Protein AF-A0A8S4NCH0-F1 (afdb_monomer_lite)

Secondary structure (DSSP, 8-state):
--------------------------------------------S-------PPPP----SSSPPEEEEEEEE--SEEEE-SS-EEEEEEEEE--EEE-S-EEEEEEEEEEEE-SEEEESSS-EEEEEEEEEPPEEESS-EEEEEEEEEEEE-SEEEESSS-EEEEEEEEE--EEE-S-EEEEEEEEEEEE-SEEEESS--EEEEEEEEE--EEE-S---EEEEEEEEEE-SEEEESS--EEEEEEEEE--EEE-S---EEEEEEEEEE-SEEEESS-EEEEEEEEEE--EEE-S---EEEEEEEEEE-SEEEESS-EEEEEEEEEEPPEEE-S-EEEEEEEEEEEE-SEEEESS-EEEEEEEEEEPPEEE-S-EEEEEEEEEEEEEEEEEESS--EEEEEEEEEPPEEESS-EEEEEEEEEEEEEEEE--SS--EEEEEEEEEPPPEE-S-EEEEEEEEEEEE--SS----S-S---EE-TTT--EESSHHHHHHHHTTTS--PPSSTT---EE-TTT--EESSHHHHHHHHTTTS----EE-SSSS-EESSHHHHHHHHHHHH----EE-SSSS-EESSHHHHHHHHHHHH---SEE-SSSS-EESSHHHHHHHHHHHH---SEE-SSSS-EESSHHHHHHHHHHHH----EE-SSSS-EESSHHHHHHHHHHHH----EE-SSSS-EESSHHHHHHHIIIIII----EE-TTT--EESSHHHHHHHHHHHHHTT--

InterPro domains:
  IPR013087 Zinc finger C2H2-type [PF00096] (479-501)
  IPR013087 Zinc finger C2H2-type [PF00096] (514-536)
  IPR013087 Zinc finger C2H2-type [PF00096] (542-564)
  IPR013087 Zinc finger C2H2-type [PF00096] (570-592)
  IPR013087 Zinc finger C2H2-type [PF00096] (598-620)
  IPR013087 Zinc finger C2H2-type [PF00096] (626-648)
  IPR013087 Zinc finger C2H2-type [PF00096] (654-676)
  IPR013087 Zinc finger C2H2-type [PF00096] (682-705)
  IPR013087 Zinc finger C2H2-type [PS00028] (481-501)
  IPR013087 Zinc finger C2H2-type [PS00028] (516-536)
  IPR013087 Zinc finger C2H2-type [PS00028] (544-564)
  IPR013087 Zinc finger C2H2-type [PS00028] (572-592)
  IPR013087 Zinc finger C2H2-type [PS00028] (600-620)
  IPR013087 Zinc finger C2H2-type [PS00028] (628-648)
  IPR013087 Zinc finger C2H2-type [PS00028] (656-676)
  IPR013087 Zinc finger C2H2-type [PS00028] (684-705)
  IPR013087 Zinc finger C2H2-type [PS00028] (713-733)
  IPR013087 Zinc finger C2H2-type [PS50157] (479-506)
  IPR013087 Zinc finger C2H2-type [PS50157] (514-541)
  IPR013087 Zinc finger C2H2-type [PS50157] (542-569)

pLDDT: mean 70.09, std 18.9, range [20.25, 91.62]

Sequence (739 aa):
MNFVKQEELHPETENLEEHCGANMSTLDAQMIKQEPVEIEEEKAQGFAYHDIPGYNESIDNINLVSHSNFKKENLSQFDNHFGNSVFAVKTEQSAIQIDNDTKAIHSFIKQEHLEHADNEFGNSVFAVKSEQLPIQTDNDTKAIHSIIKQEHLEHANNEFGNSVFAVKSEQSAIQNGNDTKAIHSRIKQEHLEHANNEFGNSVFAVKSEQSAVQTGNNTKAIHSLIKQEHLEHANNEFGNSVFAVKSEQSAVQTGNNTKAIHSRIKQEHLEHANNEFGNSVFAVKSKQSAVQTGNNTKAIHSLIKQEHLEHANNEFGKSVFAVKSEQSAIKTGNDTKAIHSLIKQEHLEHANNEFGNSVFAVKSEQSAIQIDNDTKAIQSLIKQEYLEHDGSEFGNSVFAVKSEQLPIQTENDTKAIHSLIKQEHLEHANNEFGNSEFAVKSEQSAMQTDKDTESTHSFTNQEHLAQAAQLCVQEAKSFKCEHCEKYFSQFVELKTHMRTHTGEKPLHAGEKPFRCELCGKYFKSFNSLKKHMKIHTGERPFKCEHCEKCFRELGTLKTHMMIHTGEKPFKCKFCDKCFSISGSLKNHMVTHTGEGPFKCDKCEKCFGNLSGLKLHMVIHTGESPFKCEHCKKCFRSRANLKKHTRIHTGERPFKCELCEKCFSQASTLKTHMIIHTGNRPFKCEHCEKRFSTSSSLKQHTRMIHTGETPYKCEKCGKCFAGAGSLKMHMICHLASVAS

Organism: Owenia fusiformis (NCBI:txid6347)

Radius of gyration: 41.43 Å; chains: 1; bounding box: 62×94×130 Å

Foldseek 3Di:
DDDDDDDDDDDDDDDDDDDDDDDDDDPDDDDDPDDDPDDPDDDDPDDDDDDDDEDDDDDDDDDDAADDEDEDDDDAEAAAPEEEEEAEEEAEYDEAEEEDAEAEYAAEYEYADYAYYHHEYEEYEYYYEYEYHEYEYAHHYAEYAHEYAYHDYAEDEAEAYEYEHHYEYYAEEYAEADAYAEYAAEYAYADYAEDHYEAYEYEYHYEYHHYEYEEHEHYAEYHHEYHEADYAEYAYERYEYEYHEEYEHYEYEYEYNYAEYHHEYEEEEYAEYHYENYEYEAHYEYAYEEYEYEENYAEYHAEYAYEDYAEYEYAAYEYEAHEEYHYYEYEYYENYEEYAAEYEAEDYAEYAYANYEYEAAYEYEHYEYEYAYEYAEYAHEYAYEDHDDYNYAAYEYEHAAEYEYYEYEYAYEYAEYHHEYHYHYHDDYPYNHYYYHYHHYYHHDDYHYDDDYNYYHHDYDDDDPDPDDDDDDDDDDFDAAPVPGDTHPDVVVNVVVVCVVVPPDDPDPDAQPDADPVPRDGHVDVVVVVLVVCVVVVDFPAAAPVDRDGHSDPVVNVLVVCVVVVDFPAAAPPDRDGHSDPLVNQQVVCVVPVDEPAAAPVDSGHGPDPLVNVLVCCVVVVDAPAAAPVDSDHDSDVVVNVLVCCVVVVDFPAADPVDRDGHSDPVVSVLVVCVVVVDQPAAAPVDRDGHSDPVVNVLCCCVPPVVDFPAADPVPRDGHSDPVVSVVVVVVVVVVVVD

Structure (mmCIF, N/CA/C/O backbone):
data_AF-A0A8S4NCH0-F1
#
_entry.id   AF-A0A8S4NCH0-F1
#
loop_
_atom_site.group_PDB
_atom_site.id
_atom_site.type_symbol
_atom_site.label_atom_id
_atom_site.label_alt_id
_atom_site.label_comp_id
_atom_site.label_asym_id
_atom_site.label_entity_id
_atom_site.label_seq_id
_atom_site.pdbx_PDB_ins_code
_atom_site.Cartn_x
_atom_site.Cartn_y
_atom_site.Cartn_z
_atom_site.occupancy
_atom_site.B_iso_or_equiv
_atom_site.auth_seq_id
_atom_site.auth_comp_id
_atom_site.auth_asym_id
_atom_site.auth_atom_id
_atom_site.pdbx_PDB_model_num
ATOM 1 N N . MET A 1 1 ? -11.039 57.492 2.021 1.00 27.70 1 MET A N 1
ATOM 2 C CA . MET A 1 1 ? -10.297 58.736 2.314 1.00 27.70 1 MET A CA 1
ATOM 3 C C . MET A 1 1 ? -9.219 58.397 3.329 1.00 27.70 1 MET A C 1
ATOM 5 O O . MET A 1 1 ? -9.548 57.771 4.322 1.00 27.70 1 MET A O 1
ATOM 9 N N . ASN A 1 2 ? -7.987 58.813 3.030 1.00 23.78 2 ASN A N 1
ATOM 10 C CA . ASN A 1 2 ? -6.778 58.836 3.868 1.00 23.78 2 ASN A CA 1
ATOM 11 C C . ASN A 1 2 ? -6.031 57.518 4.153 1.00 23.78 2 ASN A C 1
ATOM 13 O O . ASN A 1 2 ? -6.278 56.813 5.121 1.00 23.78 2 ASN A O 1
ATOM 17 N N . PHE A 1 3 ? -5.065 57.271 3.259 1.00 21.94 3 PHE A N 1
ATOM 18 C CA . PHE A 1 3 ? -3.653 56.960 3.522 1.00 21.94 3 PHE A CA 1
ATOM 19 C C . PHE A 1 3 ? -3.176 56.989 4.985 1.00 21.94 3 PHE A C 1
ATOM 21 O O . PHE A 1 3 ? -3.313 58.021 5.637 1.00 21.94 3 PHE A O 1
ATOM 28 N N . VAL A 1 4 ? -2.395 55.968 5.363 1.00 22.67 4 VAL A N 1
ATOM 29 C CA . VAL A 1 4 ? -1.041 56.145 5.923 1.00 22.67 4 VAL A CA 1
ATOM 30 C C . VAL A 1 4 ? -0.103 55.131 5.252 1.00 22.67 4 VAL A C 1
ATOM 32 O O . VAL A 1 4 ? -0.473 53.986 5.009 1.00 22.67 4 VAL A O 1
ATOM 35 N N . LYS A 1 5 ? 1.071 55.632 4.869 1.00 23.69 5 LYS A N 1
ATOM 36 C CA . LYS A 1 5 ? 2.180 55.012 4.135 1.00 23.69 5 LYS A CA 1
ATOM 37 C C . LYS A 1 5 ? 3.325 54.656 5.102 1.00 23.69 5 LYS A C 1
ATOM 39 O O . LYS A 1 5 ? 3.410 55.281 6.154 1.00 23.69 5 LYS A O 1
ATOM 44 N N . GLN A 1 6 ? 4.245 53.833 4.579 1.00 23.80 6 GLN A N 1
ATOM 45 C CA . GLN A 1 6 ? 5.677 53.659 4.918 1.00 23.80 6 GLN A CA 1
ATOM 46 C C . GLN A 1 6 ? 6.025 52.638 6.023 1.00 23.80 6 GLN A C 1
ATOM 48 O O . GLN A 1 6 ? 5.320 52.546 7.014 1.00 23.80 6 GLN A O 1
ATOM 53 N N . GLU A 1 7 ? 7.073 51.813 5.895 1.00 21.98 7 GLU A N 1
ATOM 54 C CA . GLU A 1 7 ? 8.330 51.995 5.146 1.00 21.98 7 GLU A CA 1
ATOM 55 C C . GLU A 1 7 ? 9.045 50.644 4.897 1.00 21.98 7 GLU A C 1
ATOM 57 O O . GLU A 1 7 ? 8.929 49.723 5.703 1.00 21.98 7 GLU A O 1
ATOM 62 N N . GLU A 1 8 ? 9.768 50.536 3.778 1.00 21.75 8 GLU A N 1
ATOM 63 C CA . GLU A 1 8 ? 10.688 49.435 3.442 1.00 21.75 8 GLU A CA 1
ATOM 64 C C . GLU A 1 8 ? 12.021 49.571 4.198 1.00 21.75 8 GLU A C 1
ATOM 66 O O . GLU A 1 8 ? 12.495 50.687 4.403 1.00 21.75 8 GLU A O 1
ATOM 71 N N . LEU A 1 9 ? 12.674 48.440 4.501 1.00 21.52 9 LEU A N 1
ATOM 72 C CA . LEU A 1 9 ? 14.118 48.351 4.770 1.00 21.52 9 LEU A CA 1
ATOM 73 C C . LEU A 1 9 ? 14.644 46.949 4.381 1.00 21.52 9 LEU A C 1
ATOM 75 O O . LEU A 1 9 ? 14.507 45.982 5.121 1.00 21.52 9 LEU A O 1
ATOM 79 N N . HIS A 1 10 ? 15.246 46.866 3.195 1.00 22.38 10 HIS A N 1
ATOM 80 C CA . HIS A 1 10 ? 16.437 46.050 2.882 1.00 22.38 10 HIS A CA 1
ATOM 81 C C . HIS A 1 10 ? 17.626 47.039 2.807 1.00 22.38 10 HIS A C 1
ATOM 83 O O . HIS A 1 10 ? 17.338 48.227 2.618 1.00 22.38 10 HIS A O 1
ATOM 89 N N . PRO A 1 11 ? 18.926 46.665 2.906 1.00 32.88 11 PRO A N 1
ATOM 90 C CA . PRO A 1 11 ? 19.603 45.461 2.380 1.00 32.88 11 PRO A CA 1
ATOM 91 C C . PRO A 1 11 ? 20.578 44.842 3.436 1.00 32.88 11 PRO A C 1
ATOM 93 O O . PRO A 1 11 ? 20.566 45.269 4.579 1.00 32.88 11 PRO A O 1
ATOM 96 N N . GLU A 1 12 ? 21.326 43.750 3.246 1.00 21.28 12 GLU A N 1
ATOM 97 C CA . GLU A 1 12 ? 22.509 43.588 2.388 1.00 21.28 12 GLU A CA 1
ATOM 98 C C . GLU A 1 12 ? 22.952 42.113 2.304 1.00 21.28 12 GLU A C 1
ATOM 100 O O . GLU A 1 12 ? 22.651 41.269 3.144 1.00 21.28 12 GLU A O 1
ATOM 105 N N . THR A 1 13 ? 23.658 41.861 1.210 1.00 24.48 13 THR A N 1
ATOM 106 C CA . THR A 1 13 ? 24.213 40.634 0.640 1.00 24.48 13 THR A CA 1
ATOM 107 C C . THR A 1 13 ? 25.618 40.302 1.152 1.00 24.48 13 THR A C 1
ATOM 109 O O . THR A 1 13 ? 26.404 41.226 1.292 1.00 24.48 13 THR A O 1
ATOM 112 N N . GLU A 1 14 ? 25.978 39.013 1.235 1.00 22.61 14 GLU A N 1
ATOM 113 C CA . GLU A 1 14 ? 27.318 38.448 0.925 1.00 22.61 14 GLU A CA 1
ATOM 114 C C . GLU A 1 14 ? 27.196 36.896 0.932 1.00 22.61 14 GLU A C 1
ATOM 116 O O . GLU A 1 14 ? 26.841 36.321 1.952 1.00 22.61 14 GLU A O 1
ATOM 121 N N . ASN A 1 15 ? 27.120 36.172 -0.197 1.00 24.06 15 ASN A N 1
ATOM 122 C CA . ASN A 1 15 ? 28.128 35.809 -1.214 1.00 24.06 15 ASN A CA 1
ATOM 123 C C . ASN A 1 15 ? 29.012 34.600 -0.815 1.00 24.06 15 ASN A C 1
ATOM 125 O O . ASN A 1 15 ? 29.887 34.748 0.030 1.00 24.06 15 ASN A O 1
ATOM 129 N N . LEU A 1 16 ? 28.797 33.428 -1.444 1.00 23.91 16 LEU A N 1
ATOM 130 C CA . LEU A 1 16 ? 29.791 32.692 -2.261 1.00 23.91 16 LEU A CA 1
ATOM 131 C C . LEU A 1 16 ? 29.324 31.270 -2.640 1.00 23.91 16 LEU A C 1
ATOM 133 O O . LEU A 1 16 ? 28.920 30.469 -1.799 1.00 23.91 16 LEU A O 1
ATOM 137 N N . GLU A 1 17 ? 29.404 30.992 -3.941 1.00 22.14 17 GLU A N 1
ATOM 138 C CA . GLU A 1 17 ? 29.136 29.722 -4.620 1.00 22.14 17 GLU A CA 1
ATOM 139 C C . GLU A 1 17 ? 30.335 28.742 -4.581 1.00 22.14 17 GLU A C 1
ATOM 141 O O . GLU A 1 17 ? 31.463 29.115 -4.270 1.00 22.14 17 GLU A O 1
ATOM 146 N N . GLU A 1 18 ? 30.049 27.515 -5.044 1.00 23.11 18 GLU A N 1
ATOM 147 C CA . GLU A 1 18 ? 30.940 26.504 -5.645 1.00 23.11 18 GLU A CA 1
ATOM 148 C C . GLU A 1 18 ? 31.780 25.575 -4.742 1.00 23.11 18 GLU A C 1
ATOM 150 O O . GLU A 1 18 ? 32.869 25.910 -4.296 1.00 23.11 18 GLU A O 1
ATOM 155 N N . HIS A 1 19 ? 31.381 24.295 -4.679 1.00 23.88 19 HIS A N 1
ATOM 156 C CA . HIS A 1 19 ? 32.103 23.223 -5.391 1.00 23.88 19 HIS A CA 1
ATOM 157 C C . HIS A 1 19 ? 31.328 21.892 -5.395 1.00 23.88 19 HIS A C 1
ATOM 159 O O . HIS A 1 19 ? 30.879 21.384 -4.371 1.00 23.88 19 HIS A O 1
ATOM 165 N N . CYS A 1 20 ? 31.201 21.318 -6.592 1.00 22.80 20 CYS A N 1
ATOM 166 C CA . CYS A 1 20 ? 30.676 19.985 -6.868 1.00 22.80 20 CYS A CA 1
ATOM 167 C C . CYS A 1 20 ? 31.868 19.024 -7.046 1.00 22.80 20 CYS A C 1
ATOM 169 O O . CYS A 1 20 ? 32.783 19.342 -7.806 1.00 22.80 20 CYS A O 1
ATOM 171 N N . GLY A 1 21 ? 31.874 17.855 -6.391 1.00 21.22 21 GLY A N 1
ATOM 172 C CA . GLY A 1 21 ? 32.946 16.864 -6.567 1.00 21.22 21 GLY A CA 1
ATOM 173 C C . GLY A 1 21 ? 32.827 15.595 -5.712 1.00 21.22 21 GLY A C 1
ATOM 174 O O . GLY A 1 21 ? 33.296 15.568 -4.586 1.00 21.22 21 GLY A O 1
ATOM 175 N N . ALA A 1 22 ? 32.213 14.560 -6.295 1.00 22.25 22 ALA A N 1
ATOM 176 C CA . ALA A 1 22 ? 32.418 13.109 -6.125 1.00 22.25 22 ALA A CA 1
ATOM 177 C C . ALA A 1 22 ? 32.953 12.519 -4.790 1.00 22.25 22 ALA A C 1
ATOM 179 O O . ALA A 1 22 ? 34.129 12.663 -4.473 1.00 22.25 22 ALA A O 1
ATOM 180 N N . ASN A 1 23 ? 32.163 11.644 -4.145 1.00 22.38 23 ASN A N 1
ATOM 181 C CA . ASN A 1 23 ? 32.404 10.183 -4.117 1.00 22.38 23 ASN A CA 1
ATOM 182 C C . ASN A 1 23 ? 31.367 9.424 -3.263 1.00 22.38 23 ASN A C 1
ATOM 184 O O . ASN A 1 23 ? 31.037 9.818 -2.150 1.00 22.38 23 ASN A O 1
ATOM 188 N N . MET A 1 24 ? 30.898 8.293 -3.801 1.00 27.30 24 MET A N 1
ATOM 189 C CA . MET A 1 24 ? 30.221 7.214 -3.076 1.00 27.30 24 MET A CA 1
ATOM 190 C C . MET A 1 24 ? 31.151 6.596 -2.023 1.00 27.30 24 MET A C 1
ATOM 192 O O . MET A 1 24 ? 32.205 6.092 -2.398 1.00 27.30 24 MET A O 1
ATOM 196 N N . SER A 1 25 ? 30.694 6.497 -0.774 1.00 24.27 25 SER A N 1
ATOM 197 C CA . SER A 1 25 ? 30.834 5.310 0.090 1.00 24.27 25 SER A CA 1
ATOM 198 C C . SER A 1 25 ? 30.212 5.595 1.462 1.00 24.27 25 SER A C 1
ATOM 200 O O . SER A 1 25 ? 30.317 6.716 1.939 1.00 24.27 25 SER A O 1
ATOM 202 N N . THR A 1 26 ? 29.606 4.567 2.071 1.00 23.78 26 THR A N 1
ATOM 203 C CA . THR A 1 26 ? 29.123 4.479 3.469 1.00 23.78 26 THR A CA 1
ATOM 204 C C . THR A 1 26 ? 27.908 5.337 3.855 1.00 23.78 26 THR A C 1
ATOM 206 O O . THR A 1 26 ? 28.046 6.431 4.389 1.00 23.78 26 THR A O 1
ATOM 209 N N . LEU A 1 27 ? 26.702 4.786 3.662 1.00 22.36 27 LEU A N 1
ATOM 210 C CA . LEU A 1 27 ? 25.526 5.136 4.469 1.00 22.36 27 LEU A CA 1
ATOM 211 C C . LEU A 1 27 ? 25.511 4.205 5.685 1.00 22.36 27 LEU A C 1
ATOM 213 O O . LEU A 1 27 ? 25.006 3.086 5.619 1.00 22.36 27 LEU A O 1
ATOM 217 N N . ASP A 1 28 ? 26.131 4.666 6.768 1.00 21.55 28 ASP A N 1
ATOM 218 C CA . ASP A 1 28 ? 25.964 4.077 8.091 1.00 21.55 28 ASP A CA 1
ATOM 219 C C . ASP A 1 28 ? 24.537 4.329 8.579 1.00 21.55 28 ASP A C 1
ATOM 221 O O . ASP A 1 28 ? 24.021 5.449 8.567 1.00 21.55 28 ASP A O 1
ATOM 225 N N . ALA A 1 29 ? 23.904 3.251 9.028 1.00 26.34 29 ALA A N 1
ATOM 226 C CA . ALA A 1 29 ? 22.629 3.269 9.709 1.00 26.34 29 ALA A CA 1
ATOM 227 C C . ALA A 1 29 ? 22.783 3.946 11.082 1.00 26.34 29 ALA A C 1
ATOM 229 O O . ALA A 1 29 ? 23.138 3.308 12.071 1.00 26.34 29 ALA A O 1
ATOM 230 N N . GLN A 1 30 ? 22.468 5.239 11.161 1.00 22.64 30 GLN A N 1
ATOM 231 C CA . GLN A 1 30 ? 22.213 5.926 12.425 1.00 22.64 30 GLN A CA 1
ATOM 232 C C . GLN A 1 30 ? 20.756 6.389 12.487 1.00 22.64 30 GLN A C 1
ATOM 234 O O . GLN A 1 30 ? 20.371 7.430 11.974 1.00 22.64 30 GLN A O 1
ATOM 239 N N . MET A 1 31 ? 19.955 5.534 13.121 1.00 22.52 31 MET A N 1
ATOM 240 C CA . MET A 1 31 ? 18.948 5.874 14.128 1.00 22.52 31 MET A CA 1
ATOM 241 C C . MET A 1 31 ? 18.218 7.218 13.952 1.00 22.52 31 MET A C 1
ATOM 243 O O . MET A 1 31 ? 18.657 8.251 14.453 1.00 22.52 31 MET A O 1
ATOM 247 N N . ILE A 1 32 ? 17.005 7.165 13.398 1.00 23.05 32 ILE A N 1
ATOM 248 C CA . ILE A 1 32 ? 15.977 8.173 13.666 1.00 23.05 32 ILE A CA 1
ATOM 249 C C . ILE A 1 32 ? 15.534 7.988 15.128 1.00 23.05 32 ILE A C 1
ATOM 251 O O . ILE A 1 32 ? 14.691 7.149 15.443 1.00 23.05 32 ILE A O 1
ATOM 255 N N . LYS A 1 33 ? 16.141 8.748 16.043 1.00 23.23 33 LYS A N 1
ATOM 256 C CA . LYS A 1 33 ? 15.493 9.120 17.304 1.00 23.23 33 LYS A CA 1
ATOM 257 C C . LYS A 1 33 ? 14.539 10.263 16.965 1.00 23.23 33 LYS A C 1
ATOM 259 O O . LYS A 1 33 ? 14.990 11.381 16.760 1.00 23.23 33 LYS A O 1
ATOM 264 N N . GLN A 1 34 ? 13.246 9.979 16.846 1.00 25.66 34 GLN A N 1
ATOM 265 C CA . GLN A 1 34 ? 12.238 11.037 16.833 1.00 25.66 34 GLN A CA 1
ATOM 266 C C . GLN A 1 34 ? 11.874 11.363 18.281 1.00 25.66 34 GLN A C 1
ATOM 268 O O . GLN A 1 34 ? 11.267 10.554 18.984 1.00 25.66 34 GLN A O 1
ATOM 273 N N . GLU A 1 35 ? 12.321 12.536 18.720 1.00 20.25 35 GLU A N 1
ATOM 274 C CA . GLU A 1 35 ? 11.728 13.277 19.830 1.00 20.25 35 GLU A CA 1
ATOM 275 C C . GLU A 1 35 ? 10.289 13.694 19.460 1.00 20.25 35 GLU A C 1
ATOM 277 O O . GLU A 1 35 ? 9.963 13.780 18.270 1.00 20.25 35 GLU A O 1
ATOM 282 N N . PRO A 1 36 ? 9.395 13.879 20.448 1.00 21.97 36 PRO A N 1
ATOM 283 C CA . PRO A 1 36 ? 8.005 14.239 20.194 1.00 21.97 36 PRO A CA 1
ATOM 284 C C . PRO A 1 36 ? 7.925 15.578 19.454 1.00 21.97 36 PRO A C 1
ATOM 286 O O . PRO A 1 36 ? 8.511 16.567 19.882 1.00 21.97 36 PRO A O 1
ATOM 289 N N . VAL A 1 37 ? 7.177 15.608 18.350 1.00 22.98 37 VAL A N 1
ATOM 290 C CA . VAL A 1 37 ? 6.789 16.857 17.689 1.00 22.98 37 VAL A CA 1
ATOM 291 C C . VAL A 1 37 ? 5.773 17.549 18.596 1.00 22.98 37 VAL A C 1
ATOM 293 O O . VAL A 1 37 ? 4.594 17.193 18.606 1.00 22.98 37 VAL A O 1
ATOM 296 N N . GLU A 1 38 ? 6.242 18.501 19.400 1.00 20.73 38 GLU A N 1
ATOM 297 C CA . GLU A 1 38 ? 5.390 19.530 19.990 1.00 20.73 38 GLU A CA 1
ATOM 298 C C . GLU A 1 38 ? 4.943 20.455 18.852 1.00 20.73 38 GLU A C 1
ATOM 300 O O . GLU A 1 38 ? 5.757 21.105 18.199 1.00 20.73 38 GLU A O 1
ATOM 305 N N . ILE A 1 39 ? 3.645 20.447 18.550 1.00 24.67 39 ILE A N 1
ATOM 306 C CA . ILE A 1 39 ? 3.051 21.381 17.594 1.00 24.67 39 ILE A CA 1
ATOM 307 C C . ILE A 1 39 ? 2.863 22.699 18.350 1.00 24.67 39 ILE A C 1
ATOM 309 O O . ILE A 1 39 ? 1.937 22.819 19.150 1.00 24.67 39 ILE A O 1
ATOM 313 N N . GLU A 1 40 ? 3.760 23.664 18.135 1.00 22.62 40 GLU A N 1
ATOM 314 C CA . GLU A 1 40 ? 3.553 25.041 18.589 1.00 22.62 40 GLU A CA 1
ATOM 315 C C . GLU A 1 40 ? 2.351 25.661 17.856 1.00 22.62 40 GLU A C 1
ATOM 317 O O . GLU A 1 40 ? 2.190 25.538 16.639 1.00 22.62 40 GLU A O 1
ATOM 322 N N . GLU A 1 41 ? 1.482 26.316 18.627 1.00 26.50 41 GLU A N 1
ATOM 323 C CA . GLU A 1 41 ? 0.283 27.008 18.160 1.00 26.50 41 GLU A CA 1
ATOM 324 C C . GLU A 1 41 ? 0.643 28.245 17.317 1.00 26.50 41 GLU A C 1
ATOM 326 O O . GLU A 1 41 ? 0.756 29.358 17.835 1.00 26.50 41 GLU A O 1
ATOM 331 N N . GLU A 1 42 ? 0.758 28.097 15.995 1.00 24.14 42 GLU A N 1
ATOM 332 C CA . GLU A 1 42 ? 0.690 29.247 15.089 1.00 24.14 42 GLU A CA 1
ATOM 333 C C . GLU A 1 42 ? -0.744 29.503 14.607 1.00 24.14 42 GLU A C 1
ATOM 335 O O . GLU A 1 42 ? -1.481 28.622 14.164 1.00 24.14 42 GLU A O 1
ATOM 340 N N . LYS A 1 43 ? -1.148 30.770 14.734 1.00 27.44 43 LYS A N 1
ATOM 341 C CA . LYS A 1 43 ? -2.498 31.297 14.506 1.00 27.44 43 LYS A CA 1
ATOM 342 C C . LYS A 1 43 ? -2.969 31.081 13.060 1.00 27.44 43 LYS A C 1
ATOM 344 O O . LYS A 1 43 ? -2.787 31.955 12.215 1.00 27.44 43 LYS A O 1
ATOM 349 N N . ALA A 1 44 ? -3.659 29.974 12.795 1.00 23.72 44 ALA A N 1
ATOM 350 C CA . ALA A 1 44 ? -4.439 29.781 11.574 1.00 23.72 44 ALA A CA 1
ATOM 351 C C . ALA A 1 44 ? -5.857 30.363 11.739 1.00 23.72 44 ALA A C 1
ATOM 353 O O . ALA A 1 44 ? -6.553 30.109 12.718 1.00 23.72 44 ALA A O 1
ATOM 354 N N . GLN A 1 45 ? -6.295 31.191 10.791 1.00 28.00 45 GLN A N 1
ATOM 355 C CA . GLN A 1 45 ? -7.628 31.797 10.792 1.00 28.00 45 GLN A CA 1
ATOM 356 C C . GLN A 1 45 ? -8.661 30.804 10.241 1.00 28.00 45 GLN A C 1
ATOM 358 O O . GLN A 1 45 ? -8.787 30.662 9.031 1.00 28.00 45 GLN A O 1
ATOM 363 N N . GLY A 1 46 ? -9.409 30.142 11.130 1.00 28.84 46 GLY A N 1
ATOM 364 C CA . GLY A 1 46 ? -10.564 29.310 10.766 1.00 28.84 46 GLY A CA 1
ATOM 365 C C . GLY A 1 46 ? -10.778 28.124 11.706 1.00 28.84 46 GLY A C 1
ATOM 366 O O . GLY A 1 46 ? -10.559 26.989 11.306 1.00 28.84 46 GLY A O 1
ATOM 367 N N . PHE A 1 47 ? -11.184 28.367 12.957 1.00 24.81 47 PHE A N 1
ATOM 368 C CA . PHE A 1 47 ? -11.422 27.302 13.940 1.00 24.81 47 PHE A CA 1
ATOM 369 C C . PHE A 1 47 ? -12.917 27.023 14.133 1.00 24.81 47 PHE A C 1
ATOM 371 O O . PHE A 1 47 ? -13.681 27.931 14.462 1.00 24.81 47 PHE A O 1
ATOM 378 N N . ALA A 1 48 ? -13.310 25.752 14.031 1.00 29.66 48 ALA A N 1
ATOM 379 C CA . ALA A 1 48 ? -14.487 25.210 14.704 1.00 29.66 48 ALA A CA 1
ATOM 380 C C . ALA A 1 48 ? -13.991 24.280 15.823 1.00 29.66 48 ALA A C 1
ATOM 382 O O . ALA A 1 48 ? -13.586 23.150 15.568 1.00 29.66 48 ALA A O 1
ATOM 383 N N . TYR A 1 49 ? -13.959 24.784 17.057 1.00 24.81 49 TYR A N 1
ATOM 384 C CA . TYR A 1 49 ? -13.571 24.026 18.249 1.00 24.81 49 TYR A CA 1
ATOM 385 C C . TYR A 1 49 ? -14.848 23.635 19.005 1.00 24.81 49 TYR A C 1
ATOM 387 O O . TYR A 1 49 ? -15.665 24.502 19.321 1.00 24.81 49 TYR A O 1
ATOM 395 N N . HIS A 1 50 ? -15.049 22.344 19.278 1.00 35.44 50 HIS A N 1
ATOM 396 C CA . HIS A 1 50 ? -16.208 21.846 20.028 1.00 35.44 50 HIS A CA 1
ATOM 397 C C . HIS A 1 50 ? -15.752 21.060 21.264 1.00 35.44 50 HIS A C 1
ATOM 399 O O . HIS A 1 50 ? -15.641 19.834 21.208 1.00 35.44 50 HIS A O 1
ATOM 405 N N . ASP A 1 51 ? -15.535 21.766 22.376 1.00 27.72 51 ASP A N 1
ATOM 406 C CA . ASP A 1 51 ? -15.372 21.179 23.712 1.00 27.72 51 ASP A CA 1
ATOM 407 C C . ASP A 1 51 ? -16.744 20.954 24.371 1.00 27.72 51 ASP A C 1
ATOM 409 O O . ASP A 1 51 ? -17.604 21.838 24.348 1.00 27.72 51 ASP A O 1
ATOM 413 N N . ILE A 1 52 ? -16.958 19.785 24.986 1.00 31.08 52 ILE A N 1
ATOM 414 C CA . ILE A 1 52 ? -18.151 19.487 25.799 1.00 31.08 52 ILE A CA 1
ATOM 415 C C . ILE A 1 52 ? -17.680 18.941 27.159 1.00 31.08 52 ILE A C 1
ATOM 417 O O . ILE A 1 52 ? -17.027 17.899 27.179 1.00 31.08 52 ILE A O 1
ATOM 421 N N . PRO A 1 53 ? -17.987 19.595 28.297 1.00 28.27 53 PRO A N 1
ATOM 422 C CA . PRO A 1 53 ? -17.600 19.102 29.619 1.00 28.27 53 PRO A CA 1
ATOM 423 C C . PRO A 1 53 ? -18.445 17.891 30.062 1.00 28.27 53 PRO A C 1
ATOM 425 O O . PRO A 1 53 ? -19.666 17.881 29.901 1.00 28.27 53 PRO A O 1
ATOM 428 N N . GLY A 1 54 ? -17.790 16.880 30.646 1.00 31.36 54 GLY A N 1
ATOM 429 C CA . GLY A 1 54 ? -18.425 15.685 31.218 1.00 31.36 54 GLY A CA 1
ATOM 430 C C . GLY A 1 54 ? -19.089 15.935 32.581 1.00 31.36 54 GLY A C 1
ATOM 431 O O . GLY A 1 54 ? -18.588 16.705 33.398 1.00 31.36 54 GLY A O 1
ATOM 432 N N . TYR A 1 55 ? -20.223 15.271 32.825 1.00 28.94 55 TYR A N 1
ATOM 433 C CA . TYR A 1 55 ? -20.957 15.272 34.098 1.00 28.94 55 TYR A CA 1
ATOM 434 C C . TYR A 1 55 ? -20.324 14.256 35.078 1.00 28.94 55 TYR A C 1
ATOM 436 O O . TYR A 1 55 ? -19.992 13.138 34.676 1.00 28.94 55 TYR A O 1
ATOM 444 N N . ASN A 1 56 ? -20.169 14.628 36.354 1.00 25.44 56 ASN A N 1
ATOM 445 C CA . ASN A 1 56 ? -19.783 13.716 37.442 1.00 25.44 56 ASN A CA 1
ATOM 446 C C . ASN A 1 56 ? -21.055 13.189 38.124 1.00 25.44 56 ASN A C 1
ATOM 448 O O . ASN A 1 56 ? -21.803 13.985 38.691 1.00 25.44 56 ASN A O 1
ATOM 452 N N . GLU A 1 57 ? -21.287 11.875 38.119 1.00 33.69 57 GLU A N 1
ATOM 453 C CA . GLU A 1 57 ? -22.337 11.245 38.933 1.00 33.69 57 GLU A CA 1
ATOM 454 C C . GLU A 1 57 ? -21.709 10.376 40.029 1.00 33.69 57 GLU A C 1
ATOM 456 O O . GLU A 1 57 ? -21.022 9.397 39.751 1.00 33.69 57 GLU A O 1
ATOM 461 N N . SER A 1 58 ? -21.974 10.739 41.286 1.00 28.97 58 SER A N 1
ATOM 462 C CA . SER A 1 58 ? -21.795 9.876 42.456 1.00 28.97 58 SER A CA 1
ATOM 463 C C . SER A 1 58 ? -23.082 9.070 42.628 1.00 28.97 58 SER A C 1
ATOM 465 O O . SER A 1 58 ? -24.129 9.661 42.896 1.00 28.97 58 SER A O 1
ATOM 467 N N . ILE A 1 59 ? -23.044 7.748 42.433 1.00 33.56 59 ILE A N 1
ATOM 468 C CA . ILE A 1 59 ? -24.239 6.891 42.513 1.00 33.56 59 ILE A CA 1
ATOM 469 C C . ILE A 1 59 ? -24.237 6.118 43.838 1.00 33.56 59 ILE A C 1
ATOM 471 O O . ILE A 1 59 ? -23.565 5.097 43.978 1.00 33.56 59 ILE A O 1
ATOM 475 N N . ASP A 1 60 ? -25.047 6.580 44.793 1.00 27.00 60 ASP A N 1
ATOM 476 C CA . ASP A 1 60 ? -25.299 5.881 46.054 1.00 27.00 60 ASP A CA 1
ATOM 477 C C . ASP A 1 60 ? -26.455 4.868 45.927 1.00 27.00 60 ASP A C 1
ATOM 479 O O . ASP A 1 60 ? -27.612 5.225 45.715 1.00 27.00 60 ASP A O 1
ATOM 483 N N . ASN A 1 61 ? -26.117 3.599 46.177 1.00 26.02 61 ASN A N 1
ATOM 484 C CA . ASN A 1 61 ? -26.959 2.474 46.605 1.00 26.02 61 ASN A CA 1
ATOM 485 C C . ASN A 1 61 ? -27.934 1.740 45.641 1.00 26.02 61 ASN A C 1
ATOM 487 O O . ASN A 1 61 ? -28.979 2.224 45.223 1.00 26.02 61 ASN A O 1
ATOM 491 N N . ILE A 1 62 ? -27.617 0.437 45.521 1.00 32.88 62 ILE A N 1
ATOM 492 C CA . ILE A 1 62 ? -28.441 -0.773 45.314 1.00 32.88 62 ILE A CA 1
ATOM 493 C C . ILE A 1 62 ? -29.140 -0.943 43.943 1.00 32.88 62 ILE A C 1
ATOM 495 O O . ILE A 1 62 ? -30.176 -0.358 43.648 1.00 32.88 62 ILE A O 1
ATOM 499 N N . ASN A 1 63 ? -28.642 -1.936 43.182 1.00 30.33 63 ASN A N 1
ATOM 500 C CA . ASN A 1 63 ? -29.217 -2.559 41.968 1.00 30.33 63 ASN A CA 1
ATOM 501 C C . ASN A 1 63 ? -29.142 -1.795 40.627 1.00 30.33 63 ASN A C 1
ATOM 503 O O . ASN A 1 63 ? -29.904 -2.116 39.713 1.00 30.33 63 ASN A O 1
ATOM 507 N N . LEU A 1 64 ? -28.190 -0.883 40.440 1.00 37.69 64 LEU A N 1
ATOM 508 C CA . LEU A 1 64 ? -28.047 -0.132 39.186 1.00 37.69 64 LEU A CA 1
ATOM 509 C C . LEU A 1 64 ? -26.995 -0.756 38.250 1.00 37.69 64 LEU A C 1
ATOM 511 O O . LEU A 1 64 ? -25.901 -1.126 38.667 1.00 37.69 64 LEU A O 1
ATOM 515 N N . VAL A 1 65 ? -27.349 -0.913 36.972 1.00 37.81 65 VAL A N 1
ATOM 516 C CA . VAL A 1 65 ? -26.372 -1.013 35.878 1.00 37.81 65 VAL A CA 1
ATOM 517 C C . VAL A 1 65 ? -25.940 0.422 35.596 1.00 37.81 65 VAL A C 1
ATOM 519 O O . VAL A 1 65 ? -26.794 1.236 35.247 1.00 37.81 65 VAL A O 1
ATOM 522 N N . SER A 1 66 ? -24.663 0.754 35.786 1.00 37.56 66 SER A N 1
ATOM 523 C CA . SER A 1 66 ? -24.153 2.080 35.430 1.00 37.56 66 SER A CA 1
ATOM 524 C C . SER A 1 66 ? -23.882 2.128 33.924 1.00 37.56 66 SER A C 1
ATOM 526 O O . SER A 1 66 ? -23.176 1.276 33.376 1.00 37.56 66 SER A O 1
ATOM 528 N N . HIS A 1 67 ? -24.497 3.098 33.245 1.00 43.31 67 HIS A N 1
ATOM 529 C CA . HIS A 1 67 ? -24.347 3.329 31.811 1.00 43.31 67 HIS A CA 1
ATOM 530 C C . HIS A 1 67 ? -23.746 4.714 31.576 1.00 43.31 67 HIS A C 1
ATOM 532 O O . HIS A 1 67 ? -24.417 5.718 31.793 1.00 43.31 67 HIS A O 1
ATOM 538 N N . SER A 1 68 ? -22.520 4.766 31.062 1.00 45.34 68 SER A N 1
ATOM 539 C CA . SER A 1 68 ? -21.930 5.967 30.469 1.00 45.34 68 SER A CA 1
ATOM 540 C C . SER A 1 68 ? -21.749 5.722 28.970 1.00 45.34 68 SER A C 1
ATOM 542 O O . SER A 1 68 ? -20.740 5.184 28.515 1.00 45.34 68 SER A O 1
ATOM 544 N N . ASN A 1 69 ? -22.780 6.062 28.194 1.00 42.50 69 ASN A N 1
ATOM 545 C CA . ASN A 1 69 ? -22.785 5.904 26.740 1.00 42.50 69 ASN A CA 1
ATOM 546 C C . ASN A 1 69 ? -22.663 7.280 26.075 1.00 42.50 69 ASN A C 1
ATOM 548 O O . ASN A 1 69 ? -23.585 8.088 26.174 1.00 42.50 69 ASN A O 1
ATOM 552 N N . PHE A 1 70 ? -21.571 7.518 25.351 1.00 44.97 70 PHE A N 1
ATOM 553 C CA . PHE A 1 70 ? -21.407 8.698 24.499 1.00 44.97 70 PHE A CA 1
ATOM 554 C C . PHE A 1 70 ? -21.452 8.281 23.025 1.00 44.97 70 PHE A C 1
ATOM 556 O O . PHE A 1 70 ? -20.646 7.456 22.594 1.00 44.97 70 PHE A O 1
ATOM 563 N N . LYS A 1 71 ? -22.396 8.846 22.258 1.00 43.47 71 LYS A N 1
ATOM 564 C CA . LYS A 1 71 ? -22.475 8.724 20.793 1.00 43.47 71 LYS A CA 1
ATOM 565 C C . LYS A 1 71 ? -22.369 10.122 20.176 1.00 43.47 71 LYS A C 1
ATOM 567 O O . LYS A 1 71 ? -23.152 10.994 20.548 1.00 43.47 71 LYS A O 1
ATOM 572 N N . LYS A 1 72 ? -21.423 10.334 19.255 1.00 49.94 72 LYS A N 1
ATOM 573 C CA . LYS A 1 72 ? -21.263 11.593 18.502 1.00 49.94 72 LYS A CA 1
ATOM 574 C C . LYS A 1 72 ? -21.218 11.304 17.000 1.00 49.94 72 LYS A C 1
ATOM 576 O O . LYS A 1 72 ? -20.324 10.590 16.554 1.00 49.94 72 LYS A O 1
ATOM 581 N N . GLU A 1 73 ? -22.174 11.868 16.267 1.00 46.91 73 GLU A N 1
ATOM 582 C CA . GLU A 1 73 ? -22.260 11.868 14.799 1.00 46.91 73 GLU A CA 1
ATOM 583 C C . GLU A 1 73 ? -21.761 13.240 14.301 1.00 46.91 73 GLU A C 1
ATOM 585 O O . GLU A 1 73 ? -22.215 14.269 14.807 1.00 46.91 73 GLU A O 1
ATOM 590 N N . ASN A 1 74 ? -20.798 13.272 13.373 1.00 54.16 74 ASN A N 1
ATOM 591 C CA . ASN A 1 74 ? -20.225 14.510 12.808 1.00 54.16 74 ASN A CA 1
ATOM 592 C C . ASN A 1 74 ? -20.492 14.622 11.289 1.00 54.16 74 ASN A C 1
ATOM 594 O O . ASN A 1 74 ? -21.083 13.715 10.716 1.00 54.16 74 ASN A O 1
ATOM 598 N N . LEU A 1 75 ? -20.071 15.740 10.660 1.00 53.91 75 LEU A N 1
ATOM 599 C CA . LEU A 1 75 ? -20.213 16.029 9.216 1.00 53.91 75 LEU A CA 1
ATOM 600 C C . LEU A 1 75 ? -19.965 14.795 8.334 1.00 53.91 75 LEU A C 1
ATOM 602 O O . LEU A 1 75 ? -18.998 14.080 8.569 1.00 53.91 75 LEU A O 1
ATOM 606 N N . SER A 1 76 ? -20.785 14.619 7.293 1.00 59.09 76 SER A N 1
ATOM 607 C CA . SER A 1 76 ? -20.648 13.547 6.298 1.00 59.09 76 SER A CA 1
ATOM 608 C C . SER A 1 76 ? -19.622 13.864 5.202 1.00 59.09 76 SER A C 1
ATOM 610 O O . SER A 1 76 ? -18.973 12.954 4.706 1.00 59.09 76 SER A O 1
ATOM 612 N N . GLN A 1 77 ? -19.417 15.137 4.851 1.00 63.44 77 GLN A N 1
ATOM 613 C CA . GLN A 1 77 ? -18.531 15.546 3.754 1.00 63.44 77 GLN A CA 1
ATOM 614 C C . GLN A 1 77 ? -17.732 16.807 4.106 1.00 63.44 77 GLN A C 1
ATOM 616 O O . GLN A 1 77 ? -18.266 17.726 4.733 1.00 63.44 77 GLN A O 1
ATOM 621 N N . PHE A 1 78 ? -16.464 16.854 3.695 1.00 65.44 78 PHE A N 1
ATOM 622 C CA . PHE A 1 78 ? -15.577 18.004 3.839 1.00 65.44 78 PHE A CA 1
ATOM 623 C C . PHE A 1 78 ? -14.822 18.258 2.531 1.00 65.44 78 PHE A C 1
ATOM 625 O O . PHE A 1 78 ? -13.989 17.445 2.138 1.00 65.44 78 PHE A O 1
ATOM 632 N N . ASP A 1 79 ? -15.069 19.421 1.925 1.00 68.19 79 ASP A N 1
ATOM 633 C CA . ASP A 1 79 ? -14.429 19.836 0.675 1.00 68.19 79 ASP A CA 1
ATOM 634 C C . ASP A 1 79 ? -13.545 21.068 0.932 1.00 68.19 79 ASP A C 1
ATOM 636 O O . ASP A 1 79 ? -14.034 22.140 1.315 1.00 68.19 79 ASP A O 1
ATOM 640 N N . ASN A 1 80 ? -12.232 20.938 0.725 1.00 65.81 80 ASN A N 1
ATOM 641 C CA . ASN A 1 80 ? -11.279 22.043 0.813 1.00 65.81 80 ASN A CA 1
ATOM 642 C C . ASN A 1 80 ? -10.817 22.483 -0.579 1.00 65.81 80 ASN A C 1
ATOM 644 O O . ASN A 1 80 ? -9.846 21.968 -1.136 1.00 65.81 80 ASN A O 1
ATOM 648 N N . HIS A 1 81 ? -11.506 23.483 -1.126 1.00 63.78 81 HIS A N 1
ATOM 649 C CA . HIS A 1 81 ? -11.174 24.035 -2.438 1.00 63.78 81 HIS A CA 1
ATOM 650 C C . HIS A 1 81 ? -10.006 25.030 -2.408 1.00 63.78 81 HIS A C 1
ATOM 652 O O . HIS A 1 81 ? -9.321 25.146 -3.413 1.00 63.78 81 HIS A O 1
ATOM 658 N N . PHE A 1 82 ? -9.783 25.778 -1.313 1.00 52.97 82 PHE A N 1
ATOM 659 C CA . PHE A 1 82 ? -8.688 26.758 -1.202 1.00 52.97 82 PHE A CA 1
ATOM 660 C C . PHE A 1 82 ? -8.304 27.054 0.262 1.00 52.97 82 PHE A C 1
ATOM 662 O O . PHE A 1 82 ? -9.122 27.567 1.025 1.00 52.97 82 PHE A O 1
ATOM 669 N N . GLY A 1 83 ? -7.022 26.883 0.609 1.00 57.62 83 GLY A N 1
ATOM 670 C CA . GLY A 1 83 ? -6.430 27.334 1.881 1.00 57.62 83 GLY A CA 1
ATOM 671 C C . GLY A 1 83 ? -6.086 26.201 2.856 1.00 57.62 83 GLY A C 1
ATOM 672 O O . GLY A 1 83 ? -6.325 25.030 2.577 1.00 57.62 83 GLY A O 1
ATOM 673 N N . ASN A 1 84 ? -5.475 26.540 3.997 1.00 71.38 84 ASN A N 1
ATOM 674 C CA . ASN A 1 84 ? -5.140 25.549 5.026 1.00 71.38 84 ASN A CA 1
ATOM 675 C C . ASN A 1 84 ? -6.312 25.360 5.994 1.00 71.38 84 ASN A C 1
ATOM 677 O O . ASN A 1 84 ? -6.882 26.347 6.461 1.00 71.38 84 ASN A O 1
ATOM 681 N N . SER A 1 85 ? -6.632 24.114 6.334 1.00 66.31 85 SER A N 1
ATOM 682 C CA . SER A 1 85 ? -7.768 23.758 7.183 1.00 66.31 85 SER A CA 1
ATOM 683 C C . SER A 1 85 ? -7.369 22.793 8.302 1.00 66.31 85 SER A C 1
ATOM 685 O O . SER A 1 85 ? -6.528 21.914 8.124 1.00 66.31 85 SER A O 1
ATOM 687 N N . VAL A 1 86 ? -7.964 22.970 9.485 1.00 70.56 86 VAL A N 1
ATOM 688 C CA . VAL A 1 86 ? -7.755 22.088 10.641 1.00 70.56 86 VAL A CA 1
ATOM 689 C C . VAL A 1 86 ? -9.108 21.706 11.226 1.00 70.56 86 VAL A C 1
ATOM 691 O O . VAL A 1 86 ? -9.890 22.567 11.628 1.00 70.56 86 VAL A O 1
ATOM 694 N N . PHE A 1 87 ? -9.363 20.407 11.302 1.00 70.75 87 PHE A N 1
ATOM 695 C CA . PHE A 1 87 ? -10.533 19.810 11.919 1.00 70.75 87 PHE A CA 1
ATOM 696 C C . PHE A 1 87 ? -10.090 18.947 13.100 1.00 70.75 87 PHE A C 1
ATOM 698 O O . PHE A 1 87 ? -9.357 17.976 12.925 1.00 70.75 87 PHE A O 1
ATOM 705 N N . ALA A 1 88 ? -10.529 19.290 14.311 1.00 70.62 88 ALA A N 1
ATOM 706 C CA . ALA A 1 88 ? -10.160 18.567 15.521 1.00 70.62 88 ALA A CA 1
ATOM 707 C C . ALA A 1 88 ? -11.395 18.180 16.340 1.00 70.62 88 ALA A C 1
ATOM 709 O O . ALA A 1 88 ? -12.264 19.011 16.607 1.00 70.62 88 ALA A O 1
ATOM 710 N N . VAL A 1 89 ? -11.466 16.919 16.772 1.00 71.50 89 VAL A N 1
ATOM 711 C CA . VAL A 1 89 ? -12.561 16.403 17.600 1.00 71.50 89 VAL A CA 1
ATOM 712 C C . VAL A 1 89 ? -12.005 15.662 18.801 1.00 71.50 89 VAL A C 1
ATOM 714 O O . VAL A 1 89 ? -11.292 14.671 18.661 1.00 71.50 89 VAL A O 1
ATOM 717 N N . LYS A 1 90 ? -12.410 16.099 19.990 1.00 76.31 90 LYS A N 1
ATOM 718 C CA . LYS A 1 90 ? -12.107 15.439 21.257 1.00 76.31 90 LYS A CA 1
ATOM 719 C C . LYS A 1 90 ? -13.392 14.872 21.862 1.00 76.31 90 LYS A C 1
ATOM 721 O O . LYS A 1 90 ? -14.405 15.568 21.924 1.00 76.31 90 LYS A O 1
ATOM 726 N N . THR A 1 91 ? -13.350 13.615 22.289 1.00 74.50 91 THR A N 1
ATOM 727 C CA . THR A 1 91 ? -14.417 12.957 23.050 1.00 74.50 91 THR A CA 1
ATOM 728 C C . THR A 1 91 ? -13.805 12.387 24.318 1.00 74.50 91 THR A C 1
ATOM 730 O O . THR A 1 91 ? -12.913 11.546 24.244 1.00 74.50 91 THR A O 1
ATOM 733 N N . GLU A 1 92 ? -14.273 12.845 25.474 1.00 75.94 92 GLU A N 1
ATOM 734 C CA . GLU A 1 92 ? -13.767 12.411 26.776 1.00 75.94 92 GLU A CA 1
ATOM 735 C C . GLU A 1 92 ? -14.914 11.917 27.648 1.00 75.94 92 GLU A C 1
ATOM 737 O O . GLU A 1 92 ? -15.974 12.542 27.713 1.00 75.94 92 GLU A O 1
ATOM 742 N N . GLN A 1 93 ? -14.694 10.800 28.334 1.00 76.44 93 GLN A N 1
ATOM 743 C CA . GLN A 1 93 ? -15.606 10.281 29.345 1.00 76.44 93 GLN A CA 1
ATOM 744 C C . GLN A 1 93 ? -15.020 10.507 30.741 1.00 76.44 93 GLN A C 1
ATOM 746 O O . GLN A 1 93 ? -13.830 10.276 30.945 1.00 76.44 93 GLN A O 1
ATOM 751 N N . SER A 1 94 ? -15.857 10.912 31.702 1.00 73.12 94 SER A N 1
ATOM 752 C CA . SER A 1 94 ? -15.483 11.080 33.112 1.00 73.12 94 SER A CA 1
ATOM 753 C C . SER A 1 94 ? -15.008 9.773 33.762 1.00 73.12 94 SER A C 1
ATOM 755 O O . SER A 1 94 ? -15.373 8.672 33.337 1.00 73.12 94 SER A O 1
ATOM 757 N N . ALA A 1 95 ? -14.170 9.909 34.796 1.00 75.62 95 ALA A N 1
ATOM 758 C CA . ALA A 1 95 ? -13.720 8.780 35.604 1.00 75.62 95 ALA A CA 1
ATOM 759 C C . ALA A 1 95 ? -14.913 8.137 36.325 1.00 75.62 95 ALA A C 1
ATOM 761 O O . ALA A 1 95 ? -15.831 8.834 36.760 1.00 75.62 95 ALA A O 1
ATOM 762 N N . ILE A 1 96 ? -14.889 6.813 36.461 1.00 77.25 96 ILE A N 1
ATOM 763 C CA . ILE A 1 96 ? -15.933 6.052 37.150 1.00 77.25 96 ILE A CA 1
ATOM 764 C C . ILE A 1 96 ? -15.344 5.514 38.448 1.00 77.25 96 ILE A C 1
ATOM 766 O O . ILE A 1 96 ? -14.446 4.674 38.415 1.00 77.25 96 ILE A O 1
ATOM 770 N N . GLN A 1 97 ? -15.892 5.956 39.576 1.00 77.38 97 GLN A N 1
ATOM 771 C CA . GLN A 1 97 ? -15.602 5.406 40.895 1.00 77.38 97 GLN A CA 1
ATOM 772 C C . GLN A 1 97 ? -16.884 4.805 41.471 1.00 77.38 97 GLN A C 1
ATOM 774 O O . GLN A 1 97 ? -17.928 5.460 41.478 1.00 77.38 97 GLN A O 1
ATOM 779 N N . ILE A 1 98 ? -16.828 3.538 41.886 1.00 73.19 98 ILE A N 1
ATOM 780 C CA . ILE A 1 98 ? -17.982 2.821 42.432 1.00 73.19 98 ILE A CA 1
ATOM 781 C C . ILE A 1 98 ? -17.606 2.150 43.748 1.00 73.19 98 ILE A C 1
ATOM 783 O O . ILE A 1 98 ? -16.822 1.199 43.787 1.00 73.19 98 ILE A O 1
ATOM 787 N N . ASP A 1 99 ? -18.283 2.597 44.801 1.00 68.44 99 ASP A N 1
ATOM 788 C CA . ASP A 1 99 ? -18.010 2.193 46.179 1.00 68.44 99 ASP A CA 1
ATOM 789 C C . ASP A 1 99 ? -19.004 1.127 46.687 1.00 68.44 99 ASP A C 1
ATOM 791 O O . ASP A 1 99 ? -19.031 0.826 47.872 1.00 68.44 99 ASP A O 1
ATOM 795 N N . ASN A 1 100 ? -19.841 0.531 45.823 1.00 66.19 100 ASN A N 1
ATOM 796 C CA . ASN A 1 100 ? -20.893 -0.439 46.182 1.00 66.19 100 ASN A CA 1
ATOM 797 C C . ASN A 1 100 ? -20.903 -1.676 45.262 1.00 66.19 100 ASN A C 1
ATOM 799 O O . ASN A 1 100 ? -20.510 -1.600 44.096 1.00 66.19 100 ASN A O 1
ATOM 803 N N . ASP A 1 101 ? -21.432 -2.803 45.757 1.00 69.62 101 ASP A N 1
ATOM 804 C CA . ASP A 1 101 ? -21.609 -4.032 44.966 1.00 69.62 101 ASP A CA 1
ATOM 805 C C . ASP A 1 101 ? -22.422 -3.769 43.691 1.00 69.62 101 ASP A C 1
ATOM 807 O O . ASP A 1 101 ? -23.580 -3.333 43.735 1.00 69.62 101 ASP A O 1
ATOM 811 N N . THR A 1 102 ? -21.840 -4.094 42.536 1.00 68.06 102 THR A N 1
ATOM 812 C CA . THR A 1 102 ? -22.390 -3.704 41.234 1.00 68.06 102 THR A CA 1
ATOM 813 C C . THR A 1 102 ? -22.537 -4.896 40.294 1.00 68.06 102 THR A C 1
ATOM 815 O O . THR A 1 102 ? -21.669 -5.756 40.136 1.00 68.06 102 THR A O 1
ATOM 818 N N . LYS A 1 103 ? -23.693 -4.997 39.625 1.00 76.50 103 LYS A N 1
ATOM 819 C CA . LYS A 1 103 ? -23.940 -6.103 38.685 1.00 76.50 103 LYS A CA 1
ATOM 820 C C . LYS A 1 103 ? -23.118 -5.955 37.410 1.00 76.50 103 LYS A C 1
ATOM 822 O O . LYS A 1 103 ? -22.577 -6.948 36.940 1.00 76.50 103 LYS A O 1
ATOM 827 N N . ALA A 1 104 ? -23.071 -4.765 36.829 1.00 77.56 104 ALA A N 1
ATOM 828 C CA . ALA A 1 104 ? -22.300 -4.514 35.625 1.00 77.56 104 ALA A CA 1
ATOM 829 C C . ALA A 1 104 ? -21.986 -3.024 35.484 1.00 77.56 104 ALA A C 1
ATOM 831 O O . ALA A 1 104 ? -22.842 -2.195 35.789 1.00 77.56 104 ALA A O 1
ATOM 832 N N . ILE A 1 105 ? -20.798 -2.724 34.967 1.00 78.44 105 ILE A N 1
ATOM 833 C CA . ILE A 1 105 ? -20.366 -1.383 34.567 1.00 78.44 105 ILE A CA 1
ATOM 834 C C . ILE A 1 105 ? -20.268 -1.369 33.046 1.00 78.44 105 ILE A C 1
ATOM 836 O O . ILE A 1 105 ? -19.574 -2.212 32.477 1.00 78.44 105 ILE A O 1
ATOM 840 N N . HIS A 1 106 ? -20.954 -0.437 32.390 1.00 79.12 106 HIS A N 1
ATOM 841 C CA . HIS A 1 106 ? -20.873 -0.233 30.946 1.00 79.12 106 HIS A CA 1
ATOM 842 C C . HIS A 1 106 ? -20.355 1.176 30.640 1.00 79.12 106 HIS A C 1
ATOM 844 O O . HIS A 1 106 ? -21.090 2.153 30.756 1.00 79.12 106 HIS A O 1
ATOM 850 N N . SER A 1 107 ? -19.099 1.235 30.207 1.00 81.19 107 SER A N 1
ATOM 851 C CA . SER A 1 107 ? -18.380 2.424 29.756 1.00 81.19 107 SER A CA 1
ATOM 852 C C . SER A 1 107 ? -18.165 2.328 28.251 1.00 81.19 107 SER A C 1
ATOM 854 O O . SER A 1 107 ? -17.371 1.505 27.790 1.00 81.19 107 SER A O 1
ATOM 856 N N . PHE A 1 108 ? -18.897 3.125 27.474 1.00 80.44 108 PHE A N 1
ATOM 857 C CA . PHE A 1 108 ? -18.928 3.009 26.018 1.00 80.44 108 PHE A CA 1
ATOM 858 C C . PHE A 1 108 ? -18.762 4.372 25.343 1.00 80.44 108 PHE A C 1
ATOM 860 O O . PHE A 1 108 ? -19.624 5.245 25.457 1.00 80.44 108 PHE A O 1
ATOM 867 N N . ILE A 1 109 ? -17.680 4.526 24.578 1.00 77.69 109 ILE A N 1
ATOM 868 C CA . ILE A 1 109 ? -17.511 5.637 23.636 1.00 77.69 109 ILE A CA 1
ATOM 869 C C . ILE A 1 109 ? -17.718 5.088 22.228 1.00 77.69 109 ILE A C 1
ATOM 871 O O . ILE A 1 109 ? -16.977 4.197 21.810 1.00 77.69 109 ILE A O 1
ATOM 875 N N . LYS A 1 110 ? -18.699 5.628 21.495 1.00 78.50 110 LYS A N 1
ATOM 876 C CA . LYS A 1 110 ? -18.828 5.442 20.046 1.00 78.50 110 LYS A CA 1
ATOM 877 C C . LYS A 1 110 ? -18.677 6.770 19.321 1.00 78.50 110 LYS A C 1
ATOM 879 O O . LYS A 1 110 ? -19.396 7.727 19.607 1.00 78.50 110 LYS A O 1
ATOM 884 N N . GLN A 1 111 ? -17.769 6.796 18.357 1.00 70.44 111 GLN A N 1
ATOM 885 C CA . GLN A 1 111 ? -17.463 7.975 17.563 1.00 70.44 111 GLN A CA 1
ATOM 886 C C . GLN A 1 111 ? -17.474 7.594 16.073 1.00 70.44 111 GLN A C 1
ATOM 888 O O . GLN A 1 111 ? -16.723 6.704 15.681 1.00 70.44 111 GLN A O 1
ATOM 893 N N . GLU A 1 112 ? -18.360 8.230 15.297 1.00 67.38 112 GLU A N 1
ATOM 894 C CA . GLU A 1 112 ? -18.584 8.009 13.853 1.00 67.38 112 GLU A CA 1
ATOM 895 C C . GLU A 1 112 ? -18.344 9.332 13.113 1.00 67.38 112 GLU A C 1
ATOM 897 O O . GLU A 1 112 ? -19.030 10.321 13.411 1.00 67.38 112 GLU A O 1
ATOM 902 N N . HIS A 1 113 ? -17.359 9.403 12.211 1.00 65.88 113 HIS A N 1
ATOM 903 C CA . HIS A 1 113 ? -16.940 10.664 11.578 1.00 65.88 113 HIS A CA 1
ATOM 904 C C . HIS A 1 113 ? -16.648 10.551 10.077 1.00 65.88 113 HIS A C 1
ATOM 906 O O . HIS A 1 113 ? -16.001 9.591 9.678 1.00 65.88 113 HIS A O 1
ATOM 912 N N . LEU A 1 114 ? -17.031 11.616 9.345 1.00 61.28 114 LEU A N 1
ATOM 913 C CA . LEU A 1 114 ? -16.648 12.031 7.985 1.00 61.28 114 LEU A CA 1
ATOM 914 C C . LEU A 1 114 ? -16.602 10.905 6.957 1.00 61.28 114 LEU A C 1
ATOM 916 O O . LEU A 1 114 ? -15.668 10.135 6.975 1.00 61.28 114 LEU A O 1
ATOM 920 N N . GLU A 1 115 ? -17.555 10.839 6.032 1.00 63.88 115 GLU A N 1
ATOM 921 C CA . GLU A 1 115 ? -17.569 9.820 4.971 1.00 63.88 115 GLU A CA 1
ATOM 922 C C . GLU A 1 115 ? -16.576 10.201 3.857 1.00 63.88 115 GLU A C 1
ATOM 924 O O . GLU A 1 115 ? -15.814 9.360 3.388 1.00 63.88 115 GLU A O 1
ATOM 929 N N . HIS A 1 116 ? -16.519 11.488 3.491 1.00 68.31 116 HIS A N 1
ATOM 930 C CA . HIS A 1 116 ? -15.709 11.987 2.373 1.00 68.31 116 HIS A CA 1
ATOM 931 C C . HIS A 1 116 ? -14.861 13.206 2.762 1.00 68.31 116 HIS A C 1
ATOM 933 O O . HIS A 1 116 ? -15.374 14.172 3.338 1.00 68.31 116 HIS A O 1
ATOM 939 N N . ALA A 1 117 ? -13.572 13.173 2.415 1.00 70.94 117 ALA A N 1
ATOM 940 C CA . ALA A 1 117 ? -12.646 14.296 2.533 1.00 70.94 117 ALA A CA 1
ATOM 941 C C . ALA A 1 117 ? -11.943 14.555 1.193 1.00 70.94 117 ALA A C 1
ATOM 943 O O . ALA A 1 117 ? -11.023 13.820 0.825 1.00 70.94 117 ALA A O 1
ATOM 944 N N . ASP A 1 118 ? -12.338 15.628 0.510 1.00 74.25 118 ASP A N 1
ATOM 945 C CA . ASP A 1 118 ? -11.755 16.042 -0.766 1.00 74.25 118 ASP A CA 1
ATOM 946 C C . ASP A 1 118 ? -10.917 17.315 -0.573 1.00 74.25 118 ASP A C 1
ATOM 948 O O . ASP A 1 118 ? -11.397 18.348 -0.098 1.00 74.25 118 ASP A O 1
ATOM 952 N N . ASN A 1 119 ? -9.631 17.248 -0.920 1.00 71.81 119 ASN A N 1
ATOM 953 C CA . ASN A 1 119 ? -8.692 18.361 -0.796 1.00 71.81 119 ASN A CA 1
ATOM 954 C C . ASN A 1 119 ? -8.086 18.698 -2.163 1.00 71.81 119 ASN A C 1
ATOM 956 O O . ASN A 1 119 ? -7.107 18.088 -2.609 1.00 71.81 119 ASN A O 1
ATOM 960 N N . GLU A 1 120 ? -8.664 19.702 -2.819 1.00 74.25 120 GLU A N 1
ATOM 961 C CA . GLU A 1 120 ? -8.225 20.147 -4.142 1.00 74.25 120 GLU A CA 1
ATOM 962 C C . GLU A 1 120 ? -7.000 21.068 -4.029 1.00 74.25 120 GLU A C 1
ATOM 964 O O . GLU A 1 120 ? -5.970 20.798 -4.647 1.00 74.25 120 GLU A O 1
ATOM 969 N N . PHE A 1 121 ? -7.057 22.121 -3.192 1.00 64.12 121 PHE A N 1
ATOM 970 C CA . PHE A 1 121 ? -5.956 23.086 -3.036 1.00 64.12 121 PHE A CA 1
ATOM 971 C C . PHE A 1 121 ? -5.740 23.548 -1.578 1.00 64.12 121 PHE A C 1
ATOM 973 O O . PHE A 1 121 ? -6.464 24.398 -1.057 1.00 64.12 121 PHE A O 1
ATOM 980 N N . GLY A 1 122 ? -4.651 23.086 -0.944 1.00 64.62 122 GLY A N 1
ATOM 981 C CA . GLY A 1 122 ? -4.194 23.545 0.381 1.00 64.62 122 GLY A CA 1
ATOM 982 C C . GLY A 1 122 ? -3.843 22.410 1.350 1.00 64.62 122 GLY A C 1
ATOM 983 O O . GLY A 1 122 ? -3.951 21.241 1.001 1.00 64.62 122 GLY A O 1
ATOM 984 N N . ASN A 1 123 ? -3.372 22.721 2.563 1.00 75.88 123 ASN A N 1
ATOM 985 C CA . ASN A 1 123 ? -3.040 21.682 3.549 1.00 75.88 123 ASN A CA 1
ATOM 986 C C . ASN A 1 123 ? -4.206 21.436 4.513 1.00 75.88 123 ASN A C 1
ATOM 988 O O . ASN A 1 123 ? -4.736 22.392 5.075 1.00 75.88 123 ASN A O 1
ATOM 992 N N . SER A 1 124 ? -4.561 20.177 4.760 1.00 74.56 124 SER A N 1
ATOM 993 C CA . SER A 1 124 ? -5.624 19.806 5.697 1.00 74.56 124 SER A CA 1
ATOM 994 C C . SER A 1 124 ? -5.095 18.940 6.845 1.00 74.56 124 SER A C 1
ATOM 996 O O . SER A 1 124 ? -4.209 18.101 6.668 1.00 74.56 124 SER A O 1
ATOM 998 N N . VAL A 1 125 ? -5.610 19.163 8.054 1.00 75.06 125 VAL A N 1
ATOM 999 C CA . VAL A 1 125 ? -5.296 18.345 9.232 1.00 75.06 125 VAL A CA 1
ATOM 1000 C C . VAL A 1 125 ? -6.590 17.899 9.890 1.00 75.06 125 VAL A C 1
ATOM 1002 O O . VAL A 1 125 ? -7.377 18.729 10.334 1.00 75.06 125 VAL A O 1
ATOM 1005 N N . PHE A 1 126 ? -6.775 16.591 10.014 1.00 75.75 126 PHE A N 1
ATOM 1006 C CA . PHE A 1 126 ? -7.886 15.958 10.708 1.00 75.75 126 PHE A CA 1
ATOM 1007 C C . PHE A 1 126 ? -7.354 15.233 11.939 1.00 75.75 126 PHE A C 1
ATOM 1009 O O . PHE A 1 126 ? -6.584 14.282 11.826 1.00 75.75 126 PHE A O 1
ATOM 1016 N N . ALA A 1 127 ? -7.756 15.676 13.125 1.00 77.75 127 ALA A N 1
ATOM 1017 C CA . ALA A 1 127 ? -7.321 15.107 14.392 1.00 77.75 127 ALA A CA 1
ATOM 1018 C C . ALA A 1 127 ? -8.520 14.622 15.209 1.00 77.75 127 ALA A C 1
ATOM 1020 O O . ALA A 1 127 ? -9.410 15.399 15.550 1.00 77.75 127 ALA A O 1
ATOM 1021 N N . VAL A 1 128 ? -8.538 13.344 15.578 1.00 78.06 128 VAL A N 1
ATOM 1022 C CA . VAL A 1 128 ? -9.605 12.767 16.400 1.00 78.06 128 VAL A CA 1
ATOM 1023 C C . VAL A 1 128 ? -9.024 12.099 17.636 1.00 78.06 128 VAL A C 1
ATOM 1025 O O . VAL A 1 128 ? -8.190 11.200 17.542 1.00 78.06 128 VAL A O 1
ATOM 1028 N N . LYS A 1 129 ? -9.503 12.505 18.811 1.00 81.44 129 LYS A N 1
ATOM 1029 C CA . LYS A 1 129 ? -9.121 11.940 20.105 1.00 81.44 129 LYS A CA 1
ATOM 1030 C C . LYS A 1 129 ? -10.347 11.389 20.835 1.00 81.44 129 LYS A C 1
ATOM 1032 O O . LYS A 1 129 ? -11.317 12.114 21.041 1.00 81.44 129 LYS A O 1
ATOM 1037 N N . SER A 1 130 ? -10.278 10.128 21.254 1.00 82.75 130 SER A N 1
ATOM 1038 C CA . SER A 1 130 ? -11.203 9.510 22.213 1.00 82.75 130 SER A CA 1
ATOM 1039 C C . SER A 1 130 ? -10.450 9.109 23.473 1.00 82.75 130 SER A C 1
ATOM 1041 O O . SER A 1 130 ? -9.444 8.407 23.381 1.00 82.75 130 SER A O 1
ATOM 1043 N N . GLU A 1 131 ? -10.948 9.516 24.636 1.00 82.94 131 GLU A N 1
ATOM 1044 C CA . GLU A 1 131 ? -10.328 9.234 25.930 1.00 82.94 131 GLU A CA 1
ATOM 1045 C C . GLU A 1 131 ? -11.365 8.716 26.938 1.00 82.94 131 GLU A C 1
ATOM 1047 O O . GLU A 1 131 ? -12.352 9.386 27.245 1.00 82.94 131 GLU A O 1
ATOM 1052 N N . GLN A 1 132 ? -11.145 7.506 27.456 1.00 82.00 132 GLN A N 1
ATOM 1053 C CA . GLN A 1 132 ? -11.888 6.960 28.595 1.00 82.00 132 GLN A CA 1
ATOM 1054 C C . GLN A 1 132 ? -11.044 7.093 29.853 1.00 82.00 132 GLN A C 1
ATOM 1056 O O . GLN A 1 132 ? -9.991 6.459 29.932 1.00 82.00 132 GLN A O 1
ATOM 1061 N N . LEU A 1 133 ? -11.512 7.870 30.834 1.00 82.31 133 LEU A N 1
ATOM 1062 C CA . LEU A 1 133 ? -10.875 8.016 32.148 1.00 82.31 133 LEU A CA 1
ATOM 1063 C C . LEU A 1 133 ? -11.080 6.780 33.060 1.00 82.31 133 LEU A C 1
ATOM 1065 O O . LEU A 1 133 ? -11.872 5.898 32.712 1.00 82.31 133 LEU A O 1
ATOM 1069 N N . PRO A 1 134 ? -10.306 6.655 34.166 1.00 83.12 134 PRO A N 1
ATOM 1070 C CA . PRO A 1 134 ? -10.141 5.376 34.860 1.00 83.12 134 PRO A CA 1
ATOM 1071 C C . PRO A 1 134 ? -11.432 4.824 35.454 1.00 83.12 134 PRO A C 1
ATOM 1073 O O . PRO A 1 134 ? -12.319 5.581 35.850 1.00 83.12 134 PRO A O 1
ATOM 1076 N N . ILE A 1 135 ? -11.498 3.495 35.559 1.00 81.50 135 ILE A N 1
ATOM 1077 C CA . ILE A 1 135 ? -12.569 2.784 36.264 1.00 81.50 135 ILE A CA 1
ATOM 1078 C C . ILE A 1 135 ? -11.980 2.182 37.539 1.00 81.50 135 ILE A C 1
ATOM 1080 O O . ILE A 1 135 ? -11.104 1.318 37.459 1.00 81.50 135 ILE A O 1
ATOM 1084 N N . GLN A 1 136 ? -12.473 2.620 38.695 1.00 82.06 136 GLN A N 1
ATOM 1085 C CA . GLN A 1 136 ? -12.094 2.115 40.015 1.00 82.06 136 GLN A CA 1
ATOM 1086 C C . GLN A 1 136 ? -13.315 1.536 40.735 1.00 82.06 136 GLN A C 1
ATOM 1088 O O . GLN A 1 136 ? -14.371 2.171 40.796 1.00 82.06 136 GLN A O 1
ATOM 1093 N N . THR A 1 137 ? -13.179 0.318 41.263 1.00 77.44 137 THR A N 1
ATOM 1094 C CA . THR A 1 137 ? -14.235 -0.348 42.036 1.00 77.44 137 THR A CA 1
ATOM 1095 C C . THR A 1 137 ? -13.678 -0.976 43.307 1.00 77.44 137 THR A C 1
ATOM 1097 O O . THR A 1 137 ? -12.796 -1.841 43.237 1.00 77.44 137 THR A O 1
ATOM 1100 N N . ASP A 1 138 ? -14.270 -0.619 44.443 1.00 70.75 138 ASP A N 1
ATOM 1101 C CA . ASP A 1 138 ? -13.850 -1.109 45.762 1.00 70.75 138 ASP A CA 1
ATOM 1102 C C . ASP A 1 138 ? -14.677 -2.312 46.256 1.00 70.75 138 ASP A C 1
ATOM 1104 O O . ASP A 1 138 ? -14.359 -2.893 47.290 1.00 70.75 138 ASP A O 1
ATOM 1108 N N . ASN A 1 139 ? -15.715 -2.720 45.509 1.00 69.25 139 ASN A N 1
ATOM 1109 C CA . ASN A 1 139 ? -16.688 -3.756 45.885 1.00 69.25 139 ASN A CA 1
ATOM 1110 C C . ASN A 1 139 ? -16.974 -4.777 44.762 1.00 69.25 139 ASN A C 1
ATOM 1112 O O . ASN A 1 139 ? -16.553 -4.595 43.614 1.00 69.25 139 ASN A O 1
ATOM 1116 N N . ASP A 1 140 ? -17.674 -5.874 45.091 1.00 71.44 140 ASP A N 1
ATOM 1117 C CA . ASP A 1 140 ? -17.882 -7.007 44.178 1.00 71.44 140 ASP A CA 1
ATOM 1118 C C . ASP A 1 140 ? -18.592 -6.553 42.899 1.00 71.44 140 ASP A C 1
ATOM 1120 O O . ASP A 1 140 ? -19.752 -6.124 42.903 1.00 71.44 140 ASP A O 1
ATOM 1124 N N . THR A 1 141 ? -17.910 -6.702 41.764 1.00 75.88 141 THR A N 1
ATOM 1125 C CA . THR A 1 141 ? -18.432 -6.273 40.466 1.00 75.88 141 THR A CA 1
ATOM 1126 C C . THR A 1 141 ? -18.533 -7.461 39.530 1.00 75.88 141 THR A C 1
ATOM 1128 O O . THR A 1 141 ? -17.531 -8.035 39.115 1.00 75.88 141 THR A O 1
ATOM 1131 N N . LYS A 1 142 ? -19.748 -7.873 39.134 1.00 80.12 142 LYS A N 1
ATOM 1132 C CA . LYS A 1 142 ? -19.854 -9.092 38.304 1.00 80.12 142 LYS A CA 1
ATOM 1133 C C . LYS A 1 142 ? -19.249 -8.890 36.915 1.00 80.12 142 LYS A C 1
ATOM 1135 O O . LYS A 1 142 ? -18.625 -9.829 36.425 1.00 80.12 142 LYS A O 1
ATOM 1140 N N . ALA A 1 143 ? -19.436 -7.737 36.276 1.00 83.06 143 ALA A N 1
ATOM 1141 C CA . ALA A 1 143 ? -18.896 -7.482 34.943 1.00 83.06 143 ALA A CA 1
ATOM 1142 C C . ALA A 1 143 ? -18.464 -6.024 34.740 1.00 83.06 143 ALA A C 1
ATOM 1144 O O . ALA A 1 143 ? -19.168 -5.110 35.158 1.00 83.06 143 ALA A O 1
ATOM 1145 N N . ILE A 1 144 ? -17.352 -5.810 34.040 1.00 84.12 144 ILE A N 1
ATOM 1146 C CA . ILE A 1 144 ? -16.905 -4.486 33.593 1.00 84.12 144 ILE A CA 1
ATOM 1147 C C . ILE A 1 144 ? -16.757 -4.528 32.078 1.00 84.12 144 ILE A C 1
ATOM 1149 O O . ILE A 1 144 ? -15.981 -5.322 31.555 1.00 84.12 144 ILE A O 1
ATOM 1153 N N . HIS A 1 145 ? -17.500 -3.690 31.368 1.00 84.12 145 HIS A N 1
ATOM 1154 C CA . HIS A 1 145 ? -17.382 -3.482 29.933 1.00 84.12 145 HIS A CA 1
ATOM 1155 C C . HIS A 1 145 ? -16.880 -2.064 29.693 1.00 84.12 145 HIS A C 1
ATOM 1157 O O . HIS A 1 145 ? -17.631 -1.108 29.849 1.00 84.12 145 HIS A O 1
ATOM 1163 N N . SER A 1 146 ? -15.615 -1.939 29.313 1.00 86.56 146 SER A N 1
ATOM 1164 C CA . SER A 1 146 ? -14.994 -0.685 28.910 1.00 86.56 146 SER A CA 1
ATOM 1165 C C . SER A 1 146 ? -14.653 -0.795 27.432 1.00 86.56 146 SER A C 1
ATOM 1167 O O . SER A 1 146 ? -13.843 -1.638 27.038 1.00 86.56 146 SER A O 1
ATOM 1169 N N . ILE A 1 147 ? -15.339 -0.034 26.586 1.00 85.44 147 ILE A N 1
ATOM 1170 C CA . ILE A 1 147 ? -15.248 -0.172 25.134 1.00 85.44 147 ILE A CA 1
ATOM 1171 C C . ILE A 1 147 ? -15.135 1.205 24.480 1.00 85.44 147 ILE A C 1
ATOM 1173 O O . ILE A 1 147 ? -16.003 2.055 24.670 1.00 85.44 147 ILE A O 1
ATOM 1177 N N . ILE A 1 148 ? -14.109 1.385 23.652 1.00 84.19 148 ILE A N 1
ATOM 1178 C CA . ILE A 1 148 ? -14.010 2.477 22.680 1.00 84.19 148 ILE A CA 1
ATOM 1179 C C . ILE A 1 148 ? -14.258 1.872 21.301 1.00 84.19 148 ILE A C 1
ATOM 1181 O O . ILE A 1 148 ? -13.555 0.940 20.904 1.00 84.19 148 ILE A O 1
ATOM 1185 N N . LYS A 1 149 ? -15.264 2.372 20.582 1.00 84.00 149 LYS A N 1
ATOM 1186 C CA . LYS A 1 149 ? -15.500 2.068 19.170 1.00 84.00 149 LYS A CA 1
ATOM 1187 C C . LYS A 1 149 ? -15.358 3.346 18.348 1.00 84.00 149 LYS A C 1
ATOM 1189 O O . LYS A 1 149 ? -16.059 4.325 18.590 1.00 84.00 149 LYS A O 1
ATOM 1194 N N . GLN A 1 150 ? -14.463 3.309 17.377 1.00 78.56 150 GLN A N 1
ATOM 1195 C CA . GLN A 1 150 ? -14.156 4.417 16.488 1.00 78.56 150 GLN A CA 1
ATOM 1196 C C . GLN A 1 150 ? -14.288 3.944 15.035 1.00 78.56 150 GLN A C 1
ATOM 1198 O O . GLN A 1 150 ? -13.636 2.968 14.667 1.00 78.56 150 GLN A O 1
ATOM 1203 N N . GLU A 1 151 ? -15.151 4.610 14.269 1.00 72.38 151 GLU A N 1
ATOM 1204 C CA . GLU A 1 151 ? -15.439 4.378 12.843 1.00 72.38 151 GLU A CA 1
ATOM 1205 C C . GLU A 1 151 ? -15.143 5.694 12.095 1.00 72.38 151 GLU A C 1
ATOM 1207 O O . GLU A 1 151 ? -15.691 6.735 12.475 1.00 72.38 151 GLU A O 1
ATOM 1212 N N . HIS A 1 152 ? -14.253 5.678 11.096 1.00 69.94 152 HIS A N 1
ATOM 1213 C CA . HIS A 1 152 ? -13.787 6.897 10.409 1.00 69.94 152 HIS A CA 1
ATOM 1214 C C . HIS A 1 152 ? -13.594 6.703 8.903 1.00 69.94 152 HIS A C 1
ATOM 1216 O O . HIS A 1 152 ? -13.130 5.635 8.521 1.00 69.94 152 HIS A O 1
ATOM 1222 N N . LEU A 1 153 ? -13.815 7.787 8.138 1.00 65.06 153 LEU A N 1
ATOM 1223 C CA . LEU A 1 153 ? -13.408 8.076 6.747 1.00 65.06 153 LEU A CA 1
ATOM 1224 C C . LEU A 1 153 ? -13.580 6.942 5.745 1.00 65.06 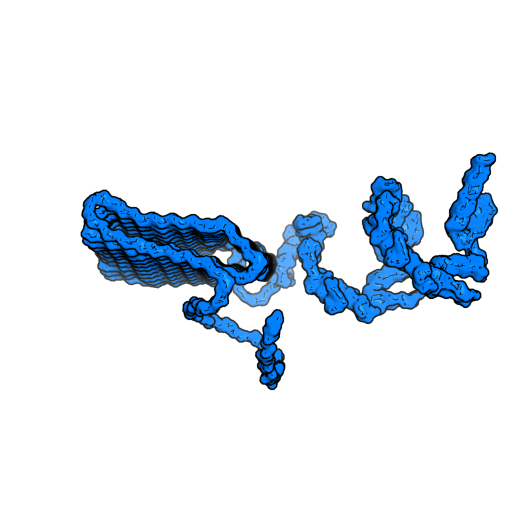153 LEU A C 1
ATOM 1226 O O . LEU A 1 153 ? -12.879 5.958 5.821 1.00 65.06 153 LEU A O 1
ATOM 1230 N N . GLU A 1 154 ? -14.450 7.094 4.756 1.00 65.44 154 GLU A N 1
ATOM 1231 C CA . GLU A 1 154 ? -14.578 6.107 3.674 1.00 65.44 154 GLU A CA 1
ATOM 1232 C C . GLU A 1 154 ? -13.628 6.490 2.529 1.00 65.44 154 GLU A C 1
ATOM 1234 O O . GLU A 1 154 ? -12.835 5.671 2.060 1.00 65.44 154 GLU A O 1
ATOM 1239 N N . HIS A 1 155 ? -13.589 7.778 2.170 1.00 72.25 155 HIS A N 1
ATOM 1240 C CA . HIS A 1 155 ? -12.792 8.281 1.051 1.00 72.25 155 HIS A CA 1
ATOM 1241 C C . HIS A 1 155 ? -11.968 9.528 1.399 1.00 72.25 155 HIS A C 1
ATOM 1243 O O . HIS A 1 155 ? -12.495 10.524 1.899 1.00 72.25 155 HIS A O 1
ATOM 1249 N N . ALA A 1 156 ? -10.674 9.493 1.067 1.00 75.69 156 ALA A N 1
ATOM 1250 C CA . ALA A 1 156 ? -9.768 10.637 1.120 1.00 75.69 156 ALA A CA 1
ATOM 1251 C C . ALA A 1 156 ? -9.133 10.881 -0.257 1.00 75.69 156 ALA A C 1
ATOM 1253 O O . ALA A 1 156 ? -8.320 10.067 -0.706 1.00 75.69 156 ALA A O 1
ATOM 1254 N N . ASN A 1 157 ? -9.455 12.003 -0.904 1.00 78.62 157 ASN A N 1
ATOM 1255 C CA . ASN A 1 157 ? -8.862 12.385 -2.187 1.00 78.62 157 ASN A CA 1
ATOM 1256 C C . ASN A 1 157 ? -8.021 13.657 -2.040 1.00 78.62 157 ASN A C 1
ATOM 1258 O O . ASN A 1 157 ? -8.499 14.683 -1.556 1.00 78.62 157 ASN A O 1
ATOM 1262 N N . ASN A 1 158 ? -6.766 13.602 -2.488 1.00 78.56 158 ASN A N 1
ATOM 1263 C CA . ASN A 1 158 ? -5.858 14.746 -2.501 1.00 78.56 158 ASN A CA 1
ATOM 1264 C C . ASN A 1 158 ? -5.322 14.988 -3.906 1.00 78.56 158 ASN A C 1
ATOM 1266 O O . ASN A 1 158 ? -4.464 14.245 -4.395 1.00 78.56 158 ASN A O 1
ATOM 1270 N N . GLU A 1 159 ? -5.778 16.072 -4.526 1.00 79.50 159 GLU A N 1
ATOM 1271 C CA . GLU A 1 159 ? -5.310 16.446 -5.857 1.00 79.50 159 GLU A CA 1
ATOM 1272 C C . GLU A 1 159 ? -3.974 17.193 -5.760 1.00 79.50 159 GLU A C 1
ATOM 1274 O O . GLU A 1 159 ? -2.959 16.672 -6.214 1.00 79.50 159 GLU A O 1
ATOM 1279 N N . PHE A 1 160 ? -3.920 18.359 -5.098 1.00 75.12 160 PHE A N 1
ATOM 1280 C CA . PHE A 1 160 ? -2.700 19.190 -5.027 1.00 75.12 160 PHE A CA 1
ATOM 1281 C C . PHE A 1 160 ? -2.242 19.561 -3.601 1.00 75.12 160 PHE A C 1
ATOM 1283 O O . PHE A 1 160 ? -1.210 20.217 -3.435 1.00 75.12 160 PHE A O 1
ATOM 1290 N N . GLY A 1 161 ? -2.995 19.174 -2.570 1.00 71.69 161 GLY A N 1
ATOM 1291 C CA . GLY A 1 161 ? -2.764 19.526 -1.163 1.00 71.69 161 GLY A CA 1
ATOM 1292 C C . GLY A 1 161 ? -2.113 18.428 -0.313 1.00 71.69 161 GLY A C 1
ATOM 1293 O O . GLY A 1 161 ? -2.162 17.261 -0.681 1.00 71.69 161 GLY A O 1
ATOM 1294 N N . ASN A 1 162 ? -1.523 18.766 0.843 1.00 82.19 162 ASN A N 1
ATOM 1295 C CA . ASN A 1 162 ? -1.093 17.744 1.814 1.00 82.19 162 ASN A CA 1
ATOM 1296 C C . ASN A 1 162 ? -2.163 17.516 2.879 1.00 82.19 162 ASN A C 1
ATOM 1298 O O . ASN A 1 162 ? -2.752 18.480 3.368 1.00 82.19 162 ASN A O 1
ATOM 1302 N N . SER A 1 163 ? -2.345 16.270 3.303 1.00 81.31 163 SER A N 1
ATOM 1303 C CA . SER A 1 163 ? -3.367 15.913 4.284 1.00 81.31 163 SER A CA 1
ATOM 1304 C C . SER A 1 163 ? -2.792 15.052 5.400 1.00 81.31 163 SER A C 1
ATOM 1306 O O . SER A 1 163 ? -2.046 14.101 5.165 1.00 81.31 163 SER A O 1
ATOM 1308 N N . VAL A 1 164 ? -3.121 15.403 6.642 1.00 82.69 164 VAL A N 1
ATOM 1309 C CA . VAL A 1 164 ? -2.710 14.655 7.833 1.00 82.69 164 VAL A CA 1
ATOM 1310 C C . VAL A 1 164 ? -3.948 14.174 8.567 1.00 82.69 164 VAL A C 1
ATOM 1312 O O . VAL A 1 164 ? -4.758 14.980 9.008 1.00 82.69 164 VAL A O 1
ATOM 1315 N N . PHE A 1 165 ? -4.058 12.866 8.754 1.00 81.38 165 PHE A N 1
ATOM 1316 C CA . PHE A 1 165 ? -5.124 12.216 9.500 1.00 81.38 165 PHE A CA 1
ATOM 1317 C C . PHE A 1 165 ? -4.524 11.566 10.743 1.00 81.38 165 PHE A C 1
ATOM 1319 O O . PHE A 1 165 ? -3.757 10.608 10.654 1.00 81.38 165 PHE A O 1
ATOM 1326 N N . ALA A 1 166 ? -4.846 12.100 11.916 1.00 83.06 166 ALA A N 1
ATOM 1327 C CA . ALA A 1 166 ? -4.336 11.640 13.197 1.00 83.06 166 ALA A CA 1
ATOM 1328 C C . ALA A 1 166 ? -5.485 11.146 14.077 1.00 83.06 166 ALA A C 1
ATOM 1330 O O . ALA A 1 166 ? -6.344 11.926 14.486 1.00 83.06 166 ALA A O 1
ATOM 1331 N N . VAL A 1 167 ? -5.481 9.858 14.425 1.00 83.19 167 VAL A N 1
ATOM 1332 C CA . VAL A 1 167 ? -6.493 9.273 15.309 1.00 83.19 167 VAL A CA 1
ATOM 1333 C C . VAL A 1 167 ? -5.857 8.659 16.546 1.00 83.19 167 VAL A C 1
ATOM 1335 O O . VAL A 1 167 ? -4.974 7.805 16.465 1.00 83.19 167 VAL A O 1
ATOM 1338 N N . LYS A 1 168 ? -6.349 9.066 17.716 1.00 85.94 168 LYS A N 1
ATOM 1339 C CA . LYS A 1 168 ? -5.900 8.581 19.019 1.00 85.94 168 LYS A CA 1
ATOM 1340 C C . LYS A 1 168 ? -7.074 8.028 19.825 1.00 85.94 168 LYS A C 1
ATOM 1342 O O . LYS A 1 168 ? -8.080 8.708 20.019 1.00 85.94 168 LYS A O 1
ATOM 1347 N N . SER A 1 169 ? -6.926 6.803 20.319 1.00 87.94 169 SER A N 1
ATOM 1348 C CA . SER A 1 169 ? -7.809 6.205 21.325 1.00 87.94 169 SER A CA 1
ATOM 1349 C C . SER A 1 169 ? -7.011 5.862 22.572 1.00 87.94 169 SER A C 1
ATOM 1351 O O . SER A 1 169 ? -6.072 5.070 22.506 1.00 87.94 169 SER A O 1
ATOM 1353 N N . GLU A 1 170 ? -7.402 6.447 23.697 1.00 86.75 170 GLU A N 1
ATOM 1354 C CA . GLU A 1 170 ? -6.806 6.214 25.008 1.00 86.75 170 GLU A CA 1
ATOM 1355 C C . GLU A 1 170 ? -7.856 5.608 25.933 1.00 86.75 170 GLU A C 1
ATOM 1357 O O . GLU A 1 170 ? -8.848 6.241 26.290 1.00 86.75 170 GLU A O 1
ATOM 1362 N N . GLN A 1 171 ? -7.633 4.360 26.324 1.00 86.88 171 GLN A N 1
ATOM 1363 C CA . GLN A 1 171 ? -8.428 3.688 27.334 1.00 86.88 171 GLN A CA 1
ATOM 1364 C C . GLN A 1 171 ? -7.592 3.592 28.602 1.00 86.88 171 GLN A C 1
ATOM 1366 O O . GLN A 1 171 ? -6.572 2.903 28.631 1.00 86.88 171 GLN A O 1
ATOM 1371 N N . SER A 1 172 ? -7.981 4.325 29.638 1.00 85.25 172 SER A N 1
ATOM 1372 C CA . SER A 1 172 ? -7.232 4.366 30.893 1.00 85.25 172 SER A CA 1
ATOM 1373 C C . SER A 1 172 ? -7.488 3.136 31.781 1.00 85.25 172 SER A C 1
ATOM 1375 O O . SER A 1 172 ? -8.162 2.179 31.390 1.00 85.25 172 SER A O 1
ATOM 1377 N N . ALA A 1 173 ? -6.820 3.104 32.936 1.00 84.88 173 ALA A N 1
ATOM 1378 C CA . ALA A 1 173 ? -6.678 1.900 33.739 1.00 84.88 173 ALA A CA 1
ATOM 1379 C C . ALA A 1 173 ? -8.005 1.424 34.348 1.00 84.88 173 ALA A C 1
ATOM 1381 O O . ALA A 1 173 ? -8.861 2.221 34.737 1.00 84.88 173 ALA A O 1
ATOM 1382 N N . ILE A 1 174 ? -8.132 0.103 34.479 1.00 82.69 174 ILE A N 1
ATOM 1383 C CA . ILE A 1 174 ? -9.207 -0.542 35.237 1.00 82.69 174 ILE A CA 1
ATOM 1384 C C . ILE A 1 174 ? -8.581 -1.115 36.504 1.00 82.69 174 ILE A C 1
ATOM 1386 O O . ILE A 1 174 ? -7.711 -1.982 36.411 1.00 82.69 174 ILE A O 1
ATOM 1390 N N . GLN A 1 175 ? -9.024 -0.652 37.669 1.00 83.75 175 GLN A N 1
ATOM 1391 C CA . GLN A 1 175 ? -8.613 -1.176 38.970 1.00 83.75 175 GLN A CA 1
ATOM 1392 C C . GLN A 1 175 ? -9.835 -1.718 39.702 1.00 83.75 175 GLN A C 1
ATOM 1394 O O . GLN A 1 175 ? -10.789 -0.993 39.967 1.00 83.75 175 GLN A O 1
ATOM 1399 N N . ASN A 1 176 ? -9.804 -3.006 40.023 1.00 79.69 176 ASN A N 1
ATOM 1400 C CA . ASN A 1 176 ? -10.872 -3.660 40.760 1.00 79.69 176 ASN A CA 1
ATOM 1401 C C . ASN A 1 176 ? -10.285 -4.470 41.914 1.00 79.69 176 ASN A C 1
ATOM 1403 O O . ASN A 1 176 ? -9.491 -5.380 41.681 1.00 79.69 176 ASN A O 1
ATOM 1407 N N . GLY A 1 177 ? -10.663 -4.139 43.148 1.00 67.88 177 GLY A N 1
ATOM 1408 C CA . GLY A 1 177 ? -10.120 -4.771 44.350 1.00 67.88 177 GLY A CA 1
ATOM 1409 C C . GLY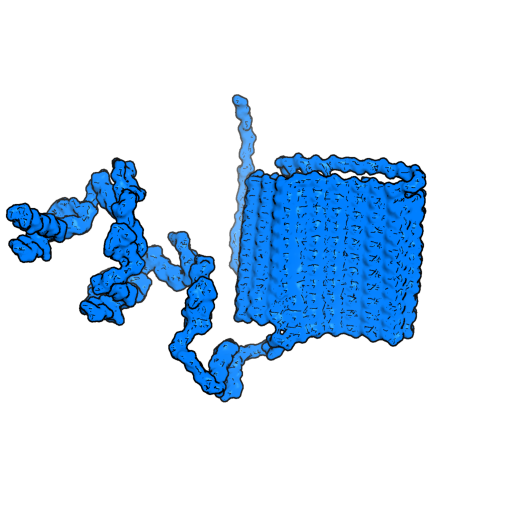 A 1 177 ? -10.629 -6.189 44.643 1.00 67.88 177 GLY A C 1
ATOM 1410 O O . GLY A 1 177 ? -9.942 -6.919 45.356 1.00 67.88 177 GLY A O 1
ATOM 1411 N N . ASN A 1 178 ? -11.775 -6.609 44.085 1.00 71.25 178 ASN A N 1
ATOM 1412 C CA . ASN A 1 178 ? -12.557 -7.753 44.590 1.00 71.25 178 ASN A CA 1
ATOM 1413 C C . ASN A 1 178 ? -13.052 -8.727 43.489 1.00 71.25 178 ASN A C 1
ATOM 1415 O O . ASN A 1 178 ? -12.608 -8.693 42.334 1.00 71.25 178 ASN A O 1
ATOM 1419 N N . ASP A 1 179 ? -13.951 -9.650 43.859 1.00 77.19 179 ASP A N 1
ATOM 1420 C CA . ASP A 1 179 ? -14.389 -10.771 43.028 1.00 77.19 179 ASP A CA 1
ATOM 1421 C C . ASP A 1 179 ? -15.094 -10.293 41.751 1.00 77.19 179 ASP A C 1
ATOM 1423 O O . ASP A 1 179 ? -16.098 -9.575 41.777 1.00 77.19 179 ASP A O 1
ATOM 1427 N N . THR A 1 180 ? -14.608 -10.762 40.598 1.00 80.62 180 THR A N 1
ATOM 1428 C CA . THR A 1 180 ? -15.096 -10.298 39.291 1.00 80.62 180 THR A CA 1
ATOM 1429 C C . THR A 1 180 ? -15.374 -11.447 38.340 1.00 80.62 180 THR A C 1
ATOM 1431 O O . THR A 1 180 ? -14.531 -12.309 38.098 1.00 80.62 180 THR A O 1
ATOM 1434 N N . LYS A 1 181 ? -16.563 -11.498 37.720 1.00 82.56 181 LYS A N 1
ATOM 1435 C CA . LYS A 1 181 ? -16.807 -12.559 36.724 1.00 82.56 181 LYS A CA 1
ATOM 1436 C C . LYS A 1 181 ? -16.107 -12.246 35.411 1.00 82.56 181 LYS A C 1
ATOM 1438 O O . LYS A 1 181 ? -15.462 -13.140 34.878 1.00 82.56 181 LYS A O 1
ATOM 1443 N N . ALA A 1 182 ? -16.245 -11.042 34.872 1.00 85.69 182 ALA A N 1
ATOM 1444 C CA . ALA A 1 182 ? -15.661 -10.722 33.575 1.00 85.69 182 ALA A CA 1
ATOM 1445 C C . ALA A 1 182 ? -15.239 -9.258 33.462 1.00 85.69 182 ALA A C 1
ATOM 1447 O O . ALA A 1 182 ? -15.991 -8.366 33.842 1.00 85.69 182 ALA A O 1
ATOM 1448 N N . ILE A 1 183 ? -14.077 -9.014 32.867 1.00 86.56 183 ILE A N 1
ATOM 1449 C CA . ILE A 1 183 ? -13.666 -7.684 32.412 1.00 86.56 183 ILE A CA 1
ATOM 1450 C C . ILE A 1 183 ? -13.491 -7.753 30.903 1.00 86.56 183 ILE A C 1
ATOM 1452 O O . ILE A 1 183 ? -12.692 -8.547 30.419 1.00 86.56 183 ILE A O 1
ATOM 1456 N N . HIS A 1 184 ? -14.226 -6.933 30.163 1.00 88.06 184 HIS A N 1
ATOM 1457 C CA . HIS A 1 184 ? -14.016 -6.696 28.742 1.00 88.06 184 HIS A CA 1
ATOM 1458 C C . HIS A 1 184 ? -13.503 -5.272 28.574 1.00 88.06 184 HIS A C 1
ATOM 1460 O O . HIS A 1 184 ? -14.275 -4.322 28.657 1.00 88.06 184 HIS A O 1
ATOM 1466 N N . SER A 1 185 ? -12.204 -5.143 28.339 1.00 89.00 185 SER A N 1
ATOM 1467 C CA . SER A 1 185 ? -11.552 -3.897 27.961 1.00 89.00 185 SER A CA 1
ATOM 1468 C C . SER A 1 185 ? -11.257 -3.975 26.468 1.00 89.00 185 SER A C 1
ATOM 1470 O O . SER A 1 185 ? -10.493 -4.841 26.031 1.00 89.00 185 SER A O 1
ATOM 1472 N N . ARG A 1 186 ? -11.910 -3.145 25.652 1.00 89.25 186 ARG A N 1
ATOM 1473 C CA . ARG A 1 186 ? -11.805 -3.221 24.194 1.00 89.25 186 ARG A CA 1
ATOM 1474 C C . ARG A 1 186 ? -11.630 -1.853 23.546 1.00 89.25 186 ARG A C 1
ATOM 1476 O O . ARG A 1 186 ? -12.511 -1.012 23.655 1.00 89.25 186 ARG A O 1
ATOM 1483 N N . ILE A 1 187 ? -10.591 -1.705 22.735 1.00 88.06 187 ILE A N 1
ATOM 1484 C CA . ILE A 1 187 ? -10.510 -0.650 21.720 1.00 88.06 187 ILE A CA 1
ATOM 1485 C C . ILE A 1 187 ? -10.787 -1.307 20.369 1.00 88.06 187 ILE A C 1
ATOM 1487 O O . ILE A 1 187 ? -10.130 -2.285 20.008 1.00 88.06 187 ILE A O 1
ATOM 1491 N N . LYS A 1 188 ? -11.794 -0.821 19.644 1.00 87.31 188 LYS A N 1
ATOM 1492 C CA . LYS A 1 188 ? -12.052 -1.191 18.252 1.00 87.31 188 LYS A CA 1
ATOM 1493 C C . LYS A 1 188 ? -11.954 0.058 17.385 1.00 87.31 188 LYS A C 1
ATOM 1495 O O . LYS A 1 188 ? -12.677 1.023 17.619 1.00 87.31 188 LYS A O 1
ATOM 1500 N N . GLN A 1 189 ? -11.083 -0.004 16.395 1.00 83.12 189 GLN A N 1
ATOM 1501 C CA . GLN A 1 189 ? -10.842 1.050 15.426 1.00 83.12 189 GLN A CA 1
ATOM 1502 C C . GLN A 1 189 ? -11.013 0.481 14.016 1.00 83.12 189 GLN A C 1
ATOM 1504 O O . GLN A 1 189 ? -10.355 -0.506 13.690 1.00 83.12 189 GLN A O 1
ATOM 1509 N N . GLU A 1 190 ? -11.909 1.087 13.242 1.00 76.81 190 GLU A N 1
ATOM 1510 C CA . GLU A 1 190 ? -12.178 0.819 11.823 1.00 76.81 190 GLU A CA 1
ATOM 1511 C C . GLU A 1 190 ? -11.891 2.125 11.062 1.00 76.81 190 GLU A C 1
ATOM 1513 O O . GLU A 1 190 ? -12.406 3.174 11.463 1.00 76.81 190 GLU A O 1
ATOM 1518 N N . HIS A 1 191 ? -11.027 2.085 10.043 1.00 71.44 191 HIS A N 1
ATOM 1519 C CA . HIS A 1 191 ? -10.526 3.282 9.349 1.00 71.44 191 HIS A CA 1
ATOM 1520 C C . HIS A 1 191 ? -10.393 3.093 7.840 1.00 71.44 191 HIS A C 1
ATOM 1522 O O . HIS A 1 191 ? -9.901 2.042 7.435 1.00 71.44 191 HIS A O 1
ATOM 1528 N N . LEU A 1 192 ? -10.661 4.179 7.097 1.00 67.00 192 LEU A N 1
ATOM 1529 C CA . LEU A 1 192 ? -10.272 4.494 5.711 1.00 67.00 192 LEU A CA 1
ATOM 1530 C C . LEU A 1 192 ? -10.435 3.370 4.707 1.00 67.00 192 LEU A C 1
ATOM 1532 O O . LEU A 1 192 ? -9.634 2.462 4.710 1.00 67.00 192 LEU A O 1
ATOM 1536 N N . GLU A 1 193 ? -11.374 3.460 3.776 1.00 68.06 193 GLU A N 1
ATOM 1537 C CA . GLU A 1 193 ? -11.481 2.455 2.708 1.00 68.06 193 GLU A CA 1
ATOM 1538 C C . GLU A 1 193 ? -10.546 2.821 1.543 1.00 68.06 193 GLU A C 1
ATOM 1540 O O . GLU A 1 193 ? -9.752 1.995 1.085 1.00 68.06 193 GLU A O 1
ATOM 1545 N N . HIS A 1 194 ? -10.518 4.098 1.139 1.00 74.88 194 HIS A N 1
ATOM 1546 C CA . HIS A 1 194 ? -9.739 4.555 -0.014 1.00 74.88 194 HIS A CA 1
ATOM 1547 C C . HIS A 1 194 ? -8.955 5.851 0.229 1.00 74.88 194 HIS A C 1
ATOM 1549 O O . HIS A 1 194 ? -9.524 6.885 0.582 1.00 74.88 194 HIS A O 1
ATOM 1555 N N . ALA A 1 195 ? -7.654 5.824 -0.075 1.00 78.38 195 ALA A N 1
ATOM 1556 C CA . ALA A 1 195 ? -6.788 6.999 -0.139 1.00 78.38 195 ALA A CA 1
ATOM 1557 C C . ALA A 1 195 ? -6.250 7.196 -1.565 1.00 78.38 195 ALA A C 1
ATOM 1559 O O . ALA A 1 195 ? -5.463 6.376 -2.040 1.00 78.38 195 ALA A O 1
ATOM 1560 N N . ASN A 1 196 ? -6.623 8.292 -2.226 1.00 81.44 196 ASN A N 1
ATOM 1561 C CA . ASN A 1 196 ? -6.125 8.644 -3.558 1.00 81.44 196 ASN A CA 1
ATOM 1562 C C . ASN A 1 196 ? -5.293 9.929 -3.495 1.00 81.44 196 ASN A C 1
ATOM 1564 O O . ASN A 1 196 ? -5.780 10.973 -3.061 1.00 81.44 196 ASN A O 1
ATOM 1568 N N . ASN A 1 197 ? -4.043 9.861 -3.952 1.00 81.12 197 ASN A N 1
ATOM 1569 C CA . ASN A 1 197 ? -3.150 11.012 -4.043 1.00 81.12 197 ASN A CA 1
ATOM 1570 C C . ASN A 1 197 ? -2.660 11.188 -5.479 1.00 81.12 197 ASN A C 1
ATOM 1572 O O . ASN A 1 197 ? -1.830 10.409 -5.959 1.00 81.12 197 ASN A O 1
ATOM 1576 N N . GLU A 1 198 ? -3.122 12.247 -6.140 1.00 81.31 198 GLU A N 1
ATOM 1577 C CA . GLU A 1 198 ? -2.631 12.594 -7.473 1.00 81.31 198 GLU A CA 1
ATOM 1578 C C . GLU A 1 198 ? -1.272 13.294 -7.360 1.00 81.31 198 GLU A C 1
ATOM 1580 O O . GLU A 1 198 ? -0.262 12.731 -7.772 1.00 81.31 198 GLU A O 1
ATOM 1585 N N . PHE A 1 199 ? -1.197 14.465 -6.713 1.00 78.06 199 PHE A N 1
ATOM 1586 C CA . PHE A 1 199 ? 0.055 15.224 -6.524 1.00 78.06 199 PHE A CA 1
ATOM 1587 C C . PHE A 1 199 ? 0.378 15.564 -5.057 1.00 78.06 199 PHE A C 1
ATOM 1589 O O . PHE A 1 199 ? 1.500 15.980 -4.757 1.00 78.06 199 PHE A O 1
ATOM 1596 N N . GLY A 1 200 ? -0.585 15.404 -4.147 1.00 77.31 200 GLY A N 1
ATOM 1597 C CA . GLY A 1 200 ? -0.461 15.699 -2.716 1.00 77.31 200 GLY A CA 1
ATOM 1598 C C . GLY A 1 200 ? 0.234 14.612 -1.887 1.00 77.31 200 GLY A C 1
ATOM 1599 O O . GLY A 1 200 ? 0.362 13.478 -2.333 1.00 77.31 200 GLY A O 1
ATOM 1600 N N . ASN A 1 201 ? 0.671 14.920 -0.658 1.00 83.88 201 ASN A N 1
ATOM 1601 C CA . ASN A 1 201 ? 1.135 13.890 0.286 1.00 83.88 201 ASN A CA 1
ATOM 1602 C C . ASN A 1 201 ? 0.105 13.627 1.383 1.00 83.88 201 ASN A C 1
ATOM 1604 O O . ASN A 1 201 ? -0.485 14.564 1.921 1.00 83.88 201 ASN A O 1
ATOM 1608 N N . SER A 1 202 ? -0.014 12.365 1.787 1.00 85.06 202 SER A N 1
ATOM 1609 C CA . SER A 1 202 ? -0.880 11.948 2.885 1.00 85.06 202 SER A CA 1
ATOM 1610 C C . SER A 1 202 ? -0.110 11.304 4.025 1.00 85.06 202 SER A C 1
ATOM 1612 O O . SER A 1 202 ? 0.754 10.451 3.815 1.00 85.06 202 SER A O 1
ATOM 1614 N N . VAL A 1 203 ? -0.463 11.673 5.253 1.00 85.88 203 VAL A N 1
ATOM 1615 C CA . VAL A 1 203 ? 0.028 11.017 6.467 1.00 85.88 203 VAL A CA 1
ATOM 1616 C C . VAL A 1 203 ? -1.154 10.523 7.283 1.00 85.88 203 VAL A C 1
ATOM 1618 O O . VAL A 1 203 ? -1.985 11.314 7.716 1.00 85.88 203 VAL A O 1
ATOM 1621 N N . PHE A 1 204 ? -1.184 9.224 7.549 1.00 84.31 204 PHE A N 1
ATOM 1622 C CA . PHE A 1 204 ? -2.174 8.568 8.390 1.00 84.31 204 PHE A CA 1
ATOM 1623 C C . PHE A 1 204 ? -1.480 8.031 9.637 1.00 84.31 204 PHE A C 1
ATOM 1625 O O . PHE A 1 204 ? -0.651 7.124 9.565 1.00 84.31 204 PHE A O 1
ATOM 1632 N N . ALA A 1 205 ? -1.798 8.607 10.790 1.00 86.06 205 ALA A N 1
ATOM 1633 C CA . ALA A 1 205 ? -1.221 8.246 12.074 1.00 86.06 205 ALA A CA 1
ATOM 1634 C C . ALA A 1 205 ? -2.317 7.745 13.013 1.00 86.06 205 ALA A C 1
ATOM 1636 O O . ALA A 1 205 ? -3.166 8.516 13.460 1.00 86.06 205 ALA A O 1
ATOM 1637 N N . VAL A 1 206 ? -2.278 6.459 13.358 1.00 85.88 206 VAL A N 1
ATOM 1638 C CA . VAL A 1 206 ? -3.247 5.857 14.274 1.00 85.88 206 VAL A CA 1
ATOM 1639 C C . VAL A 1 206 ? -2.558 5.305 15.509 1.00 85.88 206 VAL A C 1
ATOM 1641 O O . VAL A 1 206 ? -1.645 4.481 15.431 1.00 85.88 206 VAL A O 1
ATOM 1644 N N . LYS A 1 207 ? -3.043 5.724 16.677 1.00 88.62 207 LYS A N 1
ATOM 1645 C CA . LYS A 1 207 ? -2.540 5.294 17.977 1.00 88.62 207 LYS A CA 1
ATOM 1646 C C . LYS A 1 207 ? -3.672 4.749 18.843 1.00 88.62 207 LYS A C 1
ATOM 1648 O O . LYS A 1 207 ? -4.668 5.430 19.083 1.00 88.62 207 LYS A O 1
ATOM 1653 N N . SER A 1 208 ? -3.498 3.527 19.333 1.00 90.19 208 SER A N 1
ATOM 1654 C CA . SER A 1 208 ? -4.353 2.909 20.348 1.00 90.19 208 SER A CA 1
ATOM 1655 C C . SER A 1 208 ? -3.531 2.593 21.587 1.00 90.19 208 SER A C 1
ATOM 1657 O O . SER A 1 208 ? -2.576 1.820 21.519 1.00 90.19 208 SER A O 1
ATOM 1659 N N . GLU A 1 209 ? -3.913 3.183 22.714 1.00 89.38 209 GLU A N 1
ATOM 1660 C CA . GLU A 1 209 ? -3.280 2.970 24.012 1.00 89.38 209 GLU A CA 1
ATOM 1661 C C . GLU A 1 209 ? -4.312 2.415 24.985 1.00 89.38 209 GLU A C 1
ATOM 1663 O O . GLU A 1 209 ? -5.268 3.091 25.362 1.00 89.38 209 GLU A O 1
ATOM 1668 N N . GLN A 1 210 ? -4.110 1.166 25.390 1.00 89.75 210 GLN A N 1
ATOM 1669 C CA . GLN A 1 210 ? -4.919 0.512 26.405 1.00 89.75 210 GLN A CA 1
ATOM 1670 C C . GLN A 1 210 ? -4.088 0.379 27.678 1.00 89.75 210 GLN A C 1
ATOM 1672 O O . GLN A 1 210 ? -3.047 -0.281 27.698 1.00 89.75 210 GLN A O 1
ATOM 1677 N N . SER A 1 211 ? -4.523 1.048 28.737 1.00 86.81 211 SER A N 1
ATOM 1678 C CA . SER A 1 211 ? -3.828 1.118 30.020 1.00 86.81 211 SER A CA 1
ATOM 1679 C C . SER A 1 211 ? -4.042 -0.142 30.859 1.00 86.81 211 SER A C 1
ATOM 1681 O O . SER A 1 211 ? -4.756 -1.068 30.469 1.00 86.81 211 SER A O 1
ATOM 1683 N N . ALA A 1 212 ? -3.346 -0.208 31.994 1.00 86.00 212 ALA A N 1
ATOM 1684 C CA . ALA A 1 212 ? -3.239 -1.423 32.787 1.00 86.00 212 ALA A CA 1
ATOM 1685 C C . ALA A 1 212 ? -4.592 -1.902 33.337 1.00 86.00 212 ALA A C 1
ATOM 1687 O O . ALA A 1 212 ? -5.457 -1.105 33.705 1.00 86.00 212 ALA A O 1
ATOM 1688 N N . VAL A 1 213 ? -4.740 -3.223 33.436 1.00 85.44 213 VAL A N 1
ATOM 1689 C CA . VAL A 1 213 ? -5.876 -3.865 34.109 1.00 85.44 213 VAL A CA 1
ATOM 1690 C C . VAL A 1 213 ? -5.354 -4.529 35.375 1.00 85.44 213 VAL A C 1
ATOM 1692 O O . VAL A 1 213 ? -4.529 -5.437 35.293 1.00 85.44 213 VAL A O 1
ATOM 1695 N N . GLN A 1 214 ? -5.834 -4.079 36.531 1.00 87.25 214 GLN A N 1
ATOM 1696 C CA . GLN A 1 214 ? -5.508 -4.623 37.846 1.00 87.25 214 GLN A CA 1
ATOM 1697 C C . GLN A 1 214 ? -6.770 -5.203 38.482 1.00 87.25 214 GLN A C 1
ATOM 1699 O O . GLN A 1 214 ? -7.803 -4.538 38.550 1.00 87.25 214 GLN A O 1
ATOM 1704 N N . THR A 1 215 ? -6.691 -6.452 38.935 1.00 85.44 215 THR A N 1
ATOM 1705 C CA . THR A 1 215 ? -7.828 -7.159 39.542 1.00 85.44 215 THR A CA 1
ATOM 1706 C C . THR A 1 215 ? -7.448 -7.840 40.845 1.00 85.44 215 THR A C 1
ATOM 1708 O O . THR A 1 215 ? -6.318 -8.310 40.997 1.00 85.44 215 THR A O 1
ATOM 1711 N N . GLY A 1 216 ? -8.417 -7.933 41.751 1.00 81.75 216 GLY A N 1
ATOM 1712 C CA . GLY A 1 216 ? -8.346 -8.702 42.982 1.00 81.75 216 GLY A CA 1
ATOM 1713 C C . GLY A 1 216 ? -8.397 -10.211 42.755 1.00 81.75 216 GLY A C 1
ATOM 1714 O O . GLY A 1 216 ? -8.051 -10.740 41.693 1.00 81.75 216 GLY A O 1
ATOM 1715 N N . ASN A 1 217 ? -8.823 -10.929 43.791 1.00 82.56 217 ASN A N 1
ATOM 1716 C CA . ASN A 1 217 ? -8.936 -12.382 43.747 1.00 82.56 217 ASN A CA 1
ATOM 1717 C C . ASN A 1 217 ? -10.200 -12.836 42.987 1.00 82.56 217 ASN A C 1
ATOM 1719 O O . ASN A 1 217 ? -11.134 -12.076 42.766 1.00 82.56 217 ASN A O 1
ATOM 1723 N N . ASN A 1 218 ? -10.229 -14.109 42.589 1.00 84.75 218 ASN A N 1
ATOM 1724 C CA . ASN A 1 218 ? -11.390 -14.800 42.015 1.00 84.75 218 ASN A CA 1
ATOM 1725 C C . ASN A 1 218 ? -11.948 -14.185 40.719 1.00 84.75 218 ASN A C 1
ATOM 1727 O O . ASN A 1 218 ? -13.165 -14.130 40.506 1.00 84.75 218 ASN A O 1
ATOM 1731 N N . THR A 1 219 ? -11.069 -13.808 39.791 1.00 86.00 219 THR A N 1
ATOM 1732 C CA . THR A 1 219 ? -11.491 -13.301 38.480 1.00 86.00 219 THR A CA 1
ATOM 1733 C C . THR A 1 219 ? -11.784 -14.439 37.493 1.00 86.00 219 THR A C 1
ATOM 1735 O O . THR A 1 219 ? -10.914 -15.259 37.199 1.00 86.00 219 THR A O 1
ATOM 1738 N N . LYS A 1 220 ? -12.992 -14.549 36.910 1.00 86.94 220 LYS A N 1
ATOM 1739 C CA . LYS A 1 220 ? -13.215 -15.637 35.922 1.00 86.94 220 LYS A CA 1
ATOM 1740 C C . LYS A 1 220 ? -12.552 -15.345 34.579 1.00 86.94 220 LYS A C 1
ATOM 1742 O O . LYS A 1 220 ? -11.896 -16.239 34.057 1.00 86.94 220 LYS A O 1
ATOM 1747 N N . ALA A 1 221 ? -12.739 -14.166 33.999 1.00 88.75 221 ALA A N 1
ATOM 1748 C CA . ALA A 1 221 ? -12.187 -13.861 32.683 1.00 88.75 221 ALA A CA 1
ATOM 1749 C C . ALA A 1 221 ? -11.776 -12.394 32.547 1.00 88.75 221 ALA A C 1
ATOM 1751 O O . ALA A 1 221 ? -12.531 -11.500 32.921 1.00 88.75 221 ALA A O 1
ATOM 1752 N N . ILE A 1 222 ? -10.616 -12.157 31.943 1.00 89.12 222 ILE A N 1
ATOM 1753 C CA . ILE A 1 222 ? -10.192 -10.834 31.479 1.00 89.12 222 ILE A CA 1
ATOM 1754 C C . ILE A 1 222 ? -10.027 -10.914 29.966 1.00 89.12 222 ILE A C 1
ATOM 1756 O O . ILE A 1 222 ? -9.229 -11.703 29.474 1.00 89.12 222 ILE A O 1
ATOM 1760 N N . HIS A 1 223 ? -10.781 -10.109 29.232 1.00 89.81 223 HIS A N 1
ATOM 1761 C CA . HIS A 1 223 ? -10.663 -9.905 27.797 1.00 89.81 223 HIS A CA 1
ATOM 1762 C C . HIS A 1 223 ? -10.146 -8.490 27.562 1.00 89.81 223 HIS A C 1
ATOM 1764 O O . HIS A 1 223 ? -10.916 -7.535 27.607 1.00 89.81 223 HIS A O 1
ATOM 1770 N N . SER A 1 224 ? -8.847 -8.370 27.318 1.00 90.12 224 SER A N 1
ATOM 1771 C CA . SER A 1 224 ? -8.196 -7.123 26.931 1.00 90.12 224 SER A CA 1
ATOM 1772 C C . SER A 1 224 ? -7.888 -7.198 25.439 1.00 90.12 224 SER A C 1
ATOM 1774 O O . SER A 1 224 ? -7.078 -8.025 25.017 1.00 90.12 224 SER A O 1
ATOM 1776 N N . LEU A 1 225 ? -8.580 -6.407 24.621 1.00 89.94 225 LEU A N 1
ATOM 1777 C CA . LEU A 1 225 ? -8.492 -6.470 23.164 1.00 89.94 225 LEU A CA 1
ATOM 1778 C C . LEU A 1 225 ? -8.269 -5.087 22.551 1.00 89.94 225 LEU A C 1
ATOM 1780 O O . LEU A 1 225 ? -9.137 -4.226 22.651 1.00 89.94 225 LEU A O 1
ATOM 1784 N N . ILE A 1 226 ? -7.188 -4.936 21.794 1.00 89.44 226 ILE A N 1
ATOM 1785 C CA . ILE A 1 226 ? -7.077 -3.886 20.777 1.00 89.44 226 ILE A CA 1
ATOM 1786 C C . ILE A 1 226 ? -7.348 -4.546 19.427 1.00 89.44 226 ILE A C 1
ATOM 1788 O O . ILE A 1 226 ? -6.642 -5.479 19.046 1.00 89.44 226 ILE A O 1
ATOM 1792 N N . LYS A 1 227 ? -8.400 -4.109 18.731 1.00 88.12 227 LYS A N 1
ATOM 1793 C CA . LYS A 1 227 ? -8.688 -4.506 17.350 1.00 88.12 227 LYS A CA 1
ATOM 1794 C C . LYS A 1 227 ? -8.598 -3.282 16.450 1.00 88.12 227 LYS A C 1
ATOM 1796 O O . LYS A 1 227 ? -9.276 -2.287 16.699 1.00 88.12 227 LYS A O 1
ATOM 1801 N N . GLN A 1 228 ? -7.785 -3.400 15.417 1.00 84.69 228 GLN A N 1
ATOM 1802 C CA . GLN A 1 228 ? -7.495 -2.357 14.454 1.00 84.69 228 GLN A CA 1
ATOM 1803 C C . GLN A 1 228 ? -7.672 -2.926 13.046 1.00 84.69 228 GLN A C 1
ATOM 1805 O O . GLN A 1 228 ? -6.946 -3.843 12.677 1.00 84.69 228 GLN A O 1
ATOM 1810 N N . GLU A 1 229 ? -8.636 -2.388 12.306 1.00 78.25 229 GLU A N 1
ATOM 1811 C CA . GLU A 1 229 ? -8.929 -2.687 10.898 1.00 78.25 229 GLU A CA 1
ATOM 1812 C C . GLU A 1 229 ? -8.667 -1.402 10.104 1.00 78.25 229 GLU A C 1
ATOM 1814 O O . GLU A 1 229 ? -9.173 -0.343 10.486 1.00 78.25 229 GLU A O 1
ATOM 1819 N N . HIS A 1 230 ? -7.805 -1.462 9.088 1.00 72.12 230 HIS A N 1
ATOM 1820 C CA . HIS A 1 230 ? -7.351 -0.275 8.358 1.00 72.12 230 HIS A CA 1
ATOM 1821 C C . HIS A 1 230 ? -7.177 -0.542 6.872 1.00 72.12 230 HIS A C 1
ATOM 1823 O O . HIS A 1 230 ? -6.549 -1.544 6.534 1.00 72.12 230 HIS A O 1
ATOM 1829 N N . LEU A 1 231 ? -7.551 0.463 6.074 1.00 66.88 231 LEU A N 1
ATOM 1830 C CA . LEU A 1 231 ? -7.167 0.716 4.684 1.00 66.88 231 LEU A CA 1
ATOM 1831 C C . LEU A 1 231 ? -7.386 -0.430 3.717 1.00 66.88 231 LEU A C 1
ATOM 1833 O O . LEU A 1 231 ? -6.686 -1.419 3.782 1.00 66.88 231 LEU A O 1
ATOM 1837 N N . GLU A 1 232 ? -8.269 -0.265 2.744 1.00 68.19 232 GLU A N 1
ATOM 1838 C CA . GLU A 1 232 ? -8.427 -1.261 1.680 1.00 68.19 232 GLU A CA 1
ATOM 1839 C C . GLU A 1 232 ? -7.533 -0.888 0.486 1.00 68.19 232 GLU A C 1
ATOM 1841 O O . GLU A 1 232 ? -6.780 -1.723 -0.022 1.00 68.19 232 GLU A O 1
ATOM 1846 N N . HIS A 1 233 ? -7.483 0.398 0.110 1.00 76.81 233 HIS A N 1
ATOM 1847 C CA . HIS A 1 233 ? -6.746 0.852 -1.072 1.00 76.81 233 HIS A CA 1
ATOM 1848 C C . HIS A 1 233 ? -5.971 2.165 -0.877 1.00 76.81 233 HIS A C 1
ATOM 1850 O O . HIS A 1 233 ? -6.536 3.195 -0.507 1.00 76.81 233 HIS A O 1
ATOM 1856 N N . ALA A 1 234 ? -4.685 2.158 -1.240 1.00 79.38 234 ALA A N 1
ATOM 1857 C CA . ALA A 1 234 ? -3.855 3.355 -1.382 1.00 79.38 234 ALA A CA 1
ATOM 1858 C C . ALA A 1 234 ? -3.375 3.511 -2.832 1.00 79.38 234 ALA A C 1
ATOM 1860 O O . ALA A 1 234 ? -2.587 2.693 -3.309 1.00 79.38 234 ALA A O 1
ATOM 1861 N N . ASN A 1 235 ? -3.802 4.574 -3.514 1.00 82.69 235 ASN A N 1
ATOM 1862 C CA . ASN A 1 235 ? -3.376 4.894 -4.876 1.00 82.69 235 ASN A CA 1
ATOM 1863 C C . ASN A 1 235 ? -2.558 6.188 -4.882 1.00 82.69 235 ASN A C 1
ATOM 1865 O O . ASN A 1 235 ? -3.051 7.244 -4.483 1.00 82.69 235 ASN A O 1
ATOM 1869 N N . ASN A 1 236 ? -1.312 6.112 -5.345 1.00 82.06 236 ASN A N 1
ATOM 1870 C CA . ASN A 1 236 ? -0.412 7.255 -5.456 1.00 82.06 236 ASN A CA 1
ATOM 1871 C C . ASN A 1 236 ? 0.089 7.397 -6.895 1.00 82.06 236 ASN A C 1
ATOM 1873 O O . ASN A 1 236 ? 0.931 6.611 -7.344 1.00 82.06 236 ASN A O 1
ATOM 1877 N N . GLU A 1 237 ? -0.374 8.429 -7.597 1.00 81.75 237 GLU A N 1
ATOM 1878 C CA . GLU A 1 237 ? 0.141 8.750 -8.930 1.00 81.75 237 GLU A CA 1
ATOM 1879 C C . GLU A 1 237 ? 1.505 9.442 -8.806 1.00 81.75 237 GLU A C 1
ATOM 1881 O O . GLU A 1 237 ? 2.524 8.859 -9.169 1.00 81.75 237 GLU A O 1
ATOM 1886 N N . PHE A 1 238 ? 1.567 10.633 -8.200 1.00 78.12 238 PHE A N 1
ATOM 1887 C CA . PHE A 1 238 ? 2.810 11.388 -7.956 1.00 78.12 238 PHE A CA 1
ATOM 1888 C C . PHE A 1 238 ? 3.063 11.715 -6.475 1.00 78.12 238 PHE A C 1
ATOM 1890 O O . PHE A 1 238 ? 4.185 12.076 -6.109 1.00 78.12 238 PHE A O 1
ATOM 1897 N N . GLY A 1 239 ? 2.037 11.603 -5.631 1.00 78.44 239 GLY A N 1
ATOM 1898 C CA . GLY A 1 239 ? 2.084 11.874 -4.194 1.00 78.44 239 GLY A CA 1
ATOM 1899 C C . GLY A 1 239 ? 2.811 10.818 -3.356 1.00 78.44 239 GLY A C 1
ATOM 1900 O O . GLY A 1 239 ? 3.077 9.717 -3.825 1.00 78.44 239 GLY A O 1
ATOM 1901 N N . ASN A 1 240 ? 3.121 11.114 -2.089 1.00 84.12 240 ASN A N 1
ATOM 1902 C CA . ASN A 1 240 ? 3.606 10.101 -1.140 1.00 84.12 240 ASN A CA 1
ATOM 1903 C C . ASN A 1 240 ? 2.583 9.827 -0.040 1.00 84.12 240 ASN A C 1
ATOM 1905 O O . ASN A 1 240 ? 1.939 10.750 0.458 1.00 84.12 240 ASN A O 1
ATOM 1909 N N . SER A 1 241 ? 2.523 8.575 0.405 1.00 86.19 241 SER A N 1
ATOM 1910 C CA . SER A 1 241 ? 1.694 8.160 1.531 1.00 86.19 241 SER A CA 1
ATOM 1911 C C . SER A 1 241 ? 2.524 7.562 2.660 1.00 86.19 241 SER A C 1
ATOM 1913 O O . SER A 1 241 ? 3.382 6.705 2.443 1.00 86.19 241 SER A O 1
ATOM 1915 N N . VAL A 1 242 ? 2.247 7.990 3.890 1.00 86.50 242 VAL A N 1
ATOM 1916 C CA . VAL A 1 242 ? 2.836 7.417 5.105 1.00 86.50 242 VAL A CA 1
ATOM 1917 C C . VAL A 1 242 ? 1.726 6.919 6.014 1.00 86.50 242 VAL A C 1
ATOM 1919 O O . VAL A 1 242 ? 0.864 7.688 6.425 1.00 86.50 242 VAL A O 1
ATOM 1922 N N . PHE A 1 243 ? 1.798 5.648 6.386 1.00 84.75 243 PHE A N 1
ATOM 1923 C CA . PHE A 1 243 ? 0.874 4.990 7.297 1.00 84.75 243 PHE A CA 1
ATOM 1924 C C . PHE A 1 243 ? 1.638 4.537 8.534 1.00 84.75 243 PHE A C 1
ATOM 1926 O O . PHE A 1 243 ? 2.513 3.675 8.463 1.00 84.75 243 PHE A O 1
ATOM 1933 N N . ALA A 1 244 ? 1.321 5.133 9.677 1.00 86.75 244 ALA A N 1
ATOM 1934 C CA . ALA A 1 244 ? 1.941 4.840 10.956 1.00 86.75 244 ALA A CA 1
ATOM 1935 C C . ALA A 1 244 ? 0.881 4.340 11.937 1.00 86.75 244 ALA A C 1
ATOM 1937 O O . ALA A 1 244 ? 0.034 5.104 12.400 1.00 86.75 244 ALA A O 1
ATOM 1938 N N . VAL A 1 245 ? 0.950 3.058 12.291 1.00 86.50 245 VAL A N 1
ATOM 1939 C CA . VAL A 1 245 ? 0.018 2.438 13.232 1.00 86.50 245 VAL A CA 1
ATOM 1940 C C . VAL A 1 245 ? 0.759 1.960 14.470 1.00 86.50 245 VAL A C 1
ATOM 1942 O O . VAL A 1 245 ? 1.693 1.160 14.400 1.00 86.50 245 VAL A O 1
ATOM 1945 N N . LYS A 1 246 ? 0.303 2.416 15.636 1.00 89.19 246 LYS A N 1
ATOM 1946 C CA . LYS A 1 246 ? 0.845 2.029 16.936 1.00 89.19 246 LYS A CA 1
ATOM 1947 C C . LYS A 1 246 ? -0.258 1.482 17.837 1.00 89.19 246 LYS A C 1
ATOM 1949 O O . LYS A 1 246 ? -1.223 2.182 18.139 1.00 89.19 246 LYS A O 1
ATOM 1954 N N . SER A 1 247 ? -0.077 0.253 18.304 1.00 90.56 247 SER A N 1
ATOM 1955 C CA . SER A 1 247 ? -0.915 -0.376 19.326 1.00 90.56 247 SER A CA 1
ATOM 1956 C C . SER A 1 247 ? -0.081 -0.691 20.557 1.00 90.56 247 SER A C 1
ATOM 1958 O O . SER A 1 247 ? 0.877 -1.462 20.483 1.00 90.56 247 SER A O 1
ATOM 1960 N N . GLU A 1 248 ? -0.447 -0.103 21.693 1.00 90.06 248 GLU A N 1
ATOM 1961 C CA . GLU A 1 248 ? 0.199 -0.352 22.978 1.00 90.06 248 GLU A CA 1
ATOM 1962 C C . GLU A 1 248 ? -0.824 -0.854 23.987 1.00 90.06 248 GLU A C 1
ATOM 1964 O O . GLU A 1 248 ? -1.749 -0.145 24.381 1.00 90.06 248 GLU A O 1
ATOM 1969 N N . GLN A 1 249 ? -0.636 -2.098 24.412 1.00 90.69 249 GLN A N 1
ATOM 1970 C CA . GLN A 1 249 ? -1.427 -2.721 25.457 1.00 90.69 249 GLN A CA 1
ATOM 1971 C C . GLN A 1 249 ? -0.564 -2.826 26.715 1.00 90.69 249 GLN A C 1
ATOM 1973 O O . GLN A 1 249 ? 0.497 -3.456 26.715 1.00 90.69 249 GLN A O 1
ATOM 1978 N N . SER A 1 250 ? -0.988 -2.152 27.776 1.00 87.25 250 SER A N 1
ATOM 1979 C CA . SER A 1 250 ? -0.288 -2.083 29.059 1.00 87.25 250 SER A CA 1
ATOM 1980 C C . SER A 1 250 ? -0.491 -3.354 29.888 1.00 87.25 250 SER A C 1
ATOM 1982 O O . SER A 1 250 ? -1.201 -4.276 29.488 1.00 87.25 250 SER A O 1
ATOM 1984 N N . ALA A 1 251 ? 0.195 -3.427 31.029 1.00 86.00 251 ALA A N 1
ATOM 1985 C CA . ALA A 1 251 ? 0.292 -4.649 31.814 1.00 86.00 251 ALA A CA 1
ATOM 1986 C C . ALA A 1 251 ? -1.062 -5.129 32.364 1.00 86.00 251 ALA A C 1
ATOM 1988 O O . ALA A 1 251 ? -1.915 -4.329 32.754 1.00 86.00 251 ALA A O 1
ATOM 1989 N N . VAL A 1 252 ? -1.227 -6.448 32.447 1.00 86.12 252 VAL A N 1
ATOM 1990 C CA . VAL A 1 252 ? -2.356 -7.080 33.144 1.00 86.12 252 VAL A CA 1
ATOM 1991 C C . VAL A 1 252 ? -1.830 -7.677 34.439 1.00 86.12 252 VAL A C 1
ATOM 1993 O O . VAL A 1 252 ? -0.922 -8.504 34.400 1.00 86.12 252 VAL A O 1
ATOM 1996 N N . GLN A 1 253 ? -2.395 -7.267 35.573 1.00 88.25 253 GLN A N 1
ATOM 1997 C CA . GLN A 1 253 ? -2.052 -7.780 36.895 1.00 88.25 253 GLN A CA 1
ATOM 1998 C C . GLN A 1 253 ? -3.294 -8.369 37.566 1.00 88.25 253 GLN A C 1
ATOM 2000 O O . GLN A 1 253 ? -4.339 -7.719 37.649 1.00 88.25 253 GLN A O 1
ATOM 2005 N N . THR A 1 254 ? -3.204 -9.605 38.050 1.00 87.25 254 THR A N 1
ATOM 2006 C CA . THR A 1 254 ? -4.328 -10.261 38.737 1.00 87.25 254 THR A CA 1
ATOM 2007 C C . THR A 1 254 ? -3.926 -10.805 40.093 1.00 87.25 254 THR A C 1
ATOM 2009 O O . THR A 1 254 ? -2.807 -11.290 40.257 1.00 87.25 254 THR A O 1
ATOM 2012 N N . GLY A 1 255 ? -4.875 -10.822 41.028 1.00 84.69 255 GLY A N 1
ATOM 2013 C CA . GLY A 1 255 ? -4.788 -11.614 42.248 1.00 84.69 255 GLY A CA 1
ATOM 2014 C C . GLY A 1 255 ? -4.866 -13.122 41.984 1.00 84.69 255 GLY A C 1
ATOM 2015 O O . GLY A 1 255 ? -4.643 -13.609 40.869 1.00 84.69 255 GLY A O 1
ATOM 2016 N N . ASN A 1 256 ? -5.182 -13.871 43.036 1.00 86.69 256 ASN A N 1
ATOM 2017 C CA . ASN A 1 256 ? -5.301 -15.326 43.009 1.00 86.69 256 ASN A CA 1
ATOM 2018 C C . ASN A 1 256 ? -6.615 -15.783 42.354 1.00 86.69 256 ASN A C 1
ATOM 2020 O O . ASN A 1 256 ? -7.619 -15.075 42.369 1.00 86.69 256 ASN A O 1
ATOM 2024 N N . ASN A 1 257 ? -6.649 -17.032 41.891 1.00 86.81 257 ASN A N 1
ATOM 2025 C CA . ASN A 1 257 ? -7.828 -17.731 41.370 1.00 86.81 257 ASN A CA 1
ATOM 2026 C C . ASN A 1 257 ? -8.404 -17.135 40.072 1.00 86.81 257 ASN A C 1
ATOM 2028 O O . ASN A 1 257 ? -9.626 -17.029 39.916 1.00 86.81 257 ASN A O 1
ATOM 2032 N N . THR A 1 258 ? -7.542 -16.805 39.110 1.00 87.75 258 THR A N 1
ATOM 2033 C CA . THR A 1 258 ? -7.974 -16.326 37.791 1.00 87.75 258 THR A CA 1
ATOM 2034 C C . THR A 1 258 ? -8.262 -17.491 36.836 1.00 87.75 258 THR A C 1
ATOM 2036 O O . THR A 1 258 ? -7.410 -18.346 36.613 1.00 87.75 258 THR A O 1
ATOM 2039 N N . LYS A 1 259 ? -9.447 -17.590 36.209 1.00 88.56 259 LYS A N 1
ATOM 2040 C CA . LYS A 1 259 ? -9.662 -18.707 35.254 1.00 88.56 259 LYS A CA 1
ATOM 2041 C C . LYS A 1 259 ? -9.001 -18.455 33.903 1.00 88.56 259 LYS A C 1
ATOM 2043 O O . LYS A 1 259 ? -8.328 -19.355 33.417 1.00 88.56 259 LYS A O 1
ATOM 2048 N N . ALA A 1 260 ? -9.212 -17.302 33.282 1.00 90.25 260 ALA A N 1
ATOM 2049 C CA . ALA A 1 260 ? -8.678 -17.036 31.950 1.00 90.25 260 ALA A CA 1
ATOM 2050 C C . ALA A 1 260 ? -8.276 -15.573 31.766 1.00 90.25 260 ALA A C 1
ATOM 2052 O O . ALA A 1 260 ? -9.022 -14.665 32.133 1.00 90.25 260 ALA A O 1
ATOM 2053 N N . ILE A 1 261 ? -7.129 -15.357 31.131 1.00 89.75 261 ILE A N 1
ATOM 2054 C CA . ILE A 1 261 ? -6.691 -14.047 30.650 1.00 89.75 261 ILE A CA 1
ATOM 2055 C C . ILE A 1 261 ? -6.551 -14.142 29.136 1.00 89.75 261 ILE A C 1
ATOM 2057 O O . ILE A 1 261 ? -5.795 -14.965 28.636 1.00 89.75 261 ILE A O 1
ATOM 2061 N N . HIS A 1 262 ? -7.279 -13.305 28.410 1.00 90.50 262 HIS A N 1
ATOM 2062 C CA . HIS A 1 262 ? -7.179 -13.117 26.972 1.00 90.50 262 HIS A CA 1
ATOM 2063 C C . HIS A 1 262 ? -6.681 -11.699 26.716 1.00 90.50 262 HIS A C 1
ATOM 2065 O O . HIS A 1 262 ? -7.470 -10.757 26.682 1.00 90.50 262 HIS A O 1
ATOM 2071 N N . SER A 1 263 ? -5.370 -11.560 26.552 1.00 90.12 263 SER A N 1
ATOM 2072 C CA . SER A 1 263 ? -4.724 -10.314 26.155 1.00 90.12 263 SER A CA 1
ATOM 2073 C C . SER A 1 263 ? -4.404 -10.410 24.669 1.00 90.12 263 SER A C 1
ATOM 2075 O O . SER A 1 263 ? -3.608 -11.258 24.260 1.00 90.12 263 SER A O 1
ATOM 2077 N N . ARG A 1 264 ? -5.071 -9.610 23.837 1.00 90.75 264 ARG A N 1
ATOM 2078 C CA . ARG A 1 264 ? -4.961 -9.705 22.382 1.00 90.75 264 ARG A CA 1
ATOM 2079 C C . ARG A 1 264 ? -4.785 -8.341 21.723 1.00 90.75 264 ARG A C 1
ATOM 2081 O O . ARG A 1 264 ? -5.590 -7.442 21.939 1.00 90.75 264 ARG A O 1
ATOM 2088 N N . ILE A 1 265 ? -3.815 -8.251 20.823 1.00 89.94 265 ILE A N 1
ATOM 2089 C CA . ILE A 1 265 ? -3.744 -7.211 19.795 1.00 89.94 265 ILE A CA 1
ATOM 2090 C C . ILE A 1 265 ? -4.047 -7.895 18.460 1.00 89.94 265 ILE A C 1
ATOM 2092 O O . ILE A 1 265 ? -3.396 -8.882 18.113 1.00 89.94 265 ILE A O 1
ATOM 2096 N N . LYS A 1 266 ? -5.081 -7.436 17.749 1.00 88.88 266 LYS A N 1
ATOM 2097 C CA . LYS A 1 266 ? -5.390 -7.859 16.378 1.00 88.88 266 LYS A CA 1
ATOM 2098 C C . LYS A 1 266 ? -5.293 -6.646 15.459 1.00 88.88 266 LYS A C 1
ATOM 2100 O O . LYS A 1 266 ? -5.964 -5.645 15.704 1.00 88.88 266 LYS A O 1
ATOM 2105 N N . GLN A 1 267 ? -4.469 -6.772 14.433 1.00 85.12 267 GLN A N 1
ATOM 2106 C CA . GLN A 1 267 ? -4.182 -5.742 13.450 1.00 85.12 267 GLN A CA 1
ATOM 2107 C C . GLN A 1 267 ? -4.379 -6.314 12.045 1.00 85.12 267 GLN A C 1
ATOM 2109 O O . GLN A 1 267 ? -3.783 -7.338 11.724 1.00 85.12 267 GLN A O 1
ATOM 2114 N N . GLU A 1 268 ? -5.234 -5.670 11.262 1.00 79.44 268 GLU A N 1
ATOM 2115 C CA . GLU A 1 268 ? -5.563 -5.987 9.870 1.00 79.44 268 GLU A CA 1
ATOM 2116 C C . GLU A 1 268 ? -5.280 -4.716 9.062 1.00 79.44 268 GLU A C 1
ATOM 2118 O O . GLU A 1 268 ? -5.885 -3.674 9.334 1.00 79.44 268 GLU A O 1
ATOM 2123 N N . HIS A 1 269 ? -4.280 -4.769 8.180 1.00 71.62 269 HIS A N 1
ATOM 2124 C CA . HIS A 1 269 ? -3.736 -3.585 7.520 1.00 71.62 269 HIS A CA 1
ATOM 2125 C C . HIS A 1 269 ? -3.485 -3.834 6.030 1.00 71.62 269 HIS A C 1
ATOM 2127 O O . HIS A 1 269 ? -2.535 -4.535 5.677 1.00 71.62 269 HIS A O 1
ATOM 2133 N N . LEU A 1 270 ? -4.263 -3.153 5.189 1.00 65.81 270 LEU A N 1
ATOM 2134 C CA . LEU A 1 270 ? -4.051 -2.992 3.752 1.00 65.81 270 LEU A CA 1
ATOM 2135 C C . LEU A 1 270 ? -4.317 -4.196 2.854 1.00 65.81 270 LEU A C 1
ATOM 2137 O O . LEU A 1 270 ? -3.678 -5.227 3.000 1.00 65.81 270 LEU A O 1
ATOM 2141 N N . GLU A 1 271 ? -5.170 -4.012 1.846 1.00 66.00 271 GLU A N 1
ATOM 2142 C CA . GLU A 1 271 ? -5.361 -4.981 0.760 1.00 66.00 271 GLU A CA 1
ATOM 2143 C C . GLU A 1 271 ? -4.500 -4.596 -0.462 1.00 66.00 271 GLU A C 1
ATOM 2145 O O . GLU A 1 271 ? -3.749 -5.428 -0.975 1.00 66.00 271 GLU A O 1
ATOM 2150 N N . HIS A 1 272 ? -4.476 -3.313 -0.865 1.00 75.12 272 HIS A N 1
ATOM 2151 C CA . HIS A 1 272 ? -3.772 -2.866 -2.079 1.00 75.12 272 HIS A CA 1
ATOM 2152 C C . HIS A 1 272 ? -3.004 -1.535 -1.948 1.00 75.12 272 HIS A C 1
ATOM 2154 O O . HIS A 1 272 ? -3.573 -0.499 -1.604 1.00 75.12 272 HIS A O 1
ATOM 2160 N N . ALA A 1 273 ? -1.728 -1.529 -2.354 1.00 78.56 273 ALA A N 1
ATOM 2161 C CA . ALA A 1 273 ? -0.928 -0.317 -2.569 1.00 78.56 273 ALA A CA 1
ATOM 2162 C C . ALA A 1 273 ? -0.502 -0.191 -4.040 1.00 78.56 273 ALA A C 1
ATOM 2164 O O . ALA A 1 273 ? 0.280 -1.009 -4.526 1.00 78.56 273 ALA A O 1
ATOM 2165 N N . ASN A 1 274 ? -0.964 0.850 -4.732 1.00 82.44 274 ASN A N 1
ATOM 2166 C CA . ASN A 1 274 ? -0.601 1.141 -6.119 1.00 82.44 274 ASN A CA 1
ATOM 2167 C C . ASN A 1 274 ? 0.206 2.440 -6.188 1.00 82.44 274 ASN A C 1
ATOM 2169 O O . ASN A 1 274 ? -0.299 3.509 -5.851 1.00 82.44 274 ASN A O 1
ATOM 2173 N N . ASN A 1 275 ? 1.459 2.350 -6.634 1.00 81.19 275 ASN A N 1
ATOM 2174 C CA . ASN A 1 275 ? 2.353 3.494 -6.783 1.00 81.19 275 ASN A CA 1
ATOM 2175 C C . ASN A 1 275 ? 2.849 3.598 -8.229 1.00 81.19 275 ASN A C 1
ATOM 2177 O O . ASN A 1 275 ? 3.682 2.793 -8.661 1.00 81.19 275 ASN A O 1
ATOM 2181 N N . GLU A 1 276 ? 2.402 4.622 -8.955 1.00 79.50 276 GLU A N 1
ATOM 2182 C CA . GLU A 1 276 ? 2.932 4.914 -10.290 1.00 79.50 276 GLU A CA 1
ATOM 2183 C C . GLU A 1 276 ? 4.306 5.592 -10.167 1.00 79.50 276 GLU A C 1
ATOM 2185 O O . GLU A 1 276 ? 5.329 4.991 -10.491 1.00 79.50 276 GLU A O 1
ATOM 2190 N N . PHE A 1 277 ? 4.366 6.802 -9.599 1.00 75.69 277 PHE A N 1
ATOM 2191 C CA . PHE A 1 277 ? 5.605 7.555 -9.328 1.00 75.69 277 PHE A CA 1
ATOM 2192 C C . PHE A 1 277 ? 5.819 7.883 -7.843 1.00 75.69 277 PHE A C 1
ATOM 2194 O O . PHE A 1 277 ? 6.938 8.223 -7.446 1.00 75.69 277 PHE A O 1
ATOM 2201 N N . GLY A 1 278 ? 4.764 7.792 -7.034 1.00 77.75 278 GLY A N 1
ATOM 2202 C CA . GLY A 1 278 ? 4.766 8.062 -5.598 1.00 77.75 278 GLY A CA 1
ATOM 2203 C C . GLY A 1 278 ? 5.510 7.037 -4.738 1.00 77.75 278 GLY A C 1
ATOM 2204 O O . GLY A 1 278 ? 5.885 5.966 -5.206 1.00 77.75 278 GLY A O 1
ATOM 2205 N N . ASN A 1 279 ? 5.714 7.333 -3.451 1.00 83.69 279 ASN A N 1
ATOM 2206 C CA . ASN A 1 279 ? 6.227 6.353 -2.485 1.00 83.69 279 ASN A CA 1
ATOM 2207 C C . ASN A 1 279 ? 5.215 6.073 -1.378 1.00 83.69 279 ASN A C 1
ATOM 2209 O O . ASN A 1 279 ? 4.526 6.979 -0.909 1.00 83.69 279 ASN A O 1
ATOM 2213 N N . SER A 1 280 ? 5.211 4.832 -0.899 1.00 86.06 280 SER A N 1
ATOM 2214 C CA . SER A 1 280 ? 4.407 4.403 0.239 1.00 86.06 280 SER A CA 1
ATOM 2215 C C . SER A 1 280 ? 5.283 3.869 1.370 1.00 86.06 280 SER A C 1
ATOM 2217 O O . SER A 1 280 ? 6.169 3.039 1.155 1.00 86.06 280 SER A O 1
ATOM 2219 N N . VAL A 1 281 ? 5.033 4.332 2.594 1.00 86.25 281 VAL A N 1
ATOM 2220 C CA . VAL A 1 281 ? 5.696 3.831 3.805 1.00 86.25 281 VAL A CA 1
ATOM 2221 C C . VAL A 1 281 ? 4.650 3.329 4.785 1.00 86.25 281 VAL A C 1
ATOM 2223 O O . VAL A 1 281 ? 3.769 4.079 5.191 1.00 86.25 281 VAL A O 1
ATOM 2226 N N . PHE A 1 282 ? 4.802 2.084 5.219 1.00 84.75 282 PHE A N 1
ATOM 2227 C CA . PHE A 1 282 ? 3.943 1.419 6.188 1.00 84.75 282 PHE A CA 1
ATOM 2228 C C . PHE A 1 282 ? 4.768 1.050 7.414 1.00 84.75 282 PHE A C 1
ATOM 2230 O O . PHE A 1 282 ? 5.671 0.218 7.344 1.00 84.75 282 PHE A O 1
ATOM 2237 N N . ALA A 1 283 ? 4.469 1.678 8.545 1.00 86.94 283 ALA A N 1
ATOM 2238 C CA . ALA A 1 283 ? 5.132 1.445 9.816 1.00 86.94 283 ALA A CA 1
ATOM 2239 C C . ALA A 1 283 ? 4.109 0.960 10.843 1.00 86.94 283 ALA A C 1
ATOM 2241 O O . ALA A 1 283 ? 3.275 1.732 11.316 1.00 86.94 283 ALA A O 1
ATOM 2242 N N . VAL A 1 284 ? 4.193 -0.314 11.223 1.00 86.69 284 VAL A N 1
ATOM 2243 C CA . VAL A 1 284 ? 3.288 -0.916 12.204 1.00 86.69 284 VAL A CA 1
ATOM 2244 C C . VAL A 1 284 ? 4.066 -1.380 13.423 1.00 86.69 284 VAL A C 1
ATOM 2246 O O . VAL A 1 284 ? 4.970 -2.211 13.334 1.00 86.69 284 VAL A O 1
ATOM 2249 N N . LYS A 1 285 ? 3.686 -0.866 14.593 1.00 89.12 285 LYS A N 1
ATOM 2250 C CA . LYS A 1 285 ? 4.243 -1.278 15.879 1.00 89.12 285 LYS A CA 1
ATOM 2251 C C . LYS A 1 285 ? 3.149 -1.795 16.804 1.00 89.12 285 LYS A C 1
ATOM 2253 O O . LYS A 1 285 ? 2.241 -1.058 17.181 1.00 89.12 285 LYS A O 1
ATOM 2258 N N . SER A 1 286 ? 3.305 -3.039 17.234 1.00 90.94 286 SER A N 1
ATOM 2259 C CA . SER A 1 286 ? 2.508 -3.654 18.290 1.00 90.94 286 SER A CA 1
ATOM 2260 C C . SER A 1 286 ? 3.379 -3.920 19.504 1.00 90.94 286 SER A C 1
ATOM 2262 O O . SER A 1 286 ? 4.395 -4.608 19.408 1.00 90.94 286 SER A O 1
ATOM 2264 N N . LYS A 1 287 ? 2.980 -3.381 20.655 1.00 90.88 287 LYS A N 1
ATOM 2265 C CA . LYS A 1 287 ? 3.637 -3.632 21.935 1.00 90.88 287 LYS A CA 1
ATOM 2266 C C . LYS A 1 287 ? 2.622 -4.131 22.947 1.00 90.88 287 LYS A C 1
ATOM 2268 O O . LYS A 1 287 ? 1.707 -3.408 23.335 1.00 90.88 287 LYS A O 1
ATOM 2273 N N . GLN A 1 288 ? 2.825 -5.356 23.408 1.00 91.00 288 GLN A N 1
ATOM 2274 C CA . GLN A 1 288 ? 2.050 -5.960 24.477 1.00 91.00 288 GLN A CA 1
ATOM 2275 C C . GLN A 1 288 ? 2.927 -6.065 25.725 1.00 91.00 288 GLN A C 1
ATOM 2277 O O . GLN A 1 288 ? 3.987 -6.695 25.718 1.00 91.00 288 GLN A O 1
ATOM 2282 N N . SER A 1 289 ? 2.514 -5.381 26.786 1.00 86.81 289 SER A N 1
ATOM 2283 C CA . SER A 1 289 ? 3.248 -5.293 28.049 1.00 86.81 289 SER A CA 1
ATOM 2284 C C . SER A 1 289 ? 3.015 -6.526 28.927 1.00 86.81 289 SER A C 1
ATOM 2286 O O . SER A 1 289 ? 2.221 -7.404 28.593 1.00 86.81 289 SER A O 1
ATOM 2288 N N . ALA A 1 290 ? 3.749 -6.606 30.039 1.00 84.62 290 ALA A N 1
ATOM 2289 C CA . ALA A 1 290 ? 3.847 -7.812 30.852 1.00 84.62 290 ALA A CA 1
ATOM 2290 C C . ALA A 1 290 ? 2.500 -8.284 31.425 1.00 84.62 290 ALA A C 1
ATOM 2292 O O . ALA A 1 290 ? 1.642 -7.480 31.796 1.00 84.62 290 ALA A O 1
ATOM 2293 N N . VAL A 1 291 ? 2.341 -9.601 31.548 1.00 84.81 291 VAL A N 1
ATOM 2294 C CA . VAL A 1 291 ? 1.220 -10.218 32.270 1.00 84.81 291 VAL A CA 1
ATOM 2295 C C . VAL A 1 291 ? 1.761 -10.777 33.575 1.00 84.81 291 VAL A C 1
ATOM 2297 O O . VAL A 1 291 ? 2.680 -11.591 33.549 1.00 84.81 291 VAL A O 1
ATOM 2300 N N . GLN A 1 292 ? 1.196 -10.347 34.700 1.00 87.25 292 GLN A N 1
ATOM 2301 C CA . GLN A 1 292 ? 1.551 -10.829 36.027 1.00 87.25 292 GLN A CA 1
ATOM 2302 C C . GLN A 1 292 ? 0.322 -11.410 36.724 1.00 87.25 292 GLN A C 1
ATOM 2304 O O . GLN A 1 292 ? -0.692 -10.730 36.874 1.00 87.25 292 GLN A O 1
ATOM 2309 N N . THR A 1 293 ? 0.395 -12.658 37.174 1.00 86.56 293 THR A N 1
ATOM 2310 C CA . THR A 1 293 ? -0.743 -13.315 37.835 1.00 86.56 293 THR A CA 1
ATOM 2311 C C . THR A 1 293 ? -0.380 -13.812 39.223 1.00 86.56 293 THR A C 1
ATOM 2313 O O . THR A 1 293 ? 0.736 -14.276 39.444 1.00 86.56 293 THR A O 1
ATOM 2316 N N . GLY A 1 294 ? -1.347 -13.786 40.140 1.00 84.00 294 GLY A N 1
ATOM 2317 C CA . GLY A 1 294 ? -1.298 -14.559 41.377 1.00 84.00 294 GLY A CA 1
ATOM 2318 C C . GLY A 1 294 ? -1.441 -16.067 41.138 1.00 84.00 294 GLY A C 1
ATOM 2319 O O . GLY A 1 294 ? -1.385 -16.562 40.006 1.00 84.00 294 GLY A O 1
ATOM 2320 N N . ASN A 1 295 ? -1.653 -16.800 42.229 1.00 84.31 295 ASN A N 1
ATOM 2321 C CA . ASN A 1 295 ? -1.754 -18.259 42.235 1.00 84.31 295 ASN A CA 1
ATOM 2322 C C . ASN A 1 295 ? -3.075 -18.751 41.615 1.00 84.31 295 ASN A C 1
ATOM 2324 O O . ASN A 1 295 ? -4.072 -18.029 41.589 1.00 84.31 295 ASN A O 1
ATOM 2328 N N . ASN A 1 296 ? -3.124 -20.018 41.201 1.00 84.38 296 ASN A N 1
ATOM 2329 C CA . ASN A 1 296 ? -4.296 -20.716 40.663 1.00 84.38 296 ASN A CA 1
ATOM 2330 C C . ASN A 1 296 ? -4.850 -20.118 39.361 1.00 84.38 296 ASN A C 1
ATOM 2332 O O . ASN A 1 296 ? -6.071 -19.957 39.213 1.00 84.38 296 ASN A O 1
ATOM 2336 N N . THR A 1 297 ? -3.980 -19.818 38.395 1.00 86.38 297 THR A N 1
ATOM 2337 C CA . THR A 1 297 ? -4.414 -19.315 37.084 1.00 86.38 297 THR A CA 1
ATOM 2338 C C . THR A 1 297 ? -4.673 -20.460 36.098 1.00 86.38 297 THR A C 1
ATOM 2340 O O . THR A 1 297 ? -3.782 -21.244 35.795 1.00 86.38 297 THR A O 1
ATOM 2343 N N . LYS A 1 298 ? -5.881 -20.628 35.534 1.00 86.81 298 LYS A N 1
ATOM 2344 C CA . LYS A 1 298 ? -6.089 -21.782 34.621 1.00 86.81 298 LYS A CA 1
ATOM 2345 C C . LYS A 1 298 ? -5.473 -21.573 33.239 1.00 86.81 298 LYS A C 1
ATOM 2347 O O . LYS A 1 298 ? -4.873 -22.508 32.726 1.00 86.81 298 LYS A O 1
ATOM 2352 N N . ALA A 1 299 ? -5.663 -20.417 32.614 1.00 88.50 299 ALA A N 1
ATOM 2353 C CA . ALA A 1 299 ? -5.188 -20.190 31.254 1.00 88.50 299 ALA A CA 1
ATOM 2354 C C . ALA A 1 299 ? -4.777 -18.736 31.018 1.00 88.50 299 ALA A C 1
ATOM 2356 O O . ALA A 1 299 ? -5.513 -17.812 31.366 1.00 88.50 299 ALA A O 1
ATOM 2357 N N . ILE A 1 300 ? -3.641 -18.545 30.355 1.00 88.25 300 ILE A N 1
ATOM 2358 C CA . ILE A 1 300 ? -3.192 -17.247 29.849 1.00 88.25 300 ILE A CA 1
ATOM 2359 C C . ILE A 1 300 ? -3.067 -17.360 28.334 1.00 88.25 300 ILE A C 1
ATOM 2361 O O . ILE A 1 300 ? -2.335 -18.203 27.835 1.00 88.25 300 ILE A O 1
ATOM 2365 N N . HIS A 1 301 ? -3.790 -16.518 27.606 1.00 89.75 301 HIS A N 1
ATOM 2366 C CA . HIS A 1 301 ? -3.712 -16.355 26.162 1.00 89.75 301 HIS A CA 1
ATOM 2367 C C . HIS A 1 301 ? -3.199 -14.945 25.880 1.00 89.75 301 HIS A C 1
ATOM 2369 O O . HIS A 1 301 ? -3.951 -13.976 25.996 1.00 89.75 301 HIS A O 1
ATOM 2375 N N . SER A 1 302 ? -1.925 -14.845 25.521 1.00 89.19 302 SER A N 1
ATOM 2376 C CA . SER A 1 302 ? -1.266 -13.599 25.141 1.00 89.19 302 SER A CA 1
ATOM 2377 C C . SER A 1 302 ? -0.979 -13.656 23.644 1.00 89.19 302 SER A C 1
ATOM 2379 O O . SER A 1 302 ? -0.150 -14.453 23.205 1.00 89.19 302 SER A O 1
ATOM 2381 N N . LEU A 1 303 ? -1.720 -12.888 22.846 1.00 90.31 303 LEU A N 1
ATOM 2382 C CA . LEU A 1 303 ? -1.710 -12.986 21.388 1.00 90.31 303 LEU A CA 1
ATOM 2383 C C . LEU A 1 303 ? -1.480 -11.628 20.725 1.00 90.31 303 LEU A C 1
ATOM 2385 O O . LEU A 1 303 ? -2.311 -10.732 20.849 1.00 90.31 303 LEU A O 1
ATOM 2389 N N . ILE A 1 304 ? -0.437 -11.526 19.909 1.00 88.88 304 ILE A N 1
ATOM 2390 C CA . ILE A 1 304 ? -0.323 -10.492 18.879 1.00 88.88 304 ILE A CA 1
ATOM 2391 C C . ILE A 1 304 ? -0.600 -11.173 17.543 1.00 88.88 304 ILE A C 1
ATOM 2393 O O . ILE A 1 304 ? 0.137 -12.071 17.143 1.00 88.88 304 ILE A O 1
ATOM 2397 N N . LYS A 1 305 ? -1.686 -10.785 16.872 1.00 87.88 305 LYS A N 1
ATOM 2398 C CA . LYS A 1 305 ? -1.983 -11.215 15.504 1.00 87.88 305 LYS A CA 1
ATOM 2399 C C . LYS A 1 305 ? -1.914 -10.005 14.588 1.00 87.88 305 LYS A C 1
ATOM 2401 O O . LYS A 1 305 ? -2.654 -9.047 14.815 1.00 87.88 305 LYS A O 1
ATOM 2406 N N . GLN A 1 306 ? -1.072 -10.077 13.569 1.00 84.19 306 GLN A N 1
ATOM 2407 C CA . GLN A 1 306 ? -1.026 -9.074 12.519 1.00 84.19 306 GLN A CA 1
ATOM 2408 C C . GLN A 1 306 ? -1.173 -9.741 11.151 1.00 84.19 306 GLN A C 1
ATOM 2410 O O . GLN A 1 306 ? -0.438 -10.679 10.844 1.00 84.19 306 GLN A O 1
ATOM 2415 N N . GLU A 1 307 ? -2.133 -9.260 10.377 1.00 77.19 307 GLU A N 1
ATOM 2416 C CA . GLU A 1 307 ? -2.424 -9.658 9.000 1.00 77.19 307 GLU A CA 1
ATOM 2417 C C . GLU A 1 307 ? -2.151 -8.426 8.130 1.00 77.19 307 GLU A C 1
ATOM 2419 O O . GLU A 1 307 ? -2.717 -7.360 8.396 1.00 77.19 307 GLU A O 1
ATOM 2424 N N . HIS A 1 308 ? -1.231 -8.537 7.168 1.00 72.00 308 HIS A N 1
ATOM 2425 C CA . HIS A 1 308 ? -0.805 -7.401 6.345 1.00 72.00 308 HIS A CA 1
ATOM 2426 C C . HIS A 1 308 ? -0.724 -7.742 4.855 1.00 72.00 308 HIS A C 1
ATOM 2428 O O . HIS A 1 308 ? -0.112 -8.753 4.511 1.00 72.00 308 HIS A O 1
ATOM 2434 N N . LEU A 1 309 ? -1.192 -6.796 4.030 1.00 63.28 309 LEU A N 1
ATOM 2435 C CA . LEU A 1 309 ? -0.969 -6.612 2.588 1.00 63.28 309 LEU A CA 1
ATOM 2436 C C . LEU A 1 309 ? -1.204 -7.816 1.671 1.00 63.28 309 LEU A C 1
ATOM 2438 O O . LEU A 1 309 ? -0.394 -8.735 1.634 1.00 63.28 309 LEU A O 1
ATOM 2442 N N . GLU A 1 310 ? -2.203 -7.718 0.794 1.00 61.06 310 GLU A N 1
ATOM 2443 C CA . GLU A 1 310 ? -2.421 -8.696 -0.280 1.00 61.06 310 GLU A CA 1
ATOM 2444 C C . GLU A 1 310 ? -1.594 -8.343 -1.540 1.00 61.06 310 GLU A C 1
ATOM 2446 O O . GLU A 1 310 ? -0.937 -9.220 -2.110 1.00 61.06 310 GLU A O 1
ATOM 2451 N N . HIS A 1 311 ? -1.508 -7.054 -1.924 1.00 71.25 311 HIS A N 1
ATOM 2452 C CA . HIS A 1 311 ? -0.838 -6.619 -3.162 1.00 71.25 311 HIS A CA 1
ATOM 2453 C C . HIS A 1 311 ? -0.086 -5.271 -3.082 1.00 71.25 311 HIS A C 1
ATOM 2455 O O . HIS A 1 311 ? -0.674 -4.232 -2.776 1.00 71.25 311 HIS A O 1
ATOM 2461 N N . ALA A 1 312 ? 1.190 -5.250 -3.491 1.00 72.44 312 ALA A N 1
ATOM 2462 C CA . ALA A 1 312 ? 1.949 -4.019 -3.763 1.00 72.44 312 ALA A CA 1
ATOM 2463 C C . ALA A 1 312 ? 2.342 -3.919 -5.244 1.00 72.44 312 ALA A C 1
ATOM 2465 O O . ALA A 1 312 ? 3.135 -4.726 -5.729 1.00 72.44 312 ALA A O 1
ATOM 2466 N N . ASN A 1 313 ? 1.842 -2.903 -5.946 1.00 78.44 313 ASN A N 1
ATOM 2467 C CA . ASN A 1 313 ? 2.177 -2.628 -7.341 1.00 78.44 313 ASN A CA 1
ATOM 2468 C C . ASN A 1 313 ? 2.992 -1.334 -7.427 1.00 78.44 313 ASN A C 1
ATOM 2470 O O . ASN A 1 313 ? 2.486 -0.255 -7.117 1.00 78.44 313 ASN A O 1
ATOM 2474 N N . ASN A 1 314 ? 4.254 -1.435 -7.848 1.00 76.56 314 ASN A N 1
ATOM 2475 C CA . ASN A 1 314 ? 5.141 -0.286 -8.017 1.00 76.56 314 ASN A CA 1
ATOM 2476 C C . ASN A 1 314 ? 5.637 -0.205 -9.466 1.00 76.56 314 ASN A C 1
ATOM 2478 O O . ASN A 1 314 ? 6.475 -1.011 -9.887 1.00 76.56 314 ASN A O 1
ATOM 2482 N N . GLU A 1 315 ? 5.184 0.804 -10.211 1.00 74.94 315 GLU A N 1
ATOM 2483 C CA . GLU A 1 315 ? 5.713 1.066 -11.552 1.00 74.94 315 GLU A CA 1
ATOM 2484 C C . GLU A 1 315 ? 7.096 1.724 -11.456 1.00 74.94 315 GLU A C 1
ATOM 2486 O O . GLU A 1 315 ? 8.090 1.118 -11.847 1.00 74.94 315 GLU A O 1
ATOM 2491 N N . PHE A 1 316 ? 7.197 2.915 -10.855 1.00 71.88 316 PHE A N 1
ATOM 2492 C CA . PHE A 1 316 ? 8.457 3.637 -10.593 1.00 71.88 316 PHE A CA 1
ATOM 2493 C C . PHE A 1 316 ? 8.675 3.981 -9.111 1.00 71.88 316 PHE A C 1
ATOM 2495 O O . PHE A 1 316 ? 9.791 4.333 -8.716 1.00 71.88 316 PHE A O 1
ATOM 2502 N N . GLY A 1 317 ? 7.616 3.895 -8.306 1.00 73.44 317 GLY A N 1
ATOM 2503 C CA . GLY A 1 317 ? 7.602 4.215 -6.882 1.00 73.44 317 GLY A CA 1
ATOM 2504 C C . GLY A 1 317 ? 8.370 3.246 -5.981 1.00 73.44 317 GLY A C 1
ATOM 2505 O O . GLY A 1 317 ? 8.893 2.220 -6.419 1.00 73.44 317 GLY A O 1
ATOM 2506 N N . LYS A 1 318 ? 8.437 3.554 -4.682 1.00 80.56 318 LYS A N 1
ATOM 2507 C CA . LYS A 1 318 ? 8.974 2.634 -3.666 1.00 80.56 318 LYS A CA 1
ATOM 2508 C C . LYS A 1 318 ? 7.960 2.352 -2.577 1.00 80.56 318 LYS A C 1
ATOM 2510 O O . LYS A 1 318 ? 7.310 3.272 -2.086 1.00 80.56 318 LYS A O 1
ATOM 2515 N N . SER A 1 319 ? 7.926 1.099 -2.140 1.00 84.19 319 SER A N 1
ATOM 2516 C CA . SER A 1 319 ? 7.140 0.676 -0.987 1.00 84.19 319 SER A CA 1
ATOM 2517 C C . SER A 1 319 ? 8.048 0.170 0.130 1.00 84.19 319 SER A C 1
ATOM 2519 O O . SER A 1 319 ? 8.903 -0.688 -0.091 1.00 84.19 319 SER A O 1
ATOM 2521 N N . VAL A 1 320 ? 7.887 0.710 1.337 1.00 84.38 320 VAL A N 1
ATOM 2522 C CA . VAL A 1 320 ? 8.627 0.273 2.529 1.00 84.38 320 VAL A CA 1
ATOM 2523 C C . VAL A 1 320 ? 7.644 -0.211 3.581 1.00 84.38 320 VAL A C 1
ATOM 2525 O O . VAL A 1 320 ? 6.784 0.546 4.015 1.00 84.38 320 VAL A O 1
ATOM 2528 N N . PHE A 1 321 ? 7.825 -1.443 4.038 1.00 83.44 321 PHE A N 1
ATOM 2529 C CA . PHE A 1 321 ? 7.025 -2.082 5.072 1.00 83.44 321 PHE A CA 1
ATOM 2530 C C . PHE A 1 321 ? 7.915 -2.384 6.271 1.00 83.44 321 PHE A C 1
ATOM 2532 O O . PHE A 1 321 ? 8.862 -3.159 6.176 1.00 83.44 321 PHE A O 1
ATOM 2539 N N . ALA A 1 322 ? 7.620 -1.763 7.407 1.00 85.88 322 ALA A N 1
ATOM 2540 C CA . ALA A 1 322 ? 8.335 -1.938 8.659 1.00 85.88 322 ALA A CA 1
ATOM 2541 C C . ALA A 1 322 ? 7.356 -2.390 9.742 1.00 85.88 322 ALA A C 1
ATOM 2543 O O . ALA A 1 322 ? 6.510 -1.620 10.198 1.00 85.88 322 ALA A O 1
ATOM 2544 N N . VAL A 1 323 ? 7.485 -3.640 10.178 1.00 86.38 323 VAL A N 1
ATOM 2545 C CA . VAL A 1 323 ? 6.577 -4.250 11.148 1.00 86.38 323 VAL A CA 1
ATOM 2546 C C . VAL A 1 323 ? 7.359 -4.722 12.361 1.00 86.38 323 VAL A C 1
ATOM 2548 O O . VAL A 1 323 ? 8.283 -5.527 12.253 1.00 86.38 323 VAL A O 1
ATOM 2551 N N . LYS A 1 324 ? 6.976 -4.226 13.541 1.00 88.75 324 LYS A N 1
ATOM 2552 C CA . LYS A 1 324 ? 7.573 -4.620 14.817 1.00 88.75 324 LYS A CA 1
ATOM 2553 C C . LYS A 1 324 ? 6.518 -5.121 15.798 1.00 88.75 324 LYS A C 1
ATOM 2555 O O . LYS A 1 324 ? 5.603 -4.379 16.155 1.00 88.75 324 LYS A O 1
ATOM 2560 N N . SER A 1 325 ? 6.716 -6.338 16.294 1.00 90.06 325 SER A N 1
ATOM 2561 C CA . SER A 1 325 ? 5.934 -6.931 17.380 1.00 90.06 325 SER A CA 1
ATOM 2562 C C . SER A 1 325 ? 6.819 -7.163 18.598 1.00 90.06 325 SER A C 1
ATOM 2564 O O . SER A 1 325 ? 7.813 -7.880 18.522 1.00 90.06 325 SER A O 1
ATOM 2566 N N . GLU A 1 326 ? 6.453 -6.554 19.721 1.00 89.00 326 GLU A N 1
ATOM 2567 C CA . GLU A 1 326 ? 7.121 -6.704 21.014 1.00 89.00 326 GLU A CA 1
ATOM 2568 C C . GLU A 1 326 ? 6.128 -7.302 22.016 1.00 89.00 326 GLU A C 1
ATOM 2570 O O . GLU A 1 326 ? 5.136 -6.661 22.374 1.00 89.00 326 GLU A O 1
ATOM 2575 N N . GLN A 1 327 ? 6.400 -8.512 22.497 1.00 89.38 327 GLN A N 1
ATOM 2576 C CA . GLN A 1 327 ? 5.628 -9.151 23.557 1.00 89.38 327 GLN A CA 1
ATOM 2577 C C . GLN A 1 327 ? 6.497 -9.266 24.812 1.00 89.38 327 GLN A C 1
ATOM 2579 O O . GLN A 1 327 ? 7.547 -9.912 24.813 1.00 89.38 327 GLN A O 1
ATOM 2584 N N . SER A 1 328 ? 6.085 -8.577 25.873 1.00 85.62 328 SER A N 1
ATOM 2585 C CA . SER A 1 328 ? 6.830 -8.480 27.132 1.00 85.62 328 SER A CA 1
ATOM 2586 C C . SER A 1 328 ? 6.630 -9.714 28.016 1.00 85.62 328 SER A C 1
ATOM 2588 O O . SER A 1 328 ? 5.799 -10.575 27.728 1.00 85.62 328 SER A O 1
ATOM 2590 N N . ALA A 1 329 ? 7.408 -9.796 29.098 1.00 82.44 329 ALA A N 1
ATOM 2591 C CA . ALA A 1 329 ? 7.491 -10.986 29.936 1.00 82.44 329 ALA A CA 1
ATOM 2592 C C . ALA A 1 329 ? 6.144 -11.399 30.551 1.00 82.44 329 ALA A C 1
ATOM 2594 O O . ALA A 1 329 ? 5.334 -10.560 30.953 1.00 82.44 329 ALA A O 1
ATOM 2595 N N . ILE A 1 330 ? 5.931 -12.707 30.668 1.00 82.75 330 ILE A N 1
ATOM 2596 C CA . ILE A 1 330 ? 4.818 -13.281 31.429 1.00 82.75 330 ILE A CA 1
ATOM 2597 C C . ILE A 1 330 ? 5.399 -13.806 32.737 1.00 82.75 330 ILE A C 1
ATOM 2599 O O . ILE A 1 330 ? 6.300 -14.641 32.702 1.00 82.75 330 ILE A O 1
ATOM 2603 N N . LYS A 1 331 ? 4.885 -13.318 33.868 1.00 84.88 331 LYS A N 1
ATOM 2604 C CA . LYS A 1 331 ? 5.226 -13.805 35.202 1.00 84.88 331 LYS A CA 1
ATOM 2605 C C . LYS A 1 331 ? 4.001 -14.417 35.869 1.00 84.88 331 LYS A C 1
ATOM 2607 O O . LYS A 1 331 ? 2.987 -13.742 36.040 1.00 84.88 331 LYS A O 1
ATOM 2612 N N . THR A 1 332 ? 4.088 -15.675 36.275 1.00 81.88 332 THR A N 1
ATOM 2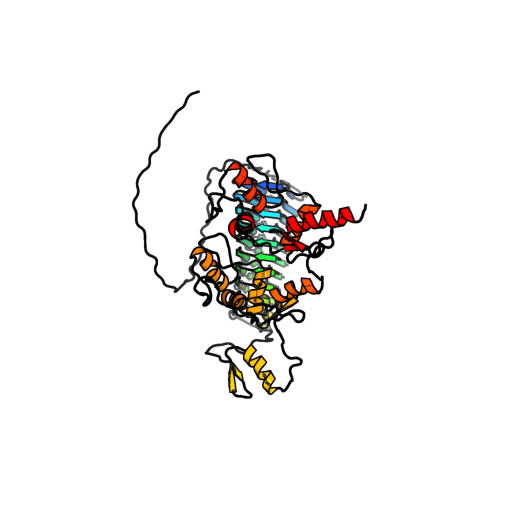613 C CA . THR A 1 332 ? 2.953 -16.373 36.891 1.00 81.88 332 THR A CA 1
ATOM 2614 C C . THR A 1 332 ? 3.275 -16.865 38.289 1.00 81.88 332 THR A C 1
ATOM 2616 O O . THR A 1 332 ? 4.329 -17.463 38.497 1.00 81.88 332 THR A O 1
ATOM 2619 N N . GLY A 1 333 ? 2.323 -16.697 39.209 1.00 77.19 333 GLY A N 1
ATOM 2620 C CA . GLY A 1 333 ? 2.295 -17.425 40.473 1.00 77.19 333 GLY A CA 1
ATOM 2621 C C . GLY A 1 333 ? 1.990 -18.918 40.299 1.00 77.19 333 GLY A C 1
ATOM 2622 O O . GLY A 1 333 ? 1.912 -19.450 39.186 1.00 77.19 333 GLY A O 1
ATOM 2623 N N . ASN A 1 334 ? 1.788 -19.594 41.426 1.00 76.19 334 ASN A N 1
ATOM 2624 C CA . ASN A 1 334 ? 1.677 -21.050 41.508 1.00 76.19 334 ASN A CA 1
ATOM 2625 C C . ASN A 1 334 ? 0.437 -21.598 40.800 1.00 76.19 334 ASN A C 1
ATOM 2627 O O . ASN A 1 334 ? -0.575 -20.906 40.682 1.00 76.19 334 ASN A O 1
ATOM 2631 N N . ASP A 1 335 ? 0.483 -22.874 40.409 1.00 76.31 335 ASP A N 1
ATOM 2632 C CA . ASP A 1 335 ? -0.666 -23.625 39.892 1.00 76.31 335 ASP A CA 1
ATOM 2633 C C . ASP A 1 335 ? -1.255 -23.051 38.591 1.00 76.31 335 ASP A C 1
ATOM 2635 O O . ASP A 1 335 ? -2.481 -22.936 38.429 1.00 76.31 335 ASP A O 1
ATOM 2639 N N . THR A 1 336 ? -0.386 -22.703 37.635 1.00 81.50 336 THR A N 1
ATOM 2640 C CA . THR A 1 336 ? -0.828 -22.222 36.323 1.00 81.50 336 THR A CA 1
ATOM 2641 C C . THR A 1 336 ? -1.063 -23.391 35.366 1.00 81.50 336 THR A C 1
ATOM 2643 O O . THR A 1 336 ? -0.153 -24.144 35.052 1.00 81.50 336 THR A O 1
ATOM 2646 N N . LYS A 1 337 ? -2.282 -23.622 34.854 1.00 83.00 337 LYS A N 1
ATOM 2647 C CA . LYS A 1 337 ? -2.497 -24.839 34.028 1.00 83.00 337 LYS A CA 1
ATOM 2648 C C . LYS A 1 337 ? -1.946 -24.710 32.612 1.00 83.00 337 LYS A C 1
ATOM 2650 O O . LYS A 1 337 ? -1.355 -25.669 32.126 1.00 83.00 337 LYS A O 1
ATOM 2655 N N . ALA A 1 338 ? -2.186 -23.591 31.939 1.00 85.50 338 ALA A N 1
ATOM 2656 C CA . ALA A 1 338 ? -1.795 -23.417 30.547 1.00 85.50 338 ALA A CA 1
ATOM 2657 C C . ALA A 1 338 ? -1.376 -21.978 30.239 1.00 85.50 338 ALA A C 1
ATOM 2659 O O . ALA A 1 338 ? -2.083 -21.031 30.587 1.00 85.50 338 ALA A O 1
ATOM 2660 N N . ILE A 1 339 ? -0.272 -21.823 29.516 1.00 85.25 339 ILE A N 1
ATOM 2661 C CA . ILE A 1 339 ? 0.163 -20.542 28.953 1.00 85.25 339 ILE A CA 1
ATOM 2662 C C . ILE A 1 339 ? 0.252 -20.707 27.440 1.00 85.25 339 ILE A C 1
ATOM 2664 O O . ILE A 1 339 ? 0.962 -21.582 26.957 1.00 85.25 339 ILE A O 1
ATOM 2668 N N . HIS A 1 340 ? -0.465 -19.872 26.698 1.00 87.31 340 HIS A N 1
ATOM 2669 C CA . HIS A 1 340 ? -0.377 -19.755 25.250 1.00 87.31 340 HIS A CA 1
ATOM 2670 C C . HIS A 1 340 ? 0.073 -18.335 24.900 1.00 87.31 340 HIS A C 1
ATOM 2672 O O . HIS A 1 340 ? -0.710 -17.385 24.967 1.00 87.31 340 HIS A O 1
ATOM 2678 N N . SER A 1 341 ? 1.351 -18.204 24.555 1.00 87.12 341 SER A N 1
ATOM 2679 C CA . SER A 1 341 ? 1.973 -16.968 24.089 1.00 87.12 341 SER A CA 1
ATOM 2680 C C . SER A 1 341 ? 2.223 -17.084 22.590 1.00 87.12 341 SER A C 1
ATOM 2682 O O . SER A 1 341 ? 2.958 -17.970 22.157 1.00 87.12 341 SER A O 1
ATOM 2684 N N . LEU A 1 342 ? 1.583 -16.239 21.788 1.00 88.00 342 LEU A N 1
ATOM 2685 C CA . LEU A 1 342 ? 1.642 -16.318 20.332 1.00 88.00 342 LEU A CA 1
ATOM 2686 C C . LEU A 1 342 ? 1.866 -14.935 19.717 1.00 88.00 342 LEU A C 1
ATOM 2688 O O . LEU A 1 342 ? 1.061 -14.028 19.913 1.00 88.00 342 LEU A O 1
ATOM 2692 N N . ILE A 1 343 ? 2.914 -14.805 18.907 1.00 86.56 343 ILE A N 1
ATOM 2693 C CA . ILE A 1 343 ? 2.992 -13.777 17.867 1.00 86.56 343 ILE A CA 1
ATOM 2694 C C . ILE A 1 343 ? 2.720 -14.481 16.542 1.00 86.56 343 ILE A C 1
ATOM 2696 O O . ILE A 1 343 ? 3.493 -15.348 16.137 1.00 86.56 343 ILE A O 1
ATOM 2700 N N . LYS A 1 344 ? 1.612 -14.132 15.888 1.00 86.19 344 LYS A N 1
ATOM 2701 C CA . LYS A 1 344 ? 1.306 -14.566 14.525 1.00 86.19 344 LYS A CA 1
ATOM 2702 C C . LYS A 1 344 ? 1.392 -13.362 13.595 1.00 86.19 344 LYS A C 1
ATOM 2704 O O . LYS A 1 344 ? 0.660 -12.392 13.786 1.00 86.19 344 LYS A O 1
ATOM 2709 N N . GLN A 1 345 ? 2.278 -13.447 12.616 1.00 81.75 345 GLN A N 1
ATOM 2710 C CA . GLN A 1 345 ? 2.425 -12.469 11.549 1.00 81.75 345 GLN A CA 1
ATOM 2711 C C . GLN A 1 345 ? 2.196 -13.167 10.214 1.00 81.75 345 GLN A C 1
ATOM 2713 O O . GLN A 1 345 ? 2.895 -14.123 9.884 1.00 81.75 345 GLN A O 1
ATOM 2718 N N . GLU A 1 346 ? 1.189 -12.706 9.490 1.00 74.06 346 GLU A N 1
ATOM 2719 C CA . GLU A 1 346 ? 0.842 -13.162 8.147 1.00 74.06 346 GLU A CA 1
ATOM 2720 C C . GLU A 1 346 ? 1.137 -11.995 7.202 1.00 74.06 346 GLU A C 1
ATOM 2722 O O . GLU A 1 346 ? 0.616 -10.895 7.408 1.00 74.06 346 GLU A O 1
ATOM 2727 N N . HIS A 1 347 ? 2.036 -12.212 6.242 1.00 68.69 347 HIS A N 1
ATOM 2728 C CA . HIS A 1 347 ? 2.525 -11.181 5.332 1.00 68.69 347 HIS A CA 1
ATOM 2729 C C . HIS A 1 347 ? 2.510 -11.665 3.875 1.00 68.69 347 HIS A C 1
ATOM 2731 O O . HIS A 1 347 ? 3.056 -12.731 3.601 1.00 68.69 347 HIS A O 1
ATOM 2737 N N . LEU A 1 348 ? 2.005 -10.795 2.987 1.00 62.91 348 LEU A N 1
ATOM 2738 C CA . LEU A 1 348 ? 2.162 -10.738 1.524 1.00 62.91 348 LEU A CA 1
ATOM 2739 C C . LEU A 1 348 ? 1.723 -11.964 0.707 1.00 62.91 348 LEU A C 1
ATOM 2741 O O . LEU A 1 348 ? 2.169 -13.077 0.951 1.00 62.91 348 LEU A O 1
ATOM 2745 N N . GLU A 1 349 ? 0.933 -11.716 -0.343 1.00 54.97 349 GLU A N 1
ATOM 2746 C CA . GLU A 1 349 ? 0.680 -12.680 -1.423 1.00 54.97 349 GLU A CA 1
ATOM 2747 C C . GLU A 1 349 ? 1.401 -12.279 -2.731 1.00 54.97 349 GLU A C 1
ATOM 2749 O O . GLU A 1 349 ? 1.909 -13.161 -3.429 1.00 54.97 349 GLU A O 1
ATOM 2754 N N . HIS A 1 350 ? 1.534 -10.973 -3.052 1.00 64.38 350 HIS A N 1
ATOM 2755 C CA . HIS A 1 350 ? 2.133 -10.510 -4.319 1.00 64.38 350 HIS A CA 1
ATOM 2756 C C . HIS A 1 350 ? 2.815 -9.120 -4.275 1.00 64.38 350 HIS A C 1
ATOM 2758 O O . HIS A 1 350 ? 2.188 -8.114 -3.936 1.00 64.38 350 HIS A O 1
ATOM 2764 N N . ALA A 1 351 ? 4.067 -9.029 -4.743 1.00 65.38 351 ALA A N 1
ATOM 2765 C CA . ALA A 1 351 ? 4.718 -7.757 -5.088 1.00 65.38 351 ALA A CA 1
ATOM 2766 C C . ALA A 1 351 ? 5.026 -7.709 -6.592 1.00 65.38 351 ALA A C 1
ATOM 2768 O O . ALA A 1 351 ? 5.738 -8.568 -7.111 1.00 65.38 351 ALA A O 1
ATOM 2769 N N . ASN A 1 352 ? 4.513 -6.692 -7.285 1.00 71.00 352 ASN A N 1
ATOM 2770 C CA . ASN A 1 352 ? 4.793 -6.451 -8.697 1.00 71.00 352 ASN A CA 1
ATOM 2771 C C . ASN A 1 352 ? 5.612 -5.171 -8.829 1.00 71.00 352 ASN A C 1
ATOM 2773 O O . ASN A 1 352 ? 5.109 -4.069 -8.603 1.00 71.00 352 ASN A O 1
ATOM 2777 N N . ASN A 1 353 ? 6.886 -5.319 -9.184 1.00 66.94 353 ASN A N 1
ATOM 2778 C CA . ASN A 1 353 ? 7.808 -4.198 -9.323 1.00 66.94 353 ASN A CA 1
ATOM 2779 C C . ASN A 1 353 ? 8.285 -4.103 -10.779 1.00 66.94 353 ASN A C 1
ATOM 2781 O O . ASN A 1 353 ? 9.166 -4.859 -11.201 1.00 66.94 353 ASN A O 1
ATOM 2785 N N . GLU A 1 354 ? 7.747 -3.157 -11.552 1.00 65.88 354 GLU A N 1
ATOM 2786 C CA . GLU A 1 354 ? 8.224 -2.941 -12.924 1.00 65.88 354 GLU A CA 1
ATOM 2787 C C . GLU A 1 354 ? 9.605 -2.270 -12.911 1.00 65.88 354 GLU A C 1
ATOM 2789 O O . GLU A 1 354 ? 10.570 -2.855 -13.398 1.00 65.88 354 GLU A O 1
ATOM 2794 N N . PHE A 1 355 ? 9.736 -1.090 -12.294 1.00 60.19 355 PHE A N 1
ATOM 2795 C CA . PHE A 1 355 ? 10.999 -0.362 -12.068 1.00 60.19 355 PHE A CA 1
ATOM 2796 C C . PHE A 1 355 ? 11.185 0.122 -10.618 1.00 60.19 355 PHE A C 1
ATOM 2798 O O . PHE A 1 355 ? 12.268 0.604 -10.272 1.00 60.19 355 PHE A O 1
ATOM 2805 N N . GLY A 1 356 ? 10.142 0.031 -9.791 1.00 63.09 356 GLY A N 1
ATOM 2806 C CA . GLY A 1 356 ? 10.149 0.408 -8.379 1.00 63.09 356 GLY A CA 1
ATOM 2807 C C . GLY A 1 356 ? 10.892 -0.573 -7.468 1.00 63.09 356 GLY A C 1
ATOM 2808 O O . GLY A 1 356 ? 11.303 -1.642 -7.902 1.00 63.09 356 GLY A O 1
ATOM 2809 N N . ASN A 1 357 ? 11.058 -0.229 -6.187 1.00 73.06 357 ASN A N 1
ATOM 2810 C CA . ASN A 1 357 ? 11.667 -1.134 -5.199 1.00 73.06 357 ASN A CA 1
ATOM 2811 C C . ASN A 1 357 ? 10.747 -1.358 -4.003 1.00 73.06 357 ASN A C 1
ATOM 2813 O O . ASN A 1 357 ? 10.120 -0.415 -3.514 1.00 73.06 357 ASN A O 1
ATOM 2817 N N . SER A 1 358 ? 10.772 -2.578 -3.472 1.00 77.75 358 SER A N 1
ATOM 2818 C CA . SER A 1 358 ? 10.047 -2.943 -2.259 1.00 77.75 358 SER A CA 1
ATOM 2819 C C . SER A 1 358 ? 11.007 -3.368 -1.149 1.00 77.75 358 SER A C 1
ATOM 2821 O O . SER A 1 358 ? 11.949 -4.124 -1.379 1.00 77.75 358 SER A O 1
ATOM 2823 N N . VAL A 1 359 ? 10.791 -2.874 0.068 1.00 80.00 359 VAL A N 1
ATOM 2824 C CA . VAL A 1 359 ? 11.566 -3.271 1.252 1.00 80.00 359 VAL A CA 1
ATOM 2825 C C . VAL A 1 359 ? 10.613 -3.747 2.333 1.00 80.00 359 VAL A C 1
ATOM 2827 O O . VAL A 1 359 ? 9.744 -2.994 2.760 1.00 80.00 359 VAL A O 1
ATOM 2830 N N . PHE A 1 360 ? 10.823 -4.964 2.816 1.00 79.69 360 PHE A N 1
ATOM 2831 C CA . PHE A 1 360 ? 10.064 -5.588 3.888 1.00 79.69 360 PHE A CA 1
ATOM 2832 C C . PHE A 1 360 ? 10.992 -5.848 5.072 1.00 79.69 360 PHE A C 1
ATOM 2834 O O . PHE A 1 360 ? 11.954 -6.604 4.972 1.00 79.69 360 PHE A O 1
ATOM 2841 N N . ALA A 1 361 ? 10.715 -5.214 6.205 1.00 82.81 361 ALA A N 1
ATOM 2842 C CA . ALA A 1 361 ? 11.459 -5.363 7.444 1.00 82.81 361 ALA A CA 1
ATOM 2843 C C . ALA A 1 361 ? 10.506 -5.806 8.555 1.00 82.81 361 ALA A C 1
ATOM 2845 O O . ALA A 1 361 ? 9.673 -5.028 9.020 1.00 82.81 361 ALA A O 1
ATOM 2846 N N . VAL A 1 362 ? 10.645 -7.051 9.003 1.00 83.56 362 VAL A N 1
ATOM 2847 C CA . VAL A 1 362 ? 9.787 -7.638 10.033 1.00 83.56 362 VAL A CA 1
ATOM 2848 C C . VAL A 1 362 ? 10.625 -8.055 11.229 1.00 83.56 362 VAL A C 1
ATOM 2850 O O . VAL A 1 362 ? 11.564 -8.842 11.110 1.00 83.56 362 VAL A O 1
ATOM 2853 N N . LYS A 1 363 ? 10.272 -7.536 12.406 1.00 85.69 363 LYS A N 1
ATOM 2854 C CA . LYS A 1 363 ? 10.899 -7.903 13.673 1.00 85.69 363 LYS A CA 1
ATOM 2855 C C . LYS A 1 363 ? 9.868 -8.389 14.686 1.00 85.69 363 LYS A C 1
ATOM 2857 O O . LYS A 1 363 ? 8.931 -7.665 15.015 1.00 85.69 363 LYS A O 1
ATOM 2862 N N . SER A 1 364 ? 10.095 -9.580 15.226 1.00 86.81 364 SER A N 1
ATOM 2863 C CA . SER A 1 364 ? 9.320 -10.148 16.328 1.00 86.81 364 SER A CA 1
ATOM 2864 C C . SER A 1 364 ? 10.216 -10.430 17.526 1.00 86.81 364 SER A C 1
ATOM 2866 O O . SER A 1 364 ? 11.215 -11.132 17.409 1.00 86.81 364 SER A O 1
ATOM 2868 N N . GLU A 1 365 ? 9.854 -9.877 18.680 1.00 85.50 365 GLU A N 1
ATOM 2869 C CA . GLU A 1 365 ? 10.558 -10.044 19.951 1.00 85.50 365 GLU A CA 1
ATOM 2870 C C . GLU A 1 365 ? 9.575 -10.598 20.993 1.00 85.50 365 GLU A C 1
ATOM 2872 O O . GLU A 1 365 ? 8.610 -9.925 21.363 1.00 85.50 365 GLU A O 1
ATOM 2877 N N . GLN A 1 366 ? 9.818 -11.816 21.483 1.00 84.75 366 GLN A N 1
ATOM 2878 C CA . GLN A 1 366 ? 9.136 -12.373 22.655 1.00 84.75 366 GLN A CA 1
ATOM 2879 C C . GLN A 1 366 ? 10.094 -12.414 23.843 1.00 84.75 366 GLN A C 1
ATOM 2881 O O . GLN A 1 366 ? 11.157 -13.035 23.793 1.00 84.75 366 GLN A O 1
ATOM 2886 N N . SER A 1 367 ? 9.699 -11.747 24.925 1.00 83.12 367 SER A N 1
ATOM 2887 C CA . SER A 1 367 ? 10.450 -11.707 26.177 1.00 83.12 367 SER A CA 1
ATOM 2888 C C . SER A 1 367 ? 10.303 -12.997 26.989 1.00 83.12 367 SER A C 1
ATOM 2890 O O . SER A 1 367 ? 9.443 -13.830 26.709 1.00 83.12 367 SER A O 1
ATOM 2892 N N . ALA A 1 368 ? 11.142 -13.142 28.017 1.00 76.94 368 ALA A N 1
ATOM 2893 C CA . ALA A 1 368 ? 11.189 -14.332 28.858 1.00 76.94 368 ALA A CA 1
ATOM 2894 C C . ALA A 1 368 ? 9.844 -14.627 29.546 1.00 76.94 368 ALA A C 1
ATOM 2896 O O . ALA A 1 368 ? 9.123 -13.716 29.963 1.00 76.94 368 ALA A O 1
ATOM 2897 N N . ILE A 1 369 ? 9.538 -15.912 29.708 1.00 76.94 369 ILE A N 1
ATOM 2898 C CA . ILE A 1 369 ? 8.416 -16.387 30.524 1.00 76.94 369 ILE A CA 1
ATOM 2899 C C . ILE A 1 369 ? 9.010 -16.893 31.840 1.00 76.94 369 ILE A C 1
ATOM 2901 O O . ILE A 1 369 ? 9.844 -17.796 31.817 1.00 76.94 369 ILE A O 1
ATOM 2905 N N . GLN A 1 370 ? 8.603 -16.293 32.959 1.00 76.62 370 GLN A N 1
ATOM 2906 C CA . GLN A 1 370 ? 9.043 -16.649 34.309 1.00 76.62 370 GLN A CA 1
ATOM 2907 C C . GLN A 1 370 ? 7.904 -17.310 35.073 1.00 76.62 370 GLN A C 1
ATOM 2909 O O . GLN A 1 370 ? 6.813 -16.746 35.203 1.00 76.62 370 GLN A O 1
ATOM 2914 N N . ILE A 1 371 ? 8.163 -18.510 35.574 1.00 70.38 371 ILE A N 1
ATOM 2915 C CA . ILE A 1 371 ? 7.161 -19.329 36.241 1.00 70.38 371 ILE A CA 1
ATOM 2916 C C . ILE A 1 371 ? 7.684 -19.709 37.615 1.00 70.38 371 ILE A C 1
ATOM 2918 O O . ILE A 1 371 ? 8.648 -20.468 37.730 1.00 70.38 371 ILE A O 1
ATOM 2922 N N . ASP A 1 372 ? 6.998 -19.198 38.636 1.00 66.12 372 ASP A N 1
ATOM 2923 C CA . ASP A 1 372 ? 7.397 -19.380 40.027 1.00 66.12 372 ASP A CA 1
ATOM 2924 C C . ASP A 1 372 ? 7.081 -20.819 40.531 1.00 66.12 372 ASP A C 1
ATOM 2926 O O . ASP A 1 372 ? 7.695 -21.256 41.497 1.00 66.12 372 ASP A O 1
ATOM 2930 N N . ASN A 1 373 ? 6.143 -21.583 39.921 1.00 65.00 373 ASN A N 1
ATOM 2931 C CA . ASN A 1 373 ? 5.738 -22.947 40.362 1.00 65.00 373 ASN A CA 1
ATOM 2932 C C . ASN A 1 373 ? 4.932 -23.772 39.313 1.00 65.00 373 ASN A C 1
ATOM 2934 O O . ASN A 1 373 ? 4.674 -23.294 38.210 1.00 65.00 373 ASN A O 1
ATOM 2938 N N . ASP A 1 374 ? 4.506 -24.998 39.673 1.00 66.81 374 ASP A N 1
ATOM 2939 C CA . ASP A 1 374 ? 3.800 -26.014 38.862 1.00 66.81 374 ASP A CA 1
ATOM 2940 C C . ASP A 1 374 ? 2.985 -25.481 37.670 1.00 66.81 374 ASP A C 1
ATOM 2942 O O . ASP A 1 374 ? 1.927 -24.854 37.832 1.00 66.81 374 ASP A O 1
ATOM 2946 N N . THR A 1 375 ? 3.434 -25.814 36.453 1.00 71.25 375 THR A N 1
ATOM 2947 C CA . THR A 1 375 ? 2.707 -25.516 35.212 1.00 71.25 375 THR A CA 1
ATOM 2948 C C . THR A 1 375 ? 2.476 -26.765 34.368 1.00 71.25 375 THR A C 1
ATOM 2950 O O . THR A 1 375 ? 3.379 -27.560 34.127 1.00 71.25 375 THR A O 1
ATOM 2953 N N . LYS A 1 376 ? 1.243 -26.991 33.886 1.00 73.00 376 LYS A N 1
ATOM 2954 C CA . LYS A 1 376 ? 0.969 -28.215 33.099 1.00 73.00 376 LYS A CA 1
ATOM 2955 C C . LYS A 1 376 ? 1.437 -28.103 31.654 1.00 73.00 376 LYS A C 1
ATOM 2957 O O . LYS A 1 376 ? 1.975 -29.068 31.127 1.00 73.00 376 LYS A O 1
ATOM 2962 N N . ALA A 1 377 ? 1.187 -26.977 30.995 1.00 79.88 377 ALA A N 1
ATOM 2963 C CA . ALA A 1 377 ? 1.530 -26.815 29.589 1.00 79.88 377 ALA A CA 1
ATOM 2964 C C . ALA A 1 377 ? 1.901 -25.371 29.254 1.00 79.88 377 ALA A C 1
ATOM 2966 O O . ALA A 1 377 ? 1.172 -24.439 29.593 1.00 79.88 377 ALA A O 1
ATOM 2967 N N . ILE A 1 378 ? 2.996 -25.196 28.525 1.00 78.75 378 ILE A N 1
ATOM 2968 C CA . ILE A 1 378 ? 3.402 -23.904 27.972 1.00 78.75 378 ILE A CA 1
ATOM 2969 C C . ILE A 1 378 ? 3.532 -24.061 26.464 1.00 78.75 378 ILE A C 1
ATOM 2971 O O . ILE A 1 378 ? 4.264 -24.925 25.993 1.00 78.75 378 ILE A O 1
ATOM 2975 N N . GLN A 1 379 ? 2.837 -23.213 25.716 1.00 82.50 379 GLN A N 1
ATOM 2976 C CA . GLN A 1 379 ? 2.987 -23.063 24.279 1.00 82.50 379 GLN A CA 1
ATOM 2977 C C . GLN A 1 379 ? 3.438 -21.632 23.990 1.00 82.50 379 GLN A C 1
ATOM 2979 O O . GLN A 1 379 ? 2.648 -20.695 24.103 1.00 82.50 379 GLN A O 1
ATOM 2984 N N . SER A 1 380 ? 4.706 -21.470 23.622 1.00 83.31 380 SER A N 1
ATOM 2985 C CA . SER A 1 380 ? 5.266 -20.201 23.154 1.00 83.31 380 SER A CA 1
ATOM 2986 C C . SER A 1 380 ? 5.576 -20.326 21.670 1.00 83.31 380 SER A C 1
ATOM 2988 O O . SER A 1 380 ? 6.369 -21.177 21.275 1.00 83.31 380 SER A O 1
ATOM 2990 N N . LEU A 1 381 ? 4.917 -19.528 20.838 1.00 83.81 381 LEU A N 1
ATOM 2991 C CA . LEU A 1 381 ? 5.017 -19.623 19.387 1.00 83.81 381 LEU A CA 1
ATOM 2992 C C . LEU A 1 381 ? 5.249 -18.239 18.772 1.00 83.81 381 LEU A C 1
ATOM 2994 O O . LEU A 1 381 ? 4.472 -17.315 18.998 1.00 83.81 381 LEU A O 1
ATOM 2998 N N . ILE A 1 382 ? 6.292 -18.111 17.956 1.00 82.31 382 ILE A N 1
ATOM 2999 C CA . ILE A 1 382 ? 6.360 -17.089 16.907 1.00 82.31 382 ILE A CA 1
ATOM 3000 C C . ILE A 1 382 ? 6.066 -17.817 15.608 1.00 82.31 382 ILE A C 1
ATOM 3002 O O . ILE A 1 382 ? 6.825 -18.703 15.218 1.00 82.31 382 ILE A O 1
ATOM 3006 N N . LYS A 1 383 ? 4.959 -17.466 14.959 1.00 82.38 383 LYS A N 1
ATOM 3007 C CA . LYS A 1 383 ? 4.635 -17.941 13.620 1.00 82.38 383 LYS A CA 1
ATOM 3008 C C . LYS A 1 383 ? 4.694 -16.765 12.661 1.00 82.38 383 LYS A C 1
ATOM 3010 O O . LYS A 1 383 ? 3.952 -15.800 12.835 1.00 82.38 383 LYS A O 1
ATOM 3015 N N . GLN A 1 384 ? 5.568 -16.863 11.673 1.00 76.38 384 GLN A N 1
ATOM 3016 C CA . GLN A 1 384 ? 5.643 -15.915 10.574 1.00 76.38 384 GLN A CA 1
ATOM 3017 C C . GLN A 1 384 ? 5.424 -16.679 9.272 1.00 76.38 384 GLN A C 1
ATOM 3019 O O . GLN A 1 384 ? 6.158 -17.623 8.981 1.00 76.38 384 GLN A O 1
ATOM 3024 N N . GLU A 1 385 ? 4.386 -16.301 8.541 1.00 71.25 385 GLU A N 1
ATOM 3025 C CA . GLU A 1 385 ? 4.047 -16.867 7.237 1.00 71.25 385 GLU A CA 1
ATOM 3026 C C . GLU A 1 385 ? 4.278 -15.786 6.183 1.00 71.25 385 GLU A C 1
ATOM 3028 O O . GLU A 1 385 ? 3.721 -14.692 6.305 1.00 71.25 385 GLU A O 1
ATOM 3033 N N . TYR A 1 386 ? 5.112 -16.100 5.190 1.00 66.31 386 TYR A N 1
ATOM 3034 C CA . TYR A 1 386 ? 5.407 -15.247 4.042 1.00 66.31 386 TYR A CA 1
ATOM 3035 C C . TYR A 1 386 ? 5.120 -16.036 2.754 1.00 66.31 386 TYR A C 1
ATOM 3037 O O . TYR A 1 386 ? 5.750 -17.073 2.515 1.00 66.31 386 TYR A O 1
ATOM 3045 N N . LEU A 1 387 ? 4.167 -15.580 1.934 1.00 53.28 387 LEU A N 1
ATOM 3046 C CA . LEU A 1 387 ? 3.948 -16.102 0.581 1.00 53.28 387 LEU A CA 1
ATOM 3047 C C . LEU A 1 387 ? 4.638 -15.175 -0.434 1.00 53.28 387 LEU A C 1
ATOM 3049 O O . LEU A 1 387 ? 4.432 -13.968 -0.436 1.00 53.28 387 LEU A O 1
ATOM 3053 N N . GLU A 1 388 ? 5.481 -15.719 -1.311 1.00 53.84 388 GLU A N 1
ATOM 3054 C CA . GLU A 1 388 ? 6.295 -14.907 -2.220 1.00 53.84 388 GLU A CA 1
ATOM 3055 C C . GLU A 1 388 ? 6.037 -15.272 -3.679 1.00 53.84 388 GLU A C 1
ATOM 3057 O O . GLU A 1 388 ? 6.763 -16.053 -4.290 1.00 53.84 388 GLU A O 1
ATOM 3062 N N . HIS A 1 389 ? 5.031 -14.639 -4.278 1.00 53.16 389 HIS A N 1
ATOM 3063 C CA . HIS A 1 389 ? 5.034 -14.401 -5.717 1.00 53.16 389 HIS A CA 1
ATOM 3064 C C . HIS A 1 389 ? 5.608 -13.002 -5.993 1.00 53.16 389 HIS A C 1
ATOM 3066 O O . HIS A 1 389 ? 4.894 -12.001 -5.916 1.00 53.16 389 HIS A O 1
ATOM 3072 N N . ASP A 1 390 ? 6.903 -12.935 -6.316 1.00 52.91 390 ASP A N 1
ATOM 3073 C CA . ASP A 1 390 ? 7.568 -11.708 -6.787 1.00 52.91 390 ASP A CA 1
ATOM 3074 C C . ASP A 1 390 ? 7.537 -11.678 -8.323 1.00 52.91 390 ASP A C 1
ATOM 3076 O O . ASP A 1 390 ? 8.098 -12.554 -8.994 1.00 52.91 390 ASP A O 1
ATOM 3080 N N . GLY A 1 391 ? 6.822 -10.700 -8.877 1.00 55.53 391 GLY A N 1
ATOM 3081 C CA . GLY A 1 391 ? 6.771 -10.393 -10.302 1.00 55.53 391 GLY A CA 1
ATOM 3082 C C . GLY A 1 391 ? 7.598 -9.147 -10.591 1.00 55.53 391 GLY A C 1
ATOM 3083 O O . GLY A 1 391 ? 7.037 -8.083 -10.855 1.00 55.53 391 GLY A O 1
ATOM 3084 N N . SER A 1 392 ? 8.929 -9.250 -10.504 1.00 52.25 392 SER A N 1
ATOM 3085 C CA . SER A 1 392 ? 9.817 -8.114 -10.769 1.00 52.25 392 SER A CA 1
ATOM 3086 C C . SER A 1 392 ? 10.390 -8.143 -12.192 1.00 52.25 392 SER A C 1
ATOM 3088 O O . SER A 1 392 ? 11.157 -9.030 -12.583 1.00 52.25 392 SER A O 1
ATOM 3090 N N . GLU A 1 393 ? 10.039 -7.141 -13.001 1.00 50.12 393 GLU A N 1
ATOM 3091 C CA . GLU A 1 393 ? 10.645 -6.986 -14.327 1.00 50.12 393 GLU A CA 1
ATOM 3092 C C . GLU A 1 393 ? 12.024 -6.319 -14.215 1.00 50.12 393 GLU A C 1
ATOM 3094 O O . GLU A 1 393 ? 12.986 -6.861 -14.749 1.00 50.12 393 GLU A O 1
ATOM 3099 N N . PHE A 1 394 ? 12.168 -5.197 -13.492 1.00 45.16 394 PHE A N 1
ATOM 3100 C CA . PHE A 1 394 ? 13.452 -4.501 -13.251 1.00 45.16 394 PHE A CA 1
ATOM 3101 C C . PHE A 1 394 ? 13.656 -4.002 -11.808 1.00 45.16 394 PHE A C 1
ATOM 3103 O O . PHE A 1 394 ? 14.743 -3.507 -11.498 1.00 45.16 394 PHE A O 1
ATOM 3110 N N . GLY A 1 395 ? 12.637 -4.087 -10.952 1.00 54.06 395 GLY A N 1
ATOM 3111 C CA . GLY A 1 395 ? 12.687 -3.648 -9.557 1.00 54.06 395 GLY A CA 1
ATOM 3112 C C . GLY A 1 395 ? 13.397 -4.619 -8.613 1.00 54.06 395 GLY A C 1
ATOM 3113 O O . GLY A 1 395 ? 13.516 -5.800 -8.920 1.00 54.06 395 GLY A O 1
ATOM 3114 N N . ASN A 1 396 ? 13.861 -4.137 -7.457 1.00 64.44 396 ASN A N 1
ATOM 3115 C CA . ASN A 1 396 ? 14.455 -4.989 -6.421 1.00 64.44 396 ASN A CA 1
ATOM 3116 C C . ASN A 1 396 ? 13.547 -5.112 -5.197 1.00 64.44 396 ASN A C 1
ATOM 3118 O O . ASN A 1 396 ? 12.959 -4.122 -4.745 1.00 64.44 396 ASN A O 1
ATOM 3122 N N . SER A 1 397 ? 13.545 -6.303 -4.606 1.00 69.06 397 SER A N 1
ATOM 3123 C CA . SER A 1 397 ? 12.839 -6.604 -3.362 1.00 69.06 397 SER A CA 1
ATOM 3124 C C . SER A 1 397 ? 13.850 -6.975 -2.274 1.00 69.06 397 SER A C 1
ATOM 3126 O O . SER A 1 397 ? 14.736 -7.794 -2.503 1.00 69.06 397 SER A O 1
ATOM 3128 N N . VAL A 1 398 ? 13.760 -6.378 -1.087 1.00 71.81 398 VAL A N 1
ATOM 3129 C CA . VAL A 1 398 ? 14.613 -6.744 0.058 1.00 71.81 398 VAL A CA 1
ATOM 3130 C C . VAL A 1 398 ? 13.737 -7.182 1.214 1.00 71.81 398 VAL A C 1
ATOM 3132 O O . VAL A 1 398 ? 12.885 -6.419 1.659 1.00 71.81 398 VAL A O 1
ATOM 3135 N N . PHE A 1 399 ? 13.995 -8.373 1.736 1.00 73.88 399 PHE A N 1
ATOM 3136 C CA . PHE A 1 399 ? 13.275 -8.953 2.859 1.00 73.88 399 PHE A CA 1
ATOM 3137 C C . PHE A 1 399 ? 14.233 -9.171 4.026 1.00 73.88 399 PHE A C 1
ATOM 3139 O O . PHE A 1 399 ? 15.195 -9.930 3.936 1.00 73.88 399 PHE A O 1
ATOM 3146 N N . ALA A 1 400 ? 13.968 -8.505 5.143 1.00 77.06 400 ALA A N 1
ATOM 3147 C CA . ALA A 1 400 ? 14.719 -8.621 6.381 1.00 77.06 400 ALA A CA 1
ATOM 3148 C C . ALA A 1 400 ? 13.783 -9.087 7.496 1.00 77.06 400 ALA A C 1
ATOM 3150 O O . ALA A 1 400 ? 12.974 -8.314 8.008 1.00 77.06 400 ALA A O 1
ATOM 3151 N N . VAL A 1 401 ? 13.910 -10.350 7.894 1.00 78.25 401 VAL A N 1
ATOM 3152 C CA . VAL A 1 401 ? 13.072 -10.963 8.926 1.00 78.25 401 VAL A CA 1
ATOM 3153 C C . VAL A 1 401 ? 13.936 -11.336 10.121 1.00 78.25 401 VAL A C 1
ATOM 3155 O O . VAL A 1 401 ? 14.862 -12.139 10.003 1.00 78.25 401 VAL A O 1
ATOM 3158 N N . LYS A 1 402 ? 13.626 -10.777 11.295 1.00 81.06 402 LYS A N 1
ATOM 3159 C CA . LYS A 1 402 ? 14.274 -11.136 12.559 1.00 81.06 402 LYS A CA 1
ATOM 3160 C C . LYS A 1 402 ? 13.256 -11.601 13.596 1.00 81.06 402 LYS A C 1
ATOM 3162 O O . LYS A 1 402 ? 12.327 -10.868 13.926 1.00 81.06 402 LYS A O 1
ATOM 3167 N N . SER A 1 403 ? 13.490 -12.778 14.162 1.00 83.00 403 SER A N 1
ATOM 3168 C CA . SER A 1 403 ? 12.719 -13.315 15.284 1.00 83.00 403 SER A CA 1
ATOM 3169 C C . SER A 1 403 ? 13.632 -13.603 16.466 1.00 83.00 403 SER A C 1
ATOM 3171 O O . SER A 1 403 ? 14.627 -14.307 16.321 1.00 83.00 403 SER A O 1
ATOM 3173 N N . GLU A 1 404 ? 13.295 -13.060 17.630 1.00 83.12 404 GLU A N 1
ATOM 3174 C CA . GLU A 1 404 ? 14.014 -13.257 18.888 1.00 83.12 404 GLU A CA 1
ATOM 3175 C C . GLU A 1 404 ? 13.041 -13.808 19.942 1.00 83.12 404 GLU A C 1
ATOM 3177 O O . GLU A 1 404 ? 12.024 -13.182 20.246 1.00 83.12 404 GLU A O 1
ATOM 3182 N N . GLN A 1 405 ? 13.354 -14.978 20.505 1.00 81.44 405 GLN A N 1
ATOM 3183 C CA . GLN A 1 405 ? 12.670 -15.547 21.670 1.00 81.44 405 GLN A CA 1
ATOM 3184 C C . GLN A 1 405 ? 13.651 -15.685 22.839 1.00 81.44 405 GLN A C 1
ATOM 3186 O O . GLN A 1 405 ? 14.634 -16.432 22.774 1.00 81.44 405 GLN A O 1
ATOM 3191 N N . LEU A 1 406 ? 13.364 -14.968 23.924 1.00 79.44 406 LEU A N 1
ATOM 3192 C CA . LEU A 1 406 ? 14.072 -15.077 25.200 1.00 79.44 406 LEU A CA 1
ATOM 3193 C C . LEU A 1 406 ? 13.676 -16.356 25.966 1.00 79.44 406 LEU A C 1
ATOM 3195 O O . LEU A 1 406 ? 12.653 -16.972 25.657 1.00 79.44 406 LEU A O 1
ATOM 3199 N N . PRO A 1 407 ? 14.494 -16.799 26.942 1.00 71.88 407 PRO A N 1
ATOM 3200 C CA . PRO A 1 407 ? 14.341 -18.125 27.524 1.00 71.88 407 PRO A CA 1
ATOM 3201 C C . PRO A 1 407 ? 13.099 -18.236 28.415 1.00 71.88 407 PRO A C 1
ATOM 3203 O O . PRO A 1 407 ? 12.660 -17.269 29.038 1.00 71.88 407 PRO A O 1
ATOM 3206 N N . ILE A 1 408 ? 12.561 -19.453 28.498 1.00 72.31 408 ILE A N 1
ATOM 3207 C CA . ILE A 1 408 ? 11.553 -19.832 29.492 1.00 72.31 408 ILE A CA 1
ATOM 3208 C C . ILE A 1 408 ? 12.306 -20.299 30.743 1.00 72.31 408 ILE A C 1
ATOM 3210 O O . ILE A 1 408 ? 13.173 -21.172 30.644 1.00 72.31 408 ILE A O 1
ATOM 3214 N N . GLN A 1 409 ? 11.995 -19.688 31.886 1.00 72.50 409 GLN A N 1
ATOM 3215 C CA . GLN A 1 409 ? 12.562 -19.998 33.199 1.00 72.50 409 GLN A CA 1
ATOM 3216 C C . GLN A 1 409 ? 11.479 -20.630 34.076 1.00 72.50 409 GLN A C 1
ATOM 3218 O O . GLN A 1 409 ? 10.435 -20.015 34.310 1.00 72.50 409 GLN A O 1
ATOM 3223 N N . THR A 1 410 ? 11.726 -21.852 34.550 1.00 66.81 410 THR A N 1
ATOM 3224 C CA . THR A 1 410 ? 10.809 -22.588 35.435 1.00 66.81 410 THR A CA 1
ATOM 3225 C C . THR A 1 410 ? 11.543 -23.063 36.685 1.00 66.81 410 THR A C 1
ATOM 3227 O O . THR A 1 410 ? 12.513 -23.816 36.568 1.00 66.81 410 THR A O 1
ATOM 3230 N N . GLU A 1 411 ? 11.053 -22.678 37.865 1.00 64.12 411 GLU A N 1
ATOM 3231 C CA . GLU A 1 411 ? 11.669 -23.060 39.146 1.00 64.12 411 GLU A CA 1
ATOM 3232 C C . GLU A 1 411 ? 11.259 -24.476 39.627 1.00 64.12 411 GLU A C 1
ATOM 3234 O O . GLU A 1 411 ? 11.973 -25.057 40.439 1.00 64.12 411 GLU A O 1
ATOM 3239 N N . ASN A 1 412 ? 10.160 -25.069 39.115 1.00 63.00 412 ASN A N 1
ATOM 3240 C CA . ASN A 1 412 ? 9.602 -26.374 39.546 1.00 63.00 412 ASN A CA 1
ATOM 3241 C C . ASN A 1 412 ? 8.895 -27.170 38.408 1.00 63.00 412 ASN A C 1
ATOM 3243 O O . ASN A 1 412 ? 8.895 -26.743 37.248 1.00 63.00 412 ASN A O 1
ATOM 3247 N N . ASP A 1 413 ? 8.307 -28.332 38.744 1.00 60.09 413 ASP A N 1
ATOM 3248 C CA . ASP A 1 413 ? 7.733 -29.349 37.841 1.00 60.09 413 ASP A CA 1
ATOM 3249 C C . ASP A 1 413 ? 6.847 -28.761 36.724 1.00 60.09 413 ASP A C 1
ATOM 3251 O O . ASP A 1 413 ? 5.759 -28.218 36.949 1.00 60.09 413 ASP A O 1
ATOM 3255 N N . THR A 1 414 ? 7.283 -28.929 35.473 1.00 67.00 414 THR A N 1
ATOM 3256 C CA . THR A 1 414 ? 6.499 -28.558 34.287 1.00 67.00 414 THR A CA 1
ATOM 3257 C C . THR A 1 414 ? 6.285 -29.774 33.394 1.00 67.00 414 THR A C 1
ATOM 3259 O O . THR A 1 414 ? 7.241 -30.386 32.919 1.00 67.00 414 THR A O 1
ATOM 3262 N N . LYS A 1 415 ? 5.023 -30.148 33.138 1.00 68.81 415 LYS A N 1
ATOM 3263 C CA . LYS A 1 415 ? 4.725 -31.391 32.394 1.00 68.81 415 LYS A CA 1
ATOM 3264 C C . LYS A 1 415 ? 5.088 -31.297 30.912 1.00 68.81 415 LYS A C 1
ATOM 3266 O O . LYS A 1 415 ? 5.668 -32.230 30.368 1.00 68.81 415 LYS A O 1
ATOM 3271 N N . ALA A 1 416 ? 4.739 -30.194 30.253 1.00 71.94 416 ALA A N 1
ATOM 3272 C CA . ALA A 1 416 ? 4.999 -30.018 28.829 1.00 71.94 416 ALA A CA 1
ATOM 3273 C C . ALA A 1 416 ? 5.378 -28.575 28.487 1.00 71.94 416 ALA A C 1
ATOM 3275 O O . ALA A 1 416 ? 4.636 -27.639 28.792 1.00 71.94 416 ALA A O 1
ATOM 3276 N N . ILE A 1 417 ? 6.498 -28.401 27.786 1.00 72.19 417 ILE A N 1
ATOM 3277 C CA . ILE A 1 417 ? 6.908 -27.110 27.224 1.00 72.19 417 ILE A CA 1
ATOM 3278 C C . ILE A 1 417 ? 7.087 -27.265 25.717 1.00 72.19 417 ILE A C 1
ATOM 3280 O O . ILE A 1 417 ? 7.912 -28.057 25.262 1.00 72.19 417 ILE A O 1
ATOM 3284 N N . HIS A 1 418 ? 6.323 -26.490 24.951 1.00 76.69 418 HIS A N 1
ATOM 3285 C CA . HIS A 1 418 ? 6.423 -26.385 23.503 1.00 76.69 418 HIS A CA 1
ATOM 3286 C C . HIS A 1 418 ? 6.803 -24.951 23.120 1.00 76.69 418 HIS A C 1
ATOM 3288 O O . HIS A 1 418 ? 5.971 -24.042 23.156 1.00 76.69 418 HIS A O 1
ATOM 3294 N N . SER A 1 419 ? 8.070 -24.750 22.765 1.00 78.12 419 SER A N 1
ATOM 3295 C CA . SER A 1 419 ? 8.605 -23.463 22.316 1.00 78.12 419 SER A CA 1
ATOM 3296 C C . SER A 1 419 ? 9.011 -23.569 20.853 1.00 78.12 419 SER A C 1
ATOM 3298 O O . SER A 1 419 ? 9.889 -24.359 20.503 1.00 78.12 419 SER A O 1
ATOM 3300 N N . LEU A 1 420 ? 8.350 -22.809 19.984 1.00 79.44 420 LEU A N 1
ATOM 3301 C CA . LEU A 1 420 ? 8.526 -22.912 18.540 1.00 79.44 420 LEU A CA 1
ATOM 3302 C C . LEU A 1 420 ? 8.692 -21.528 17.911 1.00 79.44 420 LEU A C 1
ATOM 3304 O O . LEU A 1 420 ? 7.880 -20.629 18.125 1.00 79.44 420 LEU A O 1
ATOM 3308 N N . ILE A 1 421 ? 9.722 -21.383 17.084 1.00 77.56 421 ILE A N 1
ATOM 3309 C CA . ILE A 1 421 ? 9.763 -20.363 16.035 1.00 77.56 421 ILE A CA 1
ATOM 3310 C C . ILE A 1 421 ? 9.474 -21.097 14.732 1.00 77.56 421 ILE A C 1
ATOM 3312 O O . ILE A 1 421 ? 10.263 -21.948 14.321 1.00 77.56 421 ILE A O 1
ATOM 3316 N N . LYS A 1 422 ? 8.333 -20.803 14.109 1.00 78.25 422 LYS A N 1
ATOM 3317 C CA . LYS A 1 422 ? 7.992 -21.306 12.781 1.00 78.25 422 LYS A CA 1
ATOM 3318 C C . LYS A 1 422 ? 8.036 -20.155 11.783 1.00 78.25 422 LYS A C 1
ATOM 3320 O O . LYS A 1 422 ? 7.275 -19.197 11.917 1.00 78.25 422 LYS A O 1
ATOM 3325 N N . GLN A 1 423 ? 8.928 -20.270 10.810 1.00 71.44 423 GLN A N 1
ATOM 3326 C CA . GLN A 1 423 ? 9.022 -19.376 9.661 1.00 71.44 423 GLN A CA 1
ATOM 3327 C C . GLN A 1 423 ? 8.721 -20.205 8.413 1.00 71.44 423 GLN A C 1
ATOM 3329 O O . GLN A 1 423 ? 9.442 -21.156 8.107 1.00 71.44 423 GLN A O 1
ATOM 3334 N N . GLU A 1 424 ? 7.606 -19.894 7.758 1.00 66.44 424 GLU A N 1
ATOM 3335 C CA . GLU A 1 424 ? 7.172 -20.548 6.523 1.00 66.44 424 GLU A CA 1
ATOM 3336 C C . GLU A 1 424 ? 7.429 -19.597 5.355 1.00 66.44 424 GLU A C 1
ATOM 3338 O O . GLU A 1 424 ? 6.924 -18.472 5.361 1.00 66.44 424 GLU A O 1
ATOM 3343 N N . HIS A 1 425 ? 8.220 -20.060 4.384 1.00 64.31 425 HIS A N 1
ATOM 3344 C CA . HIS A 1 425 ? 8.576 -19.322 3.174 1.00 64.31 425 HIS A CA 1
ATOM 3345 C C . HIS A 1 425 ? 8.129 -20.119 1.941 1.00 64.31 425 HIS A C 1
ATOM 3347 O O . HIS A 1 425 ? 8.566 -21.261 1.747 1.00 64.31 425 HIS A O 1
ATOM 3353 N N . LEU A 1 426 ? 7.269 -19.532 1.103 1.00 50.88 426 LEU A N 1
ATOM 3354 C CA . LEU A 1 426 ? 6.880 -20.104 -0.190 1.00 50.88 426 LEU A CA 1
ATOM 3355 C C . LEU A 1 426 ? 7.419 -19.234 -1.331 1.00 50.88 426 LEU A C 1
ATOM 3357 O O . LEU A 1 426 ? 6.804 -18.232 -1.675 1.00 50.88 426 LEU A O 1
ATOM 3361 N N . GLU A 1 427 ? 8.547 -19.631 -1.920 1.00 53.66 427 GLU A N 1
ATOM 3362 C CA . GLU A 1 427 ? 9.234 -18.879 -2.979 1.00 53.66 427 GLU A CA 1
ATOM 3363 C C . GLU A 1 427 ? 8.731 -19.267 -4.388 1.00 53.66 427 GLU A C 1
ATOM 3365 O O . GLU A 1 427 ? 8.993 -20.364 -4.887 1.00 53.66 427 GLU A O 1
ATOM 3370 N N . HIS A 1 428 ? 8.074 -18.336 -5.081 1.00 50.84 428 HIS A N 1
ATOM 3371 C CA . HIS A 1 428 ? 7.823 -18.349 -6.525 1.00 50.84 428 HIS A CA 1
ATOM 3372 C C . HIS A 1 428 ? 8.215 -16.996 -7.147 1.00 50.84 428 HIS A C 1
ATOM 3374 O O . HIS A 1 428 ? 7.372 -16.198 -7.559 1.00 50.84 428 HIS A O 1
ATOM 3380 N N . ALA A 1 429 ? 9.520 -16.748 -7.263 1.00 48.53 429 ALA A N 1
ATOM 3381 C CA . ALA A 1 429 ? 10.047 -15.560 -7.932 1.00 48.53 429 ALA A CA 1
ATOM 3382 C C . ALA A 1 429 ? 10.069 -15.738 -9.464 1.00 48.53 429 ALA A C 1
ATOM 3384 O O . ALA A 1 429 ? 10.778 -16.598 -9.992 1.00 48.53 429 ALA A O 1
ATOM 3385 N N . ASN A 1 430 ? 9.334 -14.893 -10.189 1.00 51.94 430 ASN A N 1
ATOM 3386 C CA . ASN A 1 430 ? 9.405 -14.766 -11.647 1.00 51.94 430 ASN A CA 1
ATOM 3387 C C . ASN A 1 430 ? 10.107 -13.448 -12.005 1.00 51.94 430 ASN A C 1
ATOM 3389 O O . ASN A 1 430 ? 9.510 -12.546 -12.588 1.00 51.94 430 ASN A O 1
ATOM 3393 N N . ASN A 1 431 ? 11.388 -13.343 -11.652 1.00 48.12 431 ASN A N 1
ATOM 3394 C CA . ASN A 1 431 ? 12.172 -12.130 -11.875 1.00 48.12 431 ASN A CA 1
ATOM 3395 C C . ASN A 1 431 ? 12.845 -12.169 -13.258 1.00 48.12 431 ASN A C 1
ATOM 3397 O O . ASN A 1 431 ? 13.676 -13.044 -13.521 1.00 48.12 431 ASN A O 1
ATOM 3401 N N . GLU A 1 432 ? 12.515 -11.233 -14.154 1.00 42.78 432 GLU A N 1
ATOM 3402 C CA . GLU A 1 432 ? 13.152 -11.164 -15.482 1.00 42.78 432 GLU A CA 1
ATOM 3403 C C . GLU A 1 432 ? 14.512 -10.435 -15.443 1.00 42.78 432 GLU A C 1
ATOM 3405 O O . GLU A 1 432 ? 15.456 -10.872 -16.112 1.00 42.78 432 GLU A O 1
ATOM 3410 N N . PHE A 1 433 ? 14.634 -9.349 -14.659 1.00 40.09 433 PHE A N 1
ATOM 3411 C CA . PHE A 1 433 ? 15.881 -8.578 -14.476 1.00 40.09 433 PHE A CA 1
ATOM 3412 C C . PHE A 1 433 ? 16.097 -7.994 -13.058 1.00 40.09 433 PHE A C 1
ATOM 3414 O O . PHE A 1 433 ? 17.165 -7.424 -12.820 1.00 40.09 433 PHE A O 1
ATOM 3421 N N . GLY A 1 434 ? 15.121 -8.106 -12.149 1.00 47.25 434 GLY A N 1
ATOM 3422 C CA . GLY A 1 434 ? 15.202 -7.671 -10.748 1.00 47.25 434 GLY A CA 1
ATOM 3423 C C . GLY A 1 434 ? 15.900 -8.674 -9.821 1.00 47.25 434 GLY A C 1
ATOM 3424 O O . GLY A 1 434 ? 15.943 -9.872 -10.112 1.00 47.25 434 GLY A O 1
ATOM 3425 N N . ASN A 1 435 ? 16.452 -8.197 -8.701 1.00 55.34 435 ASN A N 1
ATOM 3426 C CA . ASN A 1 435 ? 17.022 -9.049 -7.653 1.00 55.34 435 ASN A CA 1
ATOM 3427 C C . ASN A 1 435 ? 16.166 -8.990 -6.382 1.00 55.34 435 ASN A C 1
ATOM 3429 O O . ASN A 1 435 ? 15.873 -7.903 -5.880 1.00 55.34 435 ASN A O 1
ATOM 3433 N N . SER A 1 436 ? 15.870 -10.160 -5.817 1.00 60.59 436 SER A N 1
ATOM 3434 C CA . SER A 1 436 ? 15.244 -10.292 -4.499 1.00 60.59 436 SER A CA 1
ATOM 3435 C C . SER A 1 436 ? 16.298 -10.780 -3.498 1.00 60.59 436 SER A C 1
ATOM 3437 O O . SER A 1 436 ? 16.945 -11.804 -3.729 1.00 60.59 436 SER A O 1
ATOM 3439 N N . GLU A 1 437 ? 16.532 -10.024 -2.424 1.00 63.75 437 GLU A N 1
ATOM 3440 C CA . GLU A 1 437 ? 17.488 -10.365 -1.363 1.00 63.75 437 GLU A CA 1
ATOM 3441 C C . GLU A 1 437 ? 16.751 -10.727 -0.074 1.00 63.75 437 GLU A C 1
ATOM 3443 O O . GLU A 1 437 ? 15.901 -9.971 0.397 1.00 63.75 437 GLU A O 1
ATOM 3448 N N . PHE A 1 438 ? 17.124 -11.862 0.519 1.00 66.06 438 PHE A N 1
ATOM 3449 C CA . PHE A 1 438 ? 16.507 -12.392 1.729 1.00 66.06 438 PHE A CA 1
ATOM 3450 C C . PHE A 1 438 ? 17.525 -12.495 2.861 1.00 66.06 438 PHE A C 1
ATOM 3452 O O . PHE A 1 438 ? 18.549 -13.170 2.754 1.00 66.06 438 PHE A O 1
ATOM 3459 N N . ALA A 1 439 ? 17.211 -11.851 3.979 1.00 67.12 439 ALA A N 1
ATOM 3460 C CA . ALA A 1 439 ? 17.960 -11.912 5.220 1.00 67.12 439 ALA A CA 1
ATOM 3461 C C . ALA A 1 439 ? 17.029 -12.369 6.347 1.00 67.12 439 ALA A C 1
ATOM 3463 O O . ALA A 1 439 ? 16.334 -11.563 6.967 1.00 67.12 439 ALA A O 1
ATOM 3464 N N . VAL A 1 440 ? 17.039 -13.671 6.634 1.00 69.38 440 VAL A N 1
ATOM 3465 C CA . VAL A 1 440 ? 16.240 -14.275 7.708 1.00 69.38 440 VAL A CA 1
ATOM 3466 C C . VAL A 1 440 ? 17.148 -14.653 8.877 1.00 69.38 440 VAL A C 1
ATOM 3468 O O . VAL A 1 440 ? 18.162 -15.330 8.704 1.00 69.38 440 VAL A O 1
ATOM 3471 N N . LYS A 1 441 ? 16.804 -14.198 10.086 1.00 72.94 441 LYS A N 1
ATOM 3472 C CA . LYS A 1 441 ? 17.499 -14.538 11.335 1.00 72.94 441 LYS A CA 1
ATOM 3473 C C . LYS A 1 441 ? 16.498 -14.929 12.417 1.00 72.94 441 LYS A C 1
ATOM 3475 O O . LYS A 1 441 ? 15.569 -14.182 12.711 1.00 72.94 441 LYS A O 1
ATOM 3480 N N . SER A 1 442 ? 16.734 -16.066 13.058 1.00 72.75 442 SER A N 1
ATOM 3481 C CA . SER A 1 442 ? 15.972 -16.537 14.215 1.00 72.75 442 SER A CA 1
ATOM 3482 C C . SER A 1 442 ? 16.922 -16.849 15.369 1.00 72.75 442 SER A C 1
ATOM 3484 O O . SER A 1 442 ? 17.824 -17.673 15.224 1.00 72.75 442 SER A O 1
ATOM 3486 N N . GLU A 1 443 ? 16.718 -16.200 16.510 1.00 75.31 443 GLU A N 1
ATOM 3487 C CA . GLU A 1 443 ? 17.487 -16.398 17.738 1.00 75.31 443 GLU A CA 1
ATOM 3488 C C . GLU A 1 443 ? 16.539 -16.927 18.826 1.00 75.31 443 GLU A C 1
ATOM 3490 O O . GLU A 1 443 ? 15.632 -16.222 19.269 1.00 75.31 443 GLU A O 1
ATOM 3495 N N . GLN A 1 444 ? 16.735 -18.179 19.249 1.00 72.75 444 GLN A N 1
ATOM 3496 C CA . GLN A 1 444 ? 15.978 -18.809 20.334 1.00 72.75 444 GLN A CA 1
ATOM 3497 C C . GLN A 1 444 ? 16.935 -19.121 21.491 1.00 72.75 444 GLN A C 1
ATOM 3499 O O . GLN A 1 444 ? 17.909 -19.856 21.322 1.00 72.75 444 GLN A O 1
ATOM 3504 N N . SER A 1 445 ? 16.687 -18.536 22.663 1.00 72.75 445 SER A N 1
ATOM 3505 C CA . SER A 1 445 ? 17.526 -18.748 23.850 1.00 72.75 445 SER A CA 1
ATOM 3506 C C . SER A 1 445 ? 17.249 -20.104 24.509 1.00 72.75 445 SER A C 1
ATOM 3508 O O . SER A 1 445 ? 16.107 -20.561 24.547 1.00 72.75 445 SER A O 1
ATOM 3510 N N . ALA A 1 446 ? 18.287 -20.732 25.070 1.00 57.91 446 ALA A N 1
ATOM 3511 C CA . ALA A 1 446 ? 18.167 -22.022 25.751 1.00 57.91 446 ALA A CA 1
ATOM 3512 C C . ALA A 1 446 ? 17.294 -21.929 27.017 1.00 57.91 446 ALA A C 1
ATOM 3514 O O . ALA A 1 446 ? 17.449 -21.004 27.814 1.00 57.91 446 ALA A O 1
ATOM 3515 N N . MET A 1 447 ? 16.402 -22.904 27.212 1.00 64.12 447 MET A N 1
ATOM 3516 C CA . MET A 1 447 ? 15.570 -23.017 28.417 1.00 64.12 447 MET A CA 1
ATOM 3517 C C . MET A 1 447 ? 16.428 -23.218 29.674 1.00 64.12 447 MET A C 1
ATOM 3519 O O . MET A 1 447 ? 17.438 -23.920 29.631 1.00 64.12 447 MET A O 1
ATOM 3523 N N . GLN A 1 448 ? 15.997 -22.640 30.797 1.00 65.00 448 GLN A N 1
ATOM 3524 C CA . GLN A 1 448 ? 16.588 -22.866 32.119 1.00 65.00 448 GLN A CA 1
ATOM 3525 C C . GLN A 1 448 ? 15.536 -23.540 33.009 1.00 65.00 448 GLN A C 1
ATOM 3527 O O . GLN A 1 448 ? 14.526 -22.923 33.348 1.00 65.00 448 GLN A O 1
ATOM 3532 N N . THR A 1 449 ? 15.752 -24.817 33.336 1.00 58.56 449 THR A N 1
ATOM 3533 C CA . THR A 1 449 ? 14.837 -25.639 34.146 1.00 58.56 449 THR A CA 1
ATOM 3534 C C . THR A 1 449 ? 15.586 -26.230 35.336 1.00 58.56 449 THR A C 1
ATOM 3536 O O . THR A 1 449 ? 16.603 -26.895 35.124 1.00 58.56 449 THR A O 1
ATOM 3539 N N . ASP A 1 450 ? 15.076 -26.050 36.556 1.00 53.47 450 ASP A N 1
ATOM 3540 C CA . ASP A 1 450 ? 15.778 -26.500 37.766 1.00 53.47 450 ASP A CA 1
ATOM 3541 C C . ASP A 1 450 ? 15.458 -27.958 38.193 1.00 53.47 450 ASP A C 1
ATOM 3543 O O . ASP A 1 450 ? 16.298 -28.558 38.869 1.00 53.47 450 ASP A O 1
ATOM 3547 N N . LYS A 1 451 ? 14.329 -28.578 37.767 1.00 56.59 451 LYS A N 1
ATOM 3548 C CA . LYS A 1 451 ? 13.939 -29.998 38.037 1.00 56.59 451 LYS A CA 1
ATOM 3549 C C . LYS A 1 451 ? 12.934 -30.615 37.025 1.00 56.59 451 LYS A C 1
ATOM 3551 O O . LYS A 1 451 ? 12.425 -29.911 36.160 1.00 56.59 451 LYS A O 1
ATOM 3556 N N . ASP A 1 452 ? 12.717 -31.940 37.139 1.00 53.66 452 ASP A N 1
ATOM 3557 C CA . ASP A 1 452 ? 11.840 -32.873 36.387 1.00 53.66 452 ASP A CA 1
ATOM 3558 C C . ASP A 1 452 ? 10.812 -32.247 35.410 1.00 53.66 452 ASP A C 1
ATOM 3560 O O . ASP A 1 452 ? 9.693 -31.878 35.771 1.00 53.66 452 ASP A O 1
ATOM 3564 N N . THR A 1 453 ? 11.163 -32.207 34.119 1.00 54.00 453 THR A N 1
ATOM 3565 C CA . THR A 1 453 ? 10.230 -31.910 33.017 1.00 54.00 453 THR A CA 1
ATOM 3566 C C . THR A 1 453 ? 9.889 -33.194 32.252 1.00 54.00 453 THR A C 1
ATOM 3568 O O . THR A 1 453 ? 10.781 -33.883 31.762 1.00 54.00 453 THR A O 1
ATOM 3571 N N . GLU A 1 454 ? 8.596 -33.546 32.154 1.00 53.47 454 GLU A N 1
ATOM 3572 C CA . GLU A 1 454 ? 8.155 -34.819 31.536 1.00 53.47 454 GLU A CA 1
ATOM 3573 C C . GLU A 1 454 ? 8.366 -34.829 30.004 1.00 53.47 454 GLU A C 1
ATOM 3575 O O . GLU A 1 454 ? 8.683 -35.870 29.427 1.00 53.47 454 GLU A O 1
ATOM 3580 N N . SER A 1 455 ? 8.197 -33.684 29.327 1.00 51.50 455 SER A N 1
ATOM 3581 C CA . SER A 1 455 ? 8.399 -33.538 27.879 1.00 51.50 455 SER A CA 1
ATOM 3582 C C . SER A 1 455 ? 8.749 -32.095 27.494 1.00 51.50 455 SER A C 1
ATOM 3584 O O . SER A 1 455 ? 7.983 -31.159 27.738 1.00 51.50 455 SER A O 1
ATOM 3586 N N . THR A 1 456 ? 9.906 -31.908 26.858 1.00 53.38 456 THR A N 1
ATOM 3587 C CA . THR A 1 456 ? 10.363 -30.615 26.332 1.00 53.38 456 THR A CA 1
ATOM 3588 C C . THR A 1 456 ? 10.563 -30.692 24.821 1.00 53.38 456 THR A C 1
ATOM 3590 O O . THR A 1 456 ? 11.287 -31.538 24.296 1.00 53.38 456 THR A O 1
ATOM 3593 N N . HIS A 1 457 ? 9.898 -29.789 24.102 1.00 55.59 457 HIS A N 1
ATOM 3594 C CA . HIS A 1 457 ? 9.993 -29.646 22.656 1.00 55.59 457 HIS A CA 1
ATOM 3595 C C . HIS A 1 457 ? 10.335 -28.191 22.329 1.00 55.59 457 HIS A C 1
ATOM 3597 O O . HIS A 1 457 ? 9.481 -27.306 22.376 1.00 55.59 457 HIS A O 1
ATOM 3603 N N . SER A 1 458 ? 11.609 -27.950 22.024 1.00 53.44 458 SER A N 1
ATOM 3604 C CA . SER A 1 458 ? 12.108 -26.668 21.529 1.00 53.44 458 SER A CA 1
ATOM 3605 C C . SER A 1 458 ? 12.601 -26.875 20.108 1.00 53.44 458 SER A C 1
ATOM 3607 O O . SER A 1 458 ? 13.567 -27.606 19.897 1.00 53.44 458 SER A O 1
ATOM 3609 N N . PHE A 1 459 ? 11.937 -26.255 19.138 1.00 55.59 459 PHE A N 1
ATOM 3610 C CA . PHE A 1 459 ? 12.316 -26.368 17.734 1.00 55.59 459 PHE A CA 1
ATOM 3611 C C . PHE A 1 459 ? 12.272 -24.997 17.073 1.00 55.59 459 PHE A C 1
ATOM 3613 O O . PHE A 1 459 ? 11.373 -24.197 17.311 1.00 55.59 459 PHE A O 1
ATOM 3620 N N . THR A 1 460 ? 13.240 -24.740 16.206 1.00 51.28 460 THR A N 1
ATOM 3621 C CA . THR A 1 460 ? 13.145 -23.685 15.203 1.00 51.28 460 THR A CA 1
ATOM 3622 C C . THR A 1 460 ? 12.907 -24.396 13.878 1.00 51.28 460 THR A C 1
ATOM 3624 O O . THR A 1 460 ? 13.745 -25.196 13.465 1.00 51.28 460 THR A O 1
ATOM 3627 N N . ASN A 1 461 ? 11.743 -24.183 13.262 1.00 54.00 461 ASN A N 1
ATOM 3628 C CA . ASN A 1 461 ? 11.421 -24.754 11.958 1.00 54.00 461 ASN A CA 1
ATOM 3629 C C . ASN A 1 461 ? 11.448 -23.640 10.908 1.00 54.00 461 ASN A C 1
ATOM 3631 O O . ASN A 1 461 ? 10.584 -22.760 10.910 1.00 54.00 461 ASN A O 1
ATOM 3635 N N . GLN A 1 462 ? 12.465 -23.689 10.052 1.00 56.56 462 GLN A N 1
ATOM 3636 C CA . GLN A 1 462 ? 12.560 -22.901 8.830 1.00 56.56 462 GLN A CA 1
ATOM 3637 C C . GLN A 1 462 ? 12.240 -23.843 7.669 1.00 56.56 462 GLN A C 1
ATOM 3639 O O . GLN A 1 462 ? 13.091 -24.613 7.221 1.00 56.56 462 GLN A O 1
ATOM 3644 N N . GLU A 1 463 ? 10.984 -23.834 7.228 1.00 48.16 463 GLU A N 1
ATOM 3645 C CA . GLU A 1 463 ? 10.553 -24.600 6.060 1.00 48.16 463 GLU A CA 1
ATOM 3646 C C . GLU A 1 463 ? 10.790 -23.745 4.813 1.00 48.16 463 GLU A C 1
ATOM 3648 O O . GLU A 1 463 ? 10.030 -22.823 4.523 1.00 48.16 463 GLU A O 1
ATOM 3653 N N . HIS A 1 464 ? 11.860 -24.059 4.078 1.00 47.41 464 HIS A N 1
ATOM 3654 C CA . HIS A 1 464 ? 12.055 -23.582 2.712 1.00 47.41 464 HIS A CA 1
ATOM 3655 C C . HIS A 1 464 ? 11.369 -24.562 1.760 1.00 47.41 464 HIS A C 1
ATOM 3657 O O . HIS A 1 464 ? 11.864 -25.674 1.542 1.00 47.41 464 HIS A O 1
ATOM 3663 N N . LEU A 1 465 ? 10.249 -24.171 1.152 1.00 38.75 465 LEU A N 1
ATOM 3664 C CA . LEU A 1 465 ? 9.719 -24.879 -0.014 1.00 38.75 465 LEU A CA 1
ATOM 3665 C C . LEU A 1 465 ? 10.570 -24.516 -1.240 1.00 38.75 465 LEU A C 1
ATOM 3667 O O . LEU A 1 465 ? 10.167 -23.763 -2.117 1.00 38.75 465 LEU A O 1
ATOM 3671 N N . ALA A 1 466 ? 11.787 -25.062 -1.292 1.00 34.34 466 ALA A N 1
ATOM 3672 C CA . ALA A 1 466 ? 12.701 -24.888 -2.411 1.00 34.34 466 ALA A CA 1
ATOM 3673 C C . ALA A 1 466 ? 12.210 -25.680 -3.636 1.00 34.34 466 ALA A C 1
ATOM 3675 O O . ALA A 1 466 ? 12.588 -26.834 -3.850 1.00 34.34 466 ALA A O 1
ATOM 3676 N N . GLN A 1 467 ? 11.406 -25.046 -4.489 1.00 35.56 467 GLN A N 1
ATOM 3677 C CA . GLN A 1 467 ? 11.302 -25.416 -5.901 1.00 35.56 467 GLN A CA 1
ATOM 3678 C C . GLN A 1 467 ? 11.823 -24.271 -6.770 1.00 35.56 467 GLN A C 1
ATOM 3680 O O . GLN A 1 467 ? 11.047 -23.525 -7.348 1.00 35.56 467 GLN A O 1
ATOM 3685 N N . ALA A 1 468 ? 13.161 -24.221 -6.874 1.00 32.41 468 ALA A N 1
ATOM 3686 C CA . ALA A 1 468 ? 13.988 -23.592 -7.922 1.00 32.41 468 ALA A CA 1
ATOM 3687 C C . ALA A 1 468 ? 15.081 -22.629 -7.419 1.00 32.41 468 ALA A C 1
ATOM 3689 O O . ALA A 1 468 ? 15.281 -21.566 -7.993 1.00 32.41 468 ALA A O 1
ATOM 3690 N N . ALA A 1 469 ? 15.886 -23.020 -6.429 1.00 30.70 469 ALA A N 1
ATOM 3691 C CA . ALA A 1 469 ? 17.121 -22.291 -6.134 1.00 30.70 469 ALA A CA 1
ATOM 3692 C C . ALA A 1 469 ? 18.210 -23.216 -5.583 1.00 30.70 469 ALA A C 1
ATOM 3694 O O . ALA A 1 469 ? 18.464 -23.295 -4.387 1.00 30.70 469 ALA A O 1
ATOM 3695 N N . GLN A 1 470 ? 18.915 -23.905 -6.478 1.00 33.03 470 GLN A N 1
ATOM 3696 C CA . GLN A 1 470 ? 20.250 -24.395 -6.160 1.00 33.03 470 GLN A CA 1
ATOM 3697 C C . GLN A 1 470 ? 21.183 -23.957 -7.279 1.00 33.03 470 GLN A C 1
ATOM 3699 O O . GLN A 1 470 ? 21.274 -24.623 -8.304 1.00 33.03 470 GLN A O 1
ATOM 3704 N N . LEU A 1 471 ? 21.784 -22.774 -7.089 1.00 31.50 471 LEU A N 1
ATOM 3705 C CA . LEU A 1 471 ? 23.123 -22.350 -7.530 1.00 31.50 471 LEU A CA 1
ATOM 3706 C C . LEU A 1 471 ? 23.218 -20.815 -7.518 1.00 31.50 471 LEU A C 1
ATOM 3708 O O . LEU A 1 471 ? 23.136 -20.183 -8.565 1.00 31.50 471 LEU A O 1
ATOM 3712 N N . CYS A 1 472 ? 23.477 -20.207 -6.358 1.00 24.95 472 CYS A N 1
ATOM 3713 C CA . CYS A 1 472 ? 24.078 -18.871 -6.328 1.00 24.95 472 CYS A CA 1
ATOM 3714 C C . CYS A 1 472 ? 24.768 -18.577 -4.991 1.00 24.95 472 CYS A C 1
ATOM 3716 O O . CYS A 1 472 ? 24.134 -18.096 -4.069 1.00 24.95 472 CYS A O 1
ATOM 3718 N N . VAL A 1 473 ? 26.085 -18.808 -4.919 1.00 26.53 473 VAL A N 1
ATOM 3719 C CA . VAL A 1 473 ? 27.024 -17.872 -4.279 1.00 26.53 473 VAL A CA 1
ATOM 3720 C C . VAL A 1 473 ? 28.310 -17.855 -5.122 1.00 26.53 473 VAL A C 1
ATOM 3722 O O . VAL A 1 473 ? 28.978 -18.873 -5.276 1.00 26.53 473 VAL A O 1
ATOM 3725 N N . GLN A 1 474 ? 28.540 -16.687 -5.726 1.00 34.12 474 GLN A N 1
ATOM 3726 C CA . GLN A 1 474 ? 29.777 -16.046 -6.201 1.00 34.12 474 GLN A CA 1
ATOM 3727 C C . GLN A 1 474 ? 30.723 -16.702 -7.243 1.00 34.12 474 GLN A C 1
ATOM 3729 O O . GLN A 1 474 ? 30.829 -17.913 -7.406 1.00 34.12 474 GLN A O 1
ATOM 3734 N N . GLU A 1 475 ? 31.379 -15.774 -7.958 1.00 29.70 475 GLU A N 1
ATOM 3735 C CA . GLU A 1 475 ? 32.479 -15.847 -8.939 1.00 29.70 475 GLU A CA 1
ATOM 3736 C C . GLU A 1 475 ? 32.162 -16.187 -10.413 1.00 29.70 475 GLU A C 1
ATOM 3738 O O . GLU A 1 475 ? 31.938 -17.330 -10.798 1.00 29.70 475 GLU A O 1
ATOM 3743 N N . ALA A 1 476 ? 32.193 -15.130 -11.245 1.00 45.81 476 ALA A N 1
ATOM 3744 C CA . ALA A 1 476 ? 32.442 -15.101 -12.695 1.00 45.81 476 ALA A CA 1
ATOM 3745 C C . ALA A 1 476 ? 31.844 -16.253 -13.532 1.00 45.81 476 ALA A C 1
ATOM 3747 O O . ALA A 1 476 ? 32.570 -17.078 -14.084 1.00 45.81 476 ALA A O 1
ATOM 3748 N N . LYS A 1 477 ? 30.517 -16.308 -13.695 1.00 41.44 477 LYS A N 1
ATOM 3749 C CA . LYS A 1 477 ? 29.880 -17.437 -14.396 1.00 41.44 477 LYS A CA 1
ATOM 3750 C C . LYS A 1 477 ? 29.497 -17.087 -15.827 1.00 41.44 477 LYS A C 1
ATOM 3752 O O . LYS A 1 477 ? 28.428 -16.559 -16.105 1.00 41.44 477 LYS A O 1
ATOM 3757 N N . SER A 1 478 ? 30.390 -17.440 -16.745 1.00 45.81 478 SER A N 1
ATOM 3758 C CA . SER A 1 478 ? 29.968 -17.853 -18.081 1.00 45.81 478 SER A CA 1
ATOM 3759 C C . SER A 1 478 ? 29.328 -19.247 -17.985 1.00 45.81 478 SER A C 1
ATOM 3761 O O . SER A 1 478 ? 29.805 -20.118 -17.260 1.00 45.81 478 SER A O 1
ATOM 3763 N N . PHE A 1 479 ? 28.211 -19.454 -18.673 1.00 53.62 479 PHE A N 1
ATOM 3764 C CA . PHE A 1 479 ? 27.430 -20.687 -18.671 1.00 53.62 479 PHE A CA 1
ATOM 3765 C C . PHE A 1 479 ? 28.054 -21.694 -19.643 1.00 53.62 479 PHE A C 1
ATOM 3767 O O . PHE A 1 479 ? 28.024 -21.484 -20.856 1.00 53.62 479 PHE A O 1
ATOM 3774 N N . LYS A 1 480 ? 28.646 -22.776 -19.126 1.00 56.28 480 LYS A N 1
ATOM 3775 C CA . LYS A 1 480 ? 29.309 -23.816 -19.929 1.00 56.28 480 LYS A CA 1
ATOM 3776 C C . LYS A 1 480 ? 28.296 -24.854 -20.423 1.00 56.28 480 LYS A C 1
ATOM 3778 O O . LYS A 1 480 ? 27.514 -25.392 -19.650 1.00 56.28 480 LYS A O 1
ATOM 3783 N N . CYS A 1 481 ? 28.340 -25.177 -21.709 1.00 63.25 481 CYS A N 1
ATOM 3784 C CA . CYS A 1 481 ? 27.650 -26.322 -22.286 1.00 63.25 481 CYS A CA 1
ATOM 3785 C C . CYS A 1 481 ? 28.357 -27.622 -21.917 1.00 63.25 481 CYS A C 1
ATOM 3787 O O . CYS A 1 481 ? 29.506 -27.824 -22.292 1.00 63.25 481 CYS A O 1
ATOM 3789 N N . GLU A 1 482 ? 27.648 -28.539 -21.267 1.00 61.53 482 GLU A N 1
ATOM 3790 C CA . GLU A 1 482 ? 28.208 -29.841 -20.881 1.00 61.53 482 GLU A CA 1
ATOM 3791 C C . GLU A 1 482 ? 28.418 -30.799 -22.066 1.00 61.53 482 GLU A C 1
ATOM 3793 O O . GLU A 1 482 ? 29.213 -31.724 -21.974 1.00 61.53 482 GLU A O 1
ATOM 3798 N N . HIS A 1 483 ? 27.759 -30.556 -23.204 1.00 65.31 483 HIS A N 1
ATOM 3799 C CA . HIS A 1 483 ? 27.815 -31.433 -24.380 1.00 65.31 483 HIS A CA 1
ATOM 3800 C C . HIS A 1 483 ? 28.899 -31.034 -25.395 1.00 65.31 483 HIS A C 1
ATOM 3802 O O . HIS A 1 483 ? 29.365 -31.872 -26.161 1.00 65.31 483 HIS A O 1
ATOM 3808 N N . CYS A 1 484 ? 29.309 -29.759 -25.438 1.00 72.56 484 CYS A N 1
ATOM 3809 C CA . CYS A 1 484 ? 30.347 -29.292 -26.367 1.00 72.56 484 CYS A CA 1
ATOM 3810 C C . CYS A 1 484 ? 31.274 -28.204 -25.804 1.00 72.56 484 CYS A C 1
ATOM 3812 O O . CYS A 1 484 ? 31.935 -27.504 -26.570 1.00 72.56 484 CYS A O 1
ATOM 3814 N N . GLU A 1 485 ? 31.269 -28.013 -24.485 1.00 64.50 485 GLU A N 1
ATOM 3815 C CA . GLU A 1 485 ? 32.183 -27.148 -23.726 1.00 64.50 485 GLU A CA 1
ATOM 3816 C C . GLU A 1 485 ? 32.234 -25.670 -24.148 1.00 64.50 485 GLU A C 1
ATOM 3818 O O . GLU A 1 485 ? 33.174 -24.949 -23.819 1.00 64.50 485 GLU A O 1
ATOM 3823 N N . LYS A 1 486 ? 31.204 -25.186 -24.850 1.00 53.69 486 LYS A N 1
ATOM 3824 C CA . LYS A 1 486 ? 31.063 -23.772 -25.225 1.00 53.69 486 LYS A CA 1
ATOM 3825 C C . LYS A 1 486 ? 30.542 -22.943 -24.059 1.00 53.69 486 LYS A C 1
ATOM 3827 O O . LYS A 1 486 ? 29.660 -23.392 -23.337 1.00 53.69 486 LYS A O 1
ATOM 3832 N N . TYR A 1 487 ? 31.046 -21.722 -23.929 1.00 59.66 487 TYR A N 1
ATOM 3833 C CA . TYR A 1 487 ? 30.682 -20.792 -22.864 1.00 59.66 487 TYR A CA 1
ATOM 3834 C C . TYR A 1 487 ? 29.755 -19.697 -23.395 1.00 59.66 487 TYR A C 1
ATOM 3836 O O . TYR A 1 487 ? 29.995 -19.150 -24.472 1.00 59.66 487 TYR A O 1
ATOM 3844 N N . PHE A 1 488 ? 28.717 -19.373 -22.631 1.00 54.50 488 PHE A N 1
ATOM 3845 C CA . PHE A 1 488 ? 27.708 -18.371 -22.968 1.00 54.50 488 PHE A CA 1
ATOM 3846 C C . PHE A 1 488 ? 27.619 -17.335 -21.856 1.00 54.50 488 PHE A C 1
ATOM 3848 O O . PHE A 1 488 ? 27.788 -17.661 -20.685 1.00 54.50 488 PHE A O 1
ATOM 3855 N N . SER A 1 489 ? 27.373 -16.074 -22.194 1.00 42.28 489 SER A N 1
ATOM 3856 C CA . SER A 1 489 ? 27.266 -15.014 -21.184 1.00 42.28 489 SER A CA 1
ATOM 3857 C C . SER A 1 489 ? 25.893 -14.993 -20.508 1.00 42.28 489 SER A C 1
ATOM 3859 O O . SER A 1 489 ? 25.747 -14.371 -19.461 1.00 42.28 489 SER A O 1
ATOM 3861 N N . GLN A 1 490 ? 24.895 -15.685 -21.076 1.00 44.59 490 GLN A N 1
ATOM 3862 C CA . GLN A 1 490 ? 23.527 -15.744 -20.558 1.00 44.59 490 GLN A CA 1
ATOM 3863 C C . GLN A 1 490 ? 22.960 -17.173 -20.588 1.00 44.59 490 GLN A C 1
ATOM 3865 O O . GLN A 1 490 ? 23.166 -17.927 -21.541 1.00 44.59 490 GLN A O 1
ATOM 3870 N N . PHE A 1 491 ? 22.175 -17.538 -19.571 1.00 41.69 491 PHE A N 1
ATOM 3871 C CA . PHE A 1 491 ? 21.567 -18.870 -19.453 1.00 41.69 491 PHE A CA 1
ATOM 3872 C C . PHE A 1 491 ? 20.570 -19.177 -20.585 1.00 41.69 491 PHE A C 1
ATOM 3874 O O . PHE A 1 491 ? 20.443 -20.321 -21.014 1.00 41.69 491 PHE A O 1
ATOM 3881 N N . VAL A 1 492 ? 19.903 -18.159 -21.139 1.00 47.34 492 VAL A N 1
ATOM 3882 C CA . VAL A 1 492 ? 18.979 -18.315 -22.279 1.00 47.34 492 VAL A CA 1
ATOM 3883 C C . VAL A 1 492 ? 19.728 -18.706 -23.561 1.00 47.34 492 VAL A C 1
ATOM 3885 O O . VAL A 1 492 ? 19.237 -19.521 -24.347 1.00 47.34 492 VAL A O 1
ATOM 3888 N N . GLU A 1 493 ? 20.945 -18.195 -23.758 1.00 46.19 493 GLU A N 1
ATOM 3889 C CA . GLU A 1 493 ? 21.825 -18.592 -24.864 1.00 46.19 493 GLU A CA 1
ATOM 3890 C C . GLU A 1 493 ? 22.309 -20.036 -24.691 1.00 46.19 493 GLU A C 1
ATOM 3892 O O . GLU A 1 493 ? 22.301 -20.807 -25.649 1.00 46.19 493 GLU A O 1
ATOM 3897 N N . LEU A 1 494 ? 22.623 -20.447 -23.456 1.00 56.75 494 LEU A N 1
ATOM 3898 C CA . LEU A 1 494 ? 22.918 -21.844 -23.141 1.00 56.75 494 LEU A CA 1
ATOM 3899 C C . LEU A 1 494 ? 2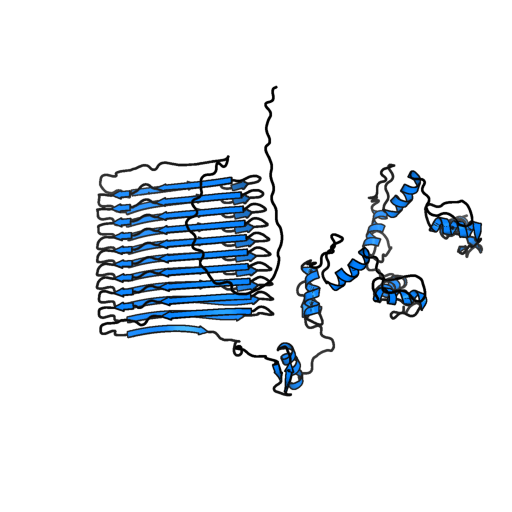1.695 -22.743 -23.406 1.00 56.75 494 LEU A C 1
ATOM 3901 O O . LEU A 1 494 ? 21.825 -23.764 -24.073 1.00 56.75 494 LEU A O 1
ATOM 3905 N N . LYS A 1 495 ? 20.494 -22.360 -22.951 1.00 53.28 495 LYS A N 1
ATOM 3906 C CA . LYS A 1 495 ? 19.250 -23.142 -23.100 1.00 53.28 495 LYS A CA 1
ATOM 3907 C C . LYS A 1 495 ? 18.815 -23.277 -24.562 1.00 53.28 495 LYS A C 1
ATOM 3909 O O . LYS A 1 495 ? 18.303 -24.320 -24.961 1.00 53.28 495 LYS A O 1
ATOM 3914 N N . THR A 1 496 ? 19.052 -22.255 -25.383 1.00 53.34 496 THR A N 1
ATOM 3915 C CA . THR A 1 496 ? 18.833 -22.317 -26.839 1.00 53.34 496 THR A CA 1
ATOM 3916 C C . THR A 1 496 ? 19.921 -23.122 -27.549 1.00 53.34 496 THR A C 1
ATOM 3918 O O . THR A 1 496 ? 19.609 -23.882 -28.464 1.00 53.34 496 THR A O 1
ATOM 3921 N N . HIS A 1 497 ? 21.171 -23.048 -27.091 1.00 62.66 497 HIS A N 1
ATOM 3922 C CA . HIS A 1 497 ? 22.259 -23.890 -27.577 1.00 62.66 497 HIS A CA 1
ATOM 3923 C C . HIS A 1 497 ? 22.089 -25.376 -27.202 1.00 62.66 497 HIS A C 1
ATOM 3925 O O . HIS A 1 497 ? 22.386 -26.233 -28.032 1.00 62.66 497 HIS A O 1
ATOM 3931 N N . MET A 1 498 ? 21.535 -25.716 -26.031 1.00 53.75 498 MET A N 1
ATOM 3932 C CA . MET A 1 498 ? 21.249 -27.109 -25.635 1.00 53.75 498 MET A CA 1
ATOM 3933 C C . MET A 1 498 ? 20.327 -27.824 -26.631 1.00 53.75 498 MET A C 1
ATOM 3935 O O . MET A 1 498 ? 20.476 -29.020 -26.863 1.00 53.75 498 MET A O 1
ATOM 3939 N N . ARG A 1 499 ? 19.444 -27.080 -27.308 1.00 57.56 499 ARG A N 1
ATOM 3940 C CA . ARG A 1 499 ? 18.548 -27.617 -28.347 1.00 57.56 499 ARG A CA 1
ATOM 3941 C C . ARG A 1 499 ? 19.286 -28.081 -29.607 1.00 57.56 499 ARG A C 1
ATOM 3943 O O . ARG A 1 499 ? 18.731 -28.826 -30.404 1.00 57.56 499 ARG A O 1
ATOM 3950 N N . THR A 1 500 ? 20.546 -27.670 -29.784 1.00 55.03 500 THR A N 1
ATOM 3951 C CA . THR A 1 500 ? 21.413 -28.181 -30.861 1.00 55.03 500 THR A CA 1
ATOM 3952 C C . THR A 1 500 ? 21.962 -29.579 -30.569 1.00 55.03 500 THR A C 1
ATOM 3954 O O . THR A 1 500 ? 22.339 -30.274 -31.508 1.00 55.03 500 THR A O 1
ATOM 3957 N N . HIS A 1 501 ? 21.939 -30.012 -29.301 1.00 61.00 501 HIS A N 1
ATOM 3958 C CA . HIS A 1 501 ? 22.388 -31.339 -28.860 1.00 61.00 501 HIS A CA 1
ATOM 3959 C C . HIS A 1 501 ? 21.235 -32.337 -28.719 1.00 61.00 501 HIS A C 1
ATOM 3961 O O . HIS A 1 501 ? 21.435 -33.528 -28.928 1.00 61.00 501 HIS A O 1
ATOM 3967 N N . THR A 1 502 ? 20.017 -31.866 -28.431 1.00 53.59 502 THR A N 1
ATOM 3968 C CA . THR A 1 502 ? 18.832 -32.729 -28.260 1.00 53.59 502 THR A CA 1
ATOM 3969 C C . THR A 1 502 ? 18.133 -33.102 -29.570 1.00 53.59 502 THR A C 1
ATOM 3971 O O . THR A 1 502 ? 17.183 -33.877 -29.558 1.00 53.59 502 THR A O 1
ATOM 3974 N N . GLY A 1 503 ? 18.592 -32.587 -30.716 1.00 47.41 503 GLY A N 1
ATOM 3975 C CA . GLY A 1 503 ? 18.120 -33.011 -32.040 1.00 47.41 503 GLY A CA 1
ATOM 3976 C C . GLY A 1 503 ? 16.654 -32.685 -32.359 1.00 47.41 503 GLY A C 1
ATOM 3977 O O . GLY A 1 503 ? 16.160 -33.086 -33.416 1.00 47.41 503 GLY A O 1
ATOM 3978 N N . GLU A 1 504 ? 15.956 -31.935 -31.505 1.00 39.28 504 GLU A N 1
ATOM 3979 C CA . GLU A 1 504 ? 14.600 -31.469 -31.784 1.00 39.28 504 GLU A CA 1
ATOM 3980 C C . GLU A 1 504 ? 14.644 -30.409 -32.890 1.00 39.28 504 GLU A C 1
ATOM 3982 O O . GLU A 1 504 ? 15.058 -29.264 -32.696 1.00 39.28 504 GLU A O 1
ATOM 3987 N N . LYS A 1 505 ? 14.243 -30.815 -34.098 1.00 36.72 505 LYS A N 1
ATOM 3988 C CA . LYS A 1 505 ? 14.102 -29.917 -35.248 1.00 36.72 505 LYS A CA 1
ATOM 3989 C C . LYS A 1 505 ? 13.138 -28.770 -34.907 1.00 36.72 505 LYS A C 1
ATOM 3991 O O . LYS A 1 505 ? 11.979 -29.046 -34.601 1.00 36.72 505 LYS A O 1
ATOM 3996 N N . PRO A 1 506 ? 13.542 -27.498 -35.069 1.00 41.59 506 PRO A N 1
ATOM 3997 C CA . PRO A 1 506 ? 12.617 -26.377 -34.979 1.00 41.59 506 PRO A CA 1
ATOM 3998 C C . PRO A 1 506 ? 11.628 -26.418 -36.148 1.00 41.59 506 PRO A C 1
ATOM 4000 O O . PRO A 1 506 ? 12.025 -26.417 -37.318 1.00 41.59 506 PRO A O 1
ATOM 4003 N N . LEU A 1 507 ? 10.335 -26.452 -35.833 1.00 38.62 507 LEU A N 1
ATOM 4004 C CA . LEU A 1 507 ? 9.273 -26.217 -36.803 1.00 38.62 507 LEU A CA 1
ATOM 4005 C C . LEU A 1 507 ? 9.274 -24.726 -37.184 1.00 38.62 507 LEU A C 1
ATOM 4007 O O . LEU A 1 507 ? 9.135 -23.855 -36.341 1.00 38.62 507 LEU A O 1
ATOM 4011 N N . HIS A 1 508 ? 9.440 -24.489 -38.485 1.00 35.69 508 HIS A N 1
ATOM 4012 C CA . HIS A 1 508 ? 9.320 -23.240 -39.245 1.00 35.69 508 HIS A CA 1
ATOM 4013 C C . HIS A 1 508 ? 10.352 -22.106 -39.063 1.00 35.69 508 HIS A C 1
ATOM 4015 O O . HIS A 1 508 ? 10.615 -21.542 -38.009 1.00 35.69 508 HIS A O 1
ATOM 4021 N N . ALA A 1 509 ? 10.931 -21.737 -40.210 1.00 35.03 509 ALA A N 1
ATOM 4022 C CA . ALA A 1 509 ? 11.927 -20.697 -40.379 1.00 35.03 509 ALA A CA 1
ATOM 4023 C C . ALA A 1 509 ? 11.318 -19.292 -40.224 1.00 35.03 509 ALA A C 1
ATOM 4025 O O . ALA A 1 509 ? 10.426 -18.908 -40.981 1.00 35.03 509 ALA A O 1
ATOM 4026 N N . GLY A 1 510 ? 11.879 -18.501 -39.304 1.00 50.03 510 GLY A N 1
ATOM 4027 C CA . GLY A 1 510 ? 11.675 -17.048 -39.229 1.00 50.03 510 GLY A CA 1
ATOM 4028 C C . GLY A 1 510 ? 11.067 -16.511 -37.933 1.00 50.03 510 GLY A C 1
ATOM 4029 O O . GLY A 1 510 ? 10.598 -15.369 -37.927 1.00 50.03 510 GLY A O 1
ATOM 4030 N N . GLU A 1 511 ? 11.044 -17.291 -36.854 1.00 44.00 511 GLU A N 1
ATOM 4031 C CA . GLU A 1 511 ? 10.246 -16.935 -35.685 1.00 44.00 511 GLU A CA 1
ATOM 4032 C C . GLU A 1 511 ? 10.772 -15.724 -34.915 1.00 44.00 511 GLU A C 1
ATOM 4034 O O . GLU A 1 511 ? 11.961 -15.544 -34.653 1.00 44.00 511 GLU A O 1
ATOM 4039 N N . LYS A 1 512 ? 9.808 -14.865 -34.594 1.00 53.41 512 LYS A N 1
ATOM 4040 C CA . LYS A 1 512 ? 9.913 -13.676 -33.773 1.00 53.41 512 LYS A CA 1
ATOM 4041 C C . LYS A 1 512 ? 9.379 -14.046 -32.382 1.00 53.41 512 LYS A C 1
ATOM 4043 O O . LYS A 1 512 ? 8.169 -13.945 -32.198 1.00 53.41 512 LYS A O 1
ATOM 4048 N N . PRO A 1 513 ? 10.222 -14.495 -31.436 1.00 54.94 513 PRO A N 1
ATOM 4049 C CA . PRO A 1 513 ? 9.751 -15.211 -30.245 1.00 54.94 513 PRO A CA 1
ATOM 4050 C C . PRO A 1 513 ? 8.962 -14.344 -29.257 1.00 54.94 513 PRO A C 1
ATOM 4052 O O . PRO A 1 513 ? 8.266 -14.863 -28.398 1.00 54.94 513 PRO A O 1
ATOM 4055 N N . PHE A 1 514 ? 9.077 -13.020 -29.363 1.00 51.28 514 PHE A N 1
ATOM 4056 C CA . PHE A 1 514 ? 8.619 -12.090 -28.336 1.00 51.28 514 PHE A CA 1
ATOM 4057 C C . PHE A 1 514 ? 7.311 -11.424 -28.769 1.00 51.28 514 PHE A C 1
ATOM 4059 O O . PHE A 1 514 ? 7.311 -10.650 -29.730 1.00 51.28 514 PHE A O 1
ATOM 4066 N N . ARG A 1 515 ? 6.199 -11.722 -28.091 1.00 65.00 515 ARG A N 1
ATOM 4067 C CA . ARG A 1 515 ? 4.858 -11.200 -28.399 1.00 65.00 515 ARG A CA 1
ATOM 4068 C C . ARG A 1 515 ? 4.536 -9.996 -27.512 1.00 65.00 515 ARG A C 1
ATOM 4070 O O . ARG A 1 515 ? 4.693 -10.059 -26.308 1.00 65.00 515 ARG A O 1
ATOM 4077 N N . CYS A 1 516 ? 4.057 -8.910 -28.107 1.00 63.38 516 CYS A N 1
ATOM 4078 C CA . CYS A 1 516 ? 3.431 -7.812 -27.375 1.00 63.38 516 CYS A CA 1
ATOM 4079 C C . CYS A 1 516 ? 1.986 -8.185 -27.061 1.00 63.38 516 CYS A C 1
ATOM 4081 O O . CYS A 1 516 ? 1.220 -8.444 -27.991 1.00 63.38 516 CYS A O 1
ATOM 4083 N N . GLU A 1 517 ? 1.603 -8.173 -25.791 1.00 61.91 517 GLU A N 1
ATOM 4084 C CA . GLU A 1 517 ? 0.262 -8.589 -25.369 1.00 61.91 517 GLU A CA 1
ATOM 4085 C C . GLU A 1 517 ? -0.806 -7.540 -25.696 1.00 61.91 517 GLU A C 1
ATOM 4087 O O . GLU A 1 517 ? -1.885 -7.888 -26.168 1.00 61.91 517 GLU A O 1
ATOM 4092 N N . LEU A 1 518 ? -0.446 -6.254 -25.626 1.00 52.88 518 LEU A N 1
ATOM 4093 C CA . LEU A 1 518 ? -1.347 -5.127 -25.896 1.00 52.88 518 LEU A CA 1
ATOM 4094 C C . LEU A 1 518 ? -1.780 -5.009 -27.364 1.00 52.88 518 LEU A C 1
ATOM 4096 O O . LEU A 1 518 ? -2.855 -4.497 -27.667 1.00 52.88 518 LEU A O 1
ATOM 4100 N N . CYS A 1 519 ? -0.950 -5.451 -28.316 1.00 61.75 519 CYS A N 1
ATOM 4101 C CA . CYS A 1 519 ? -1.301 -5.359 -29.740 1.00 61.75 519 CYS A CA 1
ATOM 4102 C C . CYS A 1 519 ? -0.997 -6.611 -30.568 1.00 61.75 519 CYS A C 1
ATOM 4104 O O . CYS A 1 519 ? -1.007 -6.549 -31.802 1.00 61.75 519 CYS A O 1
ATOM 4106 N N . GLY A 1 520 ? -0.654 -7.723 -29.917 1.00 59.91 520 GLY A N 1
ATOM 4107 C CA . GLY A 1 520 ? -0.411 -9.030 -30.534 1.00 59.91 520 GLY A CA 1
ATOM 4108 C C . GLY A 1 520 ? 0.769 -9.100 -31.511 1.00 59.91 520 GLY A C 1
ATOM 4109 O O . GLY A 1 520 ? 0.842 -10.039 -32.304 1.00 59.91 520 GLY A O 1
ATOM 4110 N N . LYS A 1 521 ? 1.677 -8.111 -31.530 1.00 58.62 521 LYS A N 1
ATOM 4111 C CA . LYS A 1 521 ? 2.794 -8.062 -32.495 1.00 58.62 521 LYS A CA 1
ATOM 4112 C C . LYS A 1 521 ? 3.984 -8.880 -32.019 1.00 58.62 521 LYS A C 1
ATOM 4114 O O . LYS A 1 521 ? 4.380 -8.776 -30.869 1.00 58.62 521 LYS A O 1
ATOM 4119 N N . TYR A 1 522 ? 4.606 -9.603 -32.945 1.00 71.81 522 TYR A N 1
ATOM 4120 C CA . TYR A 1 522 ? 5.782 -10.425 -32.670 1.00 71.81 522 TYR A CA 1
ATOM 4121 C C . TYR A 1 522 ? 7.085 -9.720 -33.066 1.00 71.81 522 TYR A C 1
ATOM 4123 O O . TYR A 1 522 ? 7.170 -9.078 -34.125 1.00 71.81 522 TYR A O 1
ATOM 4131 N N . PHE A 1 523 ? 8.120 -9.890 -32.245 1.00 67.69 523 PHE A N 1
ATOM 4132 C CA . PHE A 1 523 ? 9.445 -9.289 -32.378 1.00 67.69 523 PHE A CA 1
ATOM 4133 C C . PHE A 1 523 ? 10.552 -10.343 -32.373 1.00 67.69 523 PHE A C 1
ATOM 4135 O O . PHE A 1 523 ? 10.488 -11.344 -31.672 1.00 67.69 523 PHE A O 1
ATOM 4142 N N . LYS A 1 524 ? 11.584 -10.110 -33.192 1.00 62.00 524 LYS A N 1
ATOM 4143 C CA . LYS A 1 524 ? 12.728 -11.026 -33.372 1.00 62.00 524 LYS A CA 1
ATOM 4144 C C . LYS A 1 524 ? 13.692 -11.070 -32.187 1.00 62.00 524 LYS A C 1
ATOM 4146 O O . LYS A 1 524 ? 14.535 -11.949 -32.122 1.00 62.00 524 LYS A O 1
ATOM 4151 N N . SER A 1 525 ? 13.611 -10.083 -31.304 1.00 58.31 525 SER A N 1
ATOM 4152 C CA . SER A 1 525 ? 14.423 -9.987 -30.098 1.00 58.31 525 SER A CA 1
ATOM 4153 C C . SER A 1 525 ? 13.653 -9.232 -29.026 1.00 58.31 525 SER A C 1
ATOM 4155 O O . SER A 1 525 ? 12.866 -8.336 -29.354 1.00 58.31 525 SER A O 1
ATOM 4157 N N . PHE A 1 526 ? 13.932 -9.547 -27.765 1.00 53.09 526 PHE A N 1
ATOM 4158 C CA . PHE A 1 526 ? 13.326 -8.883 -26.617 1.00 53.09 526 PHE A CA 1
ATOM 4159 C C . PHE A 1 526 ? 13.562 -7.367 -26.639 1.00 53.09 526 PHE A C 1
ATOM 4161 O O . PHE A 1 526 ? 12.618 -6.594 -26.547 1.00 53.09 526 PHE A O 1
ATOM 4168 N N . ASN A 1 527 ? 14.782 -6.905 -26.945 1.00 67.00 527 ASN A N 1
ATOM 4169 C CA . ASN A 1 527 ? 15.071 -5.467 -27.087 1.00 67.00 527 ASN A CA 1
ATOM 4170 C C . ASN A 1 527 ? 14.200 -4.769 -28.144 1.00 67.00 527 ASN A C 1
ATOM 4172 O O . ASN A 1 527 ? 13.934 -3.571 -28.041 1.00 67.00 527 ASN A O 1
ATOM 4176 N N . SER A 1 528 ? 13.766 -5.493 -29.180 1.00 67.81 528 SER A N 1
ATOM 4177 C CA . SER A 1 528 ? 12.847 -4.947 -30.181 1.00 67.81 528 SER A CA 1
ATOM 4178 C C . SER A 1 528 ? 11.414 -4.850 -29.644 1.00 67.81 528 SER A C 1
ATOM 4180 O O . SER A 1 528 ? 10.725 -3.892 -29.990 1.00 67.81 528 SER A O 1
ATOM 4182 N N . LEU A 1 529 ? 10.990 -5.797 -28.795 1.00 72.12 529 LEU A N 1
ATOM 4183 C CA . LEU A 1 529 ? 9.722 -5.740 -28.062 1.00 72.12 529 LEU A CA 1
ATOM 4184 C C . LEU A 1 529 ? 9.747 -4.606 -27.024 1.00 72.12 529 LEU A C 1
ATOM 4186 O O . LEU A 1 529 ? 8.881 -3.745 -27.073 1.00 72.12 529 LEU A O 1
ATOM 4190 N N . LYS A 1 530 ? 10.792 -4.495 -26.198 1.00 68.31 530 LYS A N 1
ATOM 4191 C CA . LYS A 1 530 ? 10.960 -3.414 -25.206 1.00 68.31 530 LYS A CA 1
ATOM 4192 C C . LYS A 1 530 ? 10.906 -2.017 -25.834 1.00 68.31 530 LYS A C 1
ATOM 4194 O O . LYS A 1 530 ? 10.198 -1.131 -25.367 1.00 68.31 530 LYS A O 1
ATOM 4199 N N . LYS A 1 531 ? 11.595 -1.806 -26.962 1.00 73.19 531 LYS A N 1
ATOM 4200 C CA . LYS A 1 531 ? 11.476 -0.550 -27.733 1.00 73.19 531 LYS A CA 1
ATOM 4201 C C . LYS A 1 531 ? 10.068 -0.320 -28.282 1.00 73.19 531 LYS A C 1
ATOM 4203 O O . LYS A 1 531 ? 9.638 0.825 -28.408 1.00 73.19 531 LYS A O 1
ATOM 4208 N N . HIS A 1 532 ? 9.375 -1.393 -28.65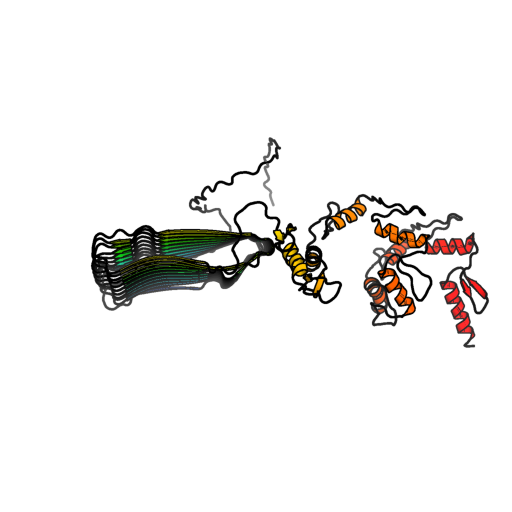1 1.00 75.12 532 HIS A N 1
ATOM 4209 C CA . HIS A 1 532 ? 8.000 -1.332 -29.118 1.00 75.12 532 HIS A CA 1
ATOM 4210 C C . HIS A 1 532 ? 7.005 -1.019 -27.993 1.00 75.12 532 HIS A C 1
ATOM 4212 O O . HIS A 1 532 ? 6.057 -0.288 -28.264 1.00 75.12 532 HIS A O 1
ATOM 4218 N N . MET A 1 533 ? 7.227 -1.485 -26.762 1.00 67.00 533 MET A N 1
ATOM 4219 C CA . MET A 1 533 ? 6.330 -1.221 -25.627 1.00 67.00 533 MET A CA 1
ATOM 4220 C C . MET A 1 533 ? 6.200 0.274 -25.315 1.00 67.00 533 MET A C 1
ATOM 4222 O O . MET A 1 533 ? 5.092 0.739 -25.070 1.00 67.00 533 MET A O 1
ATOM 4226 N N . LYS A 1 534 ? 7.253 1.071 -25.557 1.00 76.62 534 LYS A N 1
ATOM 4227 C CA . LYS A 1 534 ? 7.213 2.552 -25.498 1.00 76.62 534 LYS A CA 1
ATOM 4228 C C . LYS A 1 534 ? 6.178 3.201 -26.424 1.00 76.62 534 LYS A C 1
ATOM 4230 O O . LYS A 1 534 ? 5.919 4.405 -26.372 1.00 76.62 534 LYS A O 1
ATOM 4235 N N . ILE A 1 535 ? 5.648 2.443 -27.388 1.00 71.31 535 ILE A N 1
ATOM 4236 C CA . ILE A 1 535 ? 4.548 2.899 -28.237 1.00 71.31 535 ILE A CA 1
ATOM 4237 C C . ILE A 1 535 ? 3.237 2.933 -27.457 1.00 71.31 535 ILE A C 1
ATOM 4239 O O . ILE A 1 535 ? 2.483 3.883 -27.669 1.00 71.31 535 ILE A O 1
ATOM 4243 N N . HIS A 1 536 ? 3.010 1.943 -26.595 1.00 62.50 536 HIS A N 1
ATOM 4244 C CA . HIS A 1 536 ? 1.800 1.785 -25.793 1.00 62.50 536 HIS A CA 1
ATOM 4245 C C . HIS A 1 536 ? 1.851 2.635 -24.528 1.00 62.50 536 HIS A C 1
ATOM 4247 O O . HIS A 1 536 ? 0.907 3.373 -24.294 1.00 62.50 536 HIS A O 1
ATOM 4253 N N . THR A 1 537 ? 2.989 2.660 -23.826 1.00 61.38 537 THR A N 1
ATOM 4254 C CA . THR A 1 537 ? 3.178 3.492 -22.617 1.00 61.38 537 THR A CA 1
ATOM 4255 C C . THR A 1 537 ? 3.269 4.990 -22.918 1.00 61.38 537 THR A C 1
ATOM 4257 O O . THR A 1 537 ? 3.294 5.830 -22.031 1.00 61.38 537 THR A O 1
ATOM 4260 N N . GLY A 1 538 ? 3.375 5.378 -24.195 1.00 68.81 538 GLY A N 1
ATOM 4261 C CA . GLY A 1 538 ? 3.502 6.784 -24.586 1.00 68.81 538 GLY A CA 1
ATOM 4262 C C . GLY A 1 538 ? 4.859 7.425 -24.260 1.00 68.81 538 GLY A C 1
ATOM 4263 O O . GLY A 1 538 ? 5.157 8.471 -24.846 1.00 68.81 538 GLY A O 1
ATOM 4264 N N . GLU A 1 539 ? 5.703 6.775 -23.451 1.00 64.88 539 GLU A N 1
ATOM 4265 C CA . GLU A 1 539 ? 7.016 7.241 -23.000 1.00 64.88 539 GLU A CA 1
ATOM 4266 C C . GLU A 1 539 ? 7.880 7.813 -24.122 1.00 64.88 539 GLU A C 1
ATOM 4268 O O . GLU A 1 539 ? 8.132 7.187 -25.161 1.00 64.88 539 GLU A O 1
ATOM 4273 N N . ARG A 1 540 ? 8.423 9.007 -23.875 1.00 77.81 540 ARG A N 1
ATOM 4274 C CA . ARG A 1 540 ? 9.366 9.693 -24.763 1.00 77.81 540 ARG A CA 1
ATOM 4275 C C . ARG A 1 540 ? 10.542 10.252 -23.951 1.00 77.81 540 ARG A C 1
ATOM 4277 O O . ARG A 1 540 ? 10.620 11.463 -23.776 1.00 77.81 540 ARG A O 1
ATOM 4284 N N . PRO A 1 541 ? 11.472 9.398 -23.487 1.00 77.81 541 PRO A N 1
ATOM 4285 C CA . PRO A 1 541 ? 12.497 9.789 -22.511 1.00 77.81 541 PRO A CA 1
ATOM 4286 C C . PRO A 1 541 ? 13.493 10.842 -23.014 1.00 77.81 541 PRO A C 1
ATOM 4288 O O . PRO A 1 541 ? 14.193 11.475 -22.235 1.00 77.81 541 PRO A O 1
ATOM 4291 N N . PHE A 1 542 ? 13.596 11.027 -24.329 1.00 82.56 542 PHE A N 1
ATOM 4292 C CA . PHE A 1 542 ? 14.607 11.885 -24.933 1.00 82.56 542 PHE A CA 1
ATOM 4293 C C . PHE A 1 542 ? 13.985 13.216 -25.358 1.00 82.56 542 PHE A C 1
ATOM 4295 O O . PHE A 1 542 ? 13.430 13.322 -26.456 1.00 82.56 542 PHE A O 1
ATOM 4302 N N . LYS A 1 543 ? 14.062 14.226 -24.487 1.00 83.69 543 LYS A N 1
ATOM 4303 C CA . LYS A 1 543 ? 13.574 15.588 -24.748 1.00 83.69 543 LYS A CA 1
ATOM 4304 C C . LYS A 1 543 ? 14.560 16.369 -25.620 1.00 83.69 543 LYS A C 1
ATOM 4306 O O . LYS A 1 543 ? 15.771 16.234 -25.485 1.00 83.69 543 LYS A O 1
ATOM 4311 N N . CYS A 1 544 ? 14.036 17.171 -26.540 1.00 87.06 544 CYS A N 1
ATOM 4312 C CA . CYS A 1 544 ? 14.838 18.128 -27.287 1.00 87.06 544 CYS A CA 1
ATOM 4313 C C . CYS A 1 544 ? 15.059 19.402 -26.462 1.00 87.06 544 CYS A C 1
ATOM 4315 O O . CYS A 1 544 ? 14.116 19.964 -25.920 1.00 87.06 544 CYS A O 1
ATOM 4317 N N . GLU A 1 545 ? 16.295 19.891 -26.415 1.00 85.25 545 GLU A N 1
ATOM 4318 C CA . GLU A 1 545 ? 16.641 21.121 -25.687 1.00 85.25 545 GLU A CA 1
ATOM 4319 C C . GLU A 1 545 ? 16.162 22.396 -26.400 1.00 85.25 545 GLU A C 1
ATOM 4321 O O . GLU A 1 545 ? 15.979 23.433 -25.774 1.00 85.25 545 GLU A O 1
ATOM 4326 N N . HIS A 1 546 ? 15.914 22.326 -27.711 1.00 81.88 546 HIS A N 1
ATOM 4327 C CA . HIS A 1 546 ? 15.530 23.485 -28.527 1.00 81.88 546 HIS A CA 1
ATOM 4328 C C . HIS A 1 546 ? 14.036 23.528 -28.890 1.00 81.88 546 HIS A C 1
ATOM 4330 O O . HIS A 1 546 ? 13.587 24.472 -29.537 1.00 81.88 546 HIS A O 1
ATOM 4336 N N . CYS A 1 547 ? 13.249 22.504 -28.540 1.00 86.12 547 CYS A N 1
ATOM 4337 C CA . CYS A 1 547 ? 11.793 22.520 -28.709 1.00 86.12 547 CYS A CA 1
ATOM 4338 C C . CYS A 1 547 ? 11.107 21.494 -27.802 1.00 86.12 547 CYS A C 1
ATOM 4340 O O . CYS A 1 547 ? 11.722 20.534 -27.363 1.00 86.12 547 CYS A O 1
ATOM 4342 N N . GLU A 1 548 ? 9.795 21.608 -27.621 1.00 82.69 548 GLU A N 1
ATOM 4343 C CA . GLU A 1 548 ? 8.999 20.739 -26.734 1.00 82.69 548 GLU A CA 1
ATOM 4344 C C . GLU A 1 548 ? 8.846 19.279 -27.216 1.00 82.69 548 GLU A C 1
ATOM 4346 O O . GLU A 1 548 ? 8.070 18.500 -26.664 1.00 82.69 548 GLU A O 1
ATOM 4351 N N . LYS A 1 549 ? 9.547 18.868 -28.279 1.00 77.88 549 LYS A N 1
ATOM 4352 C CA . LYS A 1 549 ? 9.416 17.510 -28.817 1.00 77.88 549 LYS A CA 1
ATOM 4353 C C . LYS A 1 549 ? 10.247 16.516 -28.022 1.00 77.88 549 LYS A C 1
ATOM 4355 O O . LYS A 1 549 ? 11.466 16.635 -27.934 1.00 77.88 549 LYS A O 1
ATOM 4360 N N . CYS A 1 550 ? 9.577 15.458 -27.586 1.00 84.00 550 CYS A N 1
ATOM 4361 C CA . CYS A 1 550 ? 10.198 14.308 -26.947 1.00 84.00 550 CYS A CA 1
ATOM 4362 C C . CYS A 1 550 ? 10.196 13.080 -27.876 1.00 84.00 550 CYS A C 1
ATOM 4364 O O . CYS A 1 550 ? 9.281 12.889 -28.689 1.00 84.00 550 CYS A O 1
ATOM 4366 N N . PHE A 1 551 ? 11.213 12.229 -27.745 1.00 84.44 551 PHE A N 1
ATOM 4367 C CA . PHE A 1 551 ? 11.463 11.063 -28.590 1.00 84.44 551 PHE A CA 1
ATOM 4368 C C . PHE A 1 551 ? 11.643 9.788 -27.762 1.00 84.44 551 PHE A C 1
ATOM 4370 O O . PHE A 1 551 ? 12.094 9.823 -26.623 1.00 84.44 551 PHE A O 1
ATOM 4377 N N . ARG A 1 552 ? 11.315 8.636 -28.359 1.00 80.12 552 ARG A N 1
ATOM 4378 C CA . ARG A 1 552 ? 11.385 7.318 -27.694 1.00 80.12 552 ARG A CA 1
ATOM 4379 C C . ARG A 1 552 ? 12.780 6.696 -27.705 1.00 80.12 552 ARG A C 1
ATOM 4381 O O . ARG A 1 552 ? 13.088 5.843 -26.876 1.00 80.12 552 ARG A O 1
ATOM 4388 N N . GLU A 1 553 ? 13.619 7.114 -28.653 1.00 80.94 553 GLU A N 1
ATOM 4389 C CA . GLU A 1 553 ? 14.977 6.601 -28.834 1.00 80.94 553 GLU A CA 1
ATOM 4390 C C . GLU A 1 553 ? 15.992 7.740 -29.002 1.00 80.94 553 GLU A C 1
ATOM 4392 O O . GLU A 1 553 ? 15.767 8.675 -29.777 1.00 80.94 553 GLU A O 1
ATOM 4397 N N . LEU A 1 554 ? 17.161 7.613 -28.369 1.00 81.81 554 LEU A N 1
ATOM 4398 C CA . LEU A 1 554 ? 18.249 8.593 -28.463 1.00 81.81 554 LEU A CA 1
ATOM 4399 C C . LEU A 1 554 ? 18.699 8.833 -29.910 1.00 81.81 554 LEU A C 1
ATOM 4401 O O . LEU A 1 554 ? 18.962 9.964 -30.306 1.00 81.81 554 LEU A O 1
ATOM 4405 N N . GLY A 1 555 ? 18.740 7.779 -30.733 1.00 81.00 555 GLY A N 1
ATOM 4406 C CA . GLY A 1 555 ? 19.061 7.903 -32.157 1.00 81.00 555 GLY A CA 1
ATOM 4407 C C . GLY A 1 555 ? 18.071 8.801 -32.905 1.00 81.00 555 GLY A C 1
ATOM 4408 O O . GLY A 1 555 ? 18.480 9.600 -33.744 1.00 81.00 555 GLY A O 1
ATOM 4409 N N . THR A 1 556 ? 16.781 8.734 -32.555 1.00 82.69 556 THR A N 1
ATOM 4410 C CA . THR A 1 556 ? 15.754 9.595 -33.159 1.00 82.69 556 THR A CA 1
ATOM 4411 C C . THR A 1 556 ? 15.867 11.046 -32.695 1.00 82.69 556 THR A C 1
ATOM 4413 O O . THR A 1 556 ? 15.746 11.940 -33.533 1.00 82.69 556 THR A O 1
ATOM 4416 N N . LEU A 1 557 ? 16.213 11.285 -31.423 1.00 86.94 557 LEU A N 1
ATOM 4417 C CA . LEU A 1 557 ? 16.546 12.624 -30.931 1.00 86.94 557 LEU A CA 1
ATOM 4418 C C . LEU A 1 557 ? 17.769 13.188 -31.669 1.00 86.94 557 LEU A C 1
ATOM 4420 O O . LEU A 1 557 ? 17.681 14.278 -32.219 1.00 86.94 557 LEU A O 1
ATOM 4424 N N . LYS A 1 558 ? 18.868 12.432 -31.792 1.00 83.44 558 LYS A N 1
ATOM 4425 C CA . LYS A 1 558 ? 20.064 12.871 -32.539 1.00 83.44 558 LYS A CA 1
ATOM 4426 C C . LYS A 1 558 ? 19.728 13.264 -33.977 1.00 83.44 558 LYS A C 1
ATOM 4428 O O . LYS A 1 558 ? 20.130 14.326 -34.437 1.00 83.44 558 LYS A O 1
ATOM 4433 N N . THR A 1 559 ? 18.924 12.462 -34.680 1.00 81.12 559 THR A N 1
ATOM 4434 C CA . THR A 1 559 ? 18.470 12.834 -36.033 1.00 81.12 559 THR A CA 1
ATOM 4435 C C . THR A 1 559 ? 17.539 14.047 -36.050 1.00 81.12 559 THR A C 1
ATOM 4437 O O . THR A 1 559 ? 17.527 14.785 -37.033 1.00 81.12 559 THR A O 1
ATOM 4440 N N . HIS A 1 560 ? 16.759 14.262 -34.989 1.00 85.75 560 HIS A N 1
ATOM 4441 C CA . HIS A 1 560 ? 15.905 15.434 -34.842 1.00 85.75 560 HIS A CA 1
ATOM 4442 C C . HIS A 1 560 ? 16.716 16.710 -34.594 1.00 85.75 560 HIS A C 1
ATOM 4444 O O . HIS A 1 560 ? 16.381 17.737 -35.180 1.00 85.75 560 HIS A O 1
ATOM 4450 N N . MET A 1 561 ? 17.797 16.643 -33.811 1.00 82.69 561 MET A N 1
ATOM 4451 C CA . MET A 1 561 ? 18.674 17.790 -33.534 1.00 82.69 561 MET A CA 1
ATOM 4452 C C . MET A 1 561 ? 19.269 18.400 -34.807 1.00 82.69 561 MET A C 1
ATOM 4454 O O . MET A 1 561 ? 19.440 19.613 -34.874 1.00 82.69 561 MET A O 1
ATOM 4458 N N . MET A 1 562 ? 19.436 17.604 -35.869 1.00 84.31 562 MET A N 1
ATOM 4459 C CA . MET A 1 562 ? 19.863 18.079 -37.195 1.00 84.31 562 MET A CA 1
ATOM 4460 C C . MET A 1 562 ? 18.899 19.101 -37.831 1.00 84.31 562 MET A C 1
ATOM 4462 O O . MET A 1 562 ? 19.249 19.778 -38.795 1.00 84.31 562 MET A O 1
ATOM 4466 N N . ILE A 1 563 ? 17.659 19.209 -37.334 1.00 82.44 563 ILE A N 1
ATOM 4467 C CA . ILE A 1 563 ? 16.702 20.246 -37.752 1.00 82.44 563 ILE A CA 1
ATOM 4468 C C . ILE A 1 563 ? 17.072 21.602 -37.143 1.00 82.44 563 ILE A C 1
ATOM 4470 O O . ILE A 1 563 ? 16.910 22.617 -37.816 1.00 82.44 563 ILE A O 1
ATOM 4474 N N . HIS A 1 564 ? 17.571 21.607 -35.905 1.00 82.12 564 HIS A N 1
ATOM 4475 C CA . HIS A 1 564 ? 17.952 22.818 -35.175 1.00 82.12 564 HIS A CA 1
ATOM 4476 C C . HIS A 1 564 ? 19.347 23.294 -35.569 1.00 82.12 564 HIS A C 1
ATOM 4478 O O . HIS A 1 564 ? 19.537 24.477 -35.820 1.00 82.12 564 HIS A O 1
ATOM 4484 N N . THR A 1 565 ? 20.299 22.369 -35.720 1.00 80.81 565 THR A N 1
ATOM 4485 C CA . THR A 1 565 ? 21.665 22.698 -36.166 1.00 80.81 565 THR A CA 1
ATOM 4486 C C . THR A 1 565 ? 21.744 22.974 -37.669 1.00 80.81 565 THR A C 1
ATOM 4488 O O . THR A 1 565 ? 22.697 23.579 -38.150 1.00 80.81 565 THR A O 1
ATOM 4491 N N . GLY A 1 566 ? 20.755 22.513 -38.443 1.00 79.69 566 GLY A N 1
ATOM 4492 C CA . GLY A 1 566 ? 20.745 22.618 -39.903 1.00 79.69 566 GLY A CA 1
ATOM 4493 C C . GLY A 1 566 ? 21.756 21.702 -40.606 1.00 79.69 566 GLY A C 1
ATOM 4494 O O . GLY A 1 566 ? 21.836 21.720 -41.839 1.00 79.69 566 GLY A O 1
ATOM 4495 N N . GLU A 1 567 ? 22.496 20.881 -39.857 1.00 79.81 567 GLU A N 1
ATOM 4496 C CA . GLU A 1 567 ? 23.509 19.980 -40.390 1.00 79.81 567 GLU A CA 1
ATOM 4497 C C . GLU A 1 567 ? 22.891 18.924 -41.315 1.00 79.81 567 GLU A C 1
ATOM 4499 O O . GLU A 1 567 ? 21.942 18.206 -40.983 1.00 79.81 567 GLU A O 1
ATOM 4504 N N . LYS A 1 568 ? 23.450 18.801 -42.521 1.00 82.25 568 LYS A N 1
ATOM 4505 C CA . LYS A 1 568 ? 23.021 17.821 -43.529 1.00 82.25 568 LYS A CA 1
ATOM 4506 C C . LYS A 1 568 ? 24.234 17.062 -44.065 1.00 82.25 568 LYS A C 1
ATOM 4508 O O . LYS A 1 568 ? 24.693 17.371 -45.166 1.00 82.25 568 LYS A O 1
ATOM 4513 N N . PRO A 1 569 ? 24.745 16.067 -43.314 1.00 83.25 569 PRO A N 1
ATOM 4514 C CA . PRO A 1 569 ? 26.020 15.410 -43.615 1.00 83.25 569 PRO A CA 1
ATOM 4515 C C . PRO A 1 569 ? 26.034 14.657 -44.951 1.00 83.25 569 PRO A C 1
ATOM 4517 O O . PRO A 1 569 ? 27.091 14.385 -45.512 1.00 83.25 569 PRO A O 1
ATOM 4520 N N . PHE A 1 570 ? 24.862 14.302 -45.483 1.00 85.50 570 PHE A N 1
ATOM 4521 C CA . PHE A 1 570 ? 24.747 13.443 -46.656 1.00 85.50 570 PHE A CA 1
ATOM 4522 C C . PHE A 1 570 ? 24.430 14.264 -47.911 1.00 85.50 570 PHE A C 1
ATOM 4524 O O . PHE A 1 570 ? 23.268 14.573 -48.184 1.00 85.50 570 PHE A O 1
ATOM 4531 N N . LYS A 1 571 ? 25.459 14.607 -48.694 1.00 85.88 571 LYS A N 1
ATOM 4532 C CA . LYS A 1 571 ? 25.334 15.374 -49.946 1.00 85.88 571 LYS A CA 1
ATOM 4533 C C . LYS A 1 571 ? 25.064 14.470 -51.157 1.00 85.88 571 LYS A C 1
ATOM 4535 O O . LYS A 1 571 ? 25.696 13.425 -51.316 1.00 85.88 571 LYS A O 1
ATOM 4540 N N . CYS A 1 572 ? 24.136 14.875 -52.024 1.00 86.94 572 CYS A N 1
ATOM 4541 C CA . CYS A 1 572 ? 23.912 14.212 -53.307 1.00 86.94 572 CYS A CA 1
ATOM 4542 C C . CYS A 1 572 ? 25.062 14.494 -54.282 1.00 86.94 572 CYS A C 1
ATOM 4544 O O . CYS A 1 572 ? 25.560 15.611 -54.368 1.00 86.94 572 CYS A O 1
ATOM 4546 N N . LYS A 1 573 ? 25.474 13.473 -55.041 1.00 86.62 573 LYS A N 1
ATOM 4547 C CA . LYS A 1 573 ? 26.540 13.602 -56.048 1.00 86.62 573 LYS A CA 1
ATOM 4548 C C . LYS A 1 573 ? 26.062 14.236 -57.361 1.00 86.62 573 LYS A C 1
ATOM 4550 O O . LYS A 1 573 ? 26.888 14.703 -58.131 1.00 86.62 573 LYS A O 1
ATOM 4555 N N . PHE A 1 574 ? 24.751 14.239 -57.616 1.00 82.19 574 PHE A N 1
ATOM 4556 C CA . PHE A 1 574 ? 24.151 14.672 -58.886 1.00 82.19 574 PHE A CA 1
ATOM 4557 C C . PHE A 1 574 ? 23.368 15.992 -58.794 1.00 82.19 574 PHE A C 1
ATOM 4559 O O . PHE A 1 574 ? 22.926 16.512 -59.814 1.00 82.19 574 PHE A O 1
ATOM 4566 N N . CYS A 1 575 ? 23.153 16.533 -57.591 1.00 86.88 575 CYS A N 1
ATOM 4567 C CA . CYS A 1 575 ? 22.557 17.854 -57.391 1.00 86.88 575 CYS A CA 1
ATOM 4568 C C . CYS A 1 575 ? 22.951 18.441 -56.030 1.00 86.88 575 CYS A C 1
ATOM 4570 O O . CYS A 1 575 ? 23.439 17.727 -55.157 1.00 86.88 575 CYS A O 1
ATOM 4572 N N . ASP A 1 576 ? 22.650 19.718 -55.800 1.00 83.62 576 ASP A N 1
ATOM 4573 C CA . ASP A 1 576 ? 23.024 20.434 -54.568 1.00 83.62 576 ASP A CA 1
ATOM 4574 C C . ASP A 1 576 ? 22.186 20.069 -53.331 1.00 83.62 576 ASP A C 1
ATOM 4576 O O . ASP A 1 576 ? 22.235 20.741 -52.300 1.00 83.62 576 ASP A O 1
ATOM 4580 N N . LYS A 1 577 ? 21.378 19.006 -53.402 1.00 80.44 577 LYS A N 1
ATOM 4581 C CA . LYS A 1 577 ? 20.550 18.585 -52.270 1.00 80.44 577 LYS A CA 1
ATOM 4582 C C . LYS A 1 577 ? 21.382 17.828 -51.241 1.00 80.44 577 LYS A C 1
ATOM 4584 O O . LYS A 1 577 ? 21.976 16.792 -51.538 1.00 80.44 577 LYS A O 1
ATOM 4589 N N . CYS A 1 578 ? 21.319 18.303 -50.002 1.00 83.25 578 CYS A N 1
ATOM 4590 C CA . CYS A 1 578 ? 21.867 17.624 -48.832 1.00 83.25 578 CYS A CA 1
ATOM 4591 C C . CYS A 1 578 ? 20.743 17.068 -47.948 1.00 83.25 578 CYS A C 1
ATOM 4593 O O . CYS A 1 578 ? 19.645 17.632 -47.873 1.00 83.25 578 CYS A O 1
ATOM 4595 N N . PHE A 1 579 ? 21.027 15.970 -47.253 1.00 83.94 579 PHE A N 1
ATOM 4596 C CA . PHE A 1 579 ? 20.087 15.241 -46.410 1.00 83.94 579 PHE A CA 1
ATOM 4597 C C . PHE A 1 579 ? 20.673 15.034 -45.013 1.00 83.94 579 PHE A C 1
ATOM 4599 O O . PHE A 1 579 ? 21.877 14.852 -44.847 1.00 83.94 579 PHE A O 1
ATOM 4606 N N . SER A 1 580 ? 19.804 15.031 -44.004 1.00 78.88 580 SER A N 1
ATOM 4607 C CA . SER A 1 580 ? 20.171 14.787 -42.604 1.00 78.88 580 SER A CA 1
ATOM 4608 C C . SER A 1 580 ? 20.338 13.300 -42.270 1.00 78.88 580 SER A C 1
ATOM 4610 O O . SER A 1 580 ? 20.930 12.962 -41.254 1.00 78.88 580 SER A O 1
ATOM 4612 N N . ILE A 1 581 ? 19.835 12.394 -43.121 1.00 81.88 581 ILE A N 1
ATOM 4613 C CA . ILE A 1 581 ? 19.870 10.939 -42.902 1.00 81.88 581 ILE A CA 1
ATOM 4614 C C . ILE A 1 581 ? 20.259 10.226 -44.204 1.00 81.88 581 ILE A C 1
ATOM 4616 O O . ILE A 1 581 ? 19.678 10.491 -45.260 1.00 81.88 581 ILE A O 1
ATOM 4620 N N . SER A 1 582 ? 21.185 9.265 -44.120 1.00 81.62 582 SER A N 1
ATOM 4621 C CA . SER A 1 582 ? 21.699 8.484 -45.261 1.00 81.62 582 SER A CA 1
ATOM 4622 C C . SER A 1 582 ? 20.601 7.773 -46.069 1.00 81.62 582 SER A C 1
ATOM 4624 O O . SER A 1 582 ? 20.589 7.826 -47.299 1.00 81.62 582 SER A O 1
ATOM 4626 N N . GLY A 1 583 ? 19.603 7.180 -45.402 1.00 81.81 583 GLY A N 1
ATOM 4627 C CA . GLY A 1 583 ? 18.475 6.525 -46.081 1.00 81.81 583 GLY A CA 1
ATOM 4628 C C . GLY A 1 583 ? 17.654 7.474 -46.966 1.00 81.81 583 GLY A C 1
ATOM 4629 O O . GLY A 1 583 ? 17.176 7.076 -48.028 1.00 81.81 583 GLY A O 1
ATOM 4630 N N . SER A 1 584 ? 17.536 8.747 -46.579 1.00 83.56 584 SER A N 1
ATOM 4631 C CA . SER A 1 584 ? 16.860 9.773 -47.381 1.00 83.56 584 SER A CA 1
ATOM 4632 C C . SER A 1 584 ? 17.656 10.127 -48.634 1.00 83.56 584 SER A C 1
ATOM 4634 O O . SER A 1 584 ? 17.061 10.257 -49.704 1.00 83.56 584 SER A O 1
ATOM 4636 N N . LEU A 1 585 ? 18.989 10.208 -48.524 1.00 84.38 585 LEU A N 1
ATOM 4637 C CA . LEU A 1 585 ? 19.865 10.354 -49.685 1.00 84.38 585 LEU A CA 1
ATOM 4638 C C . LEU A 1 585 ? 19.719 9.141 -50.615 1.00 84.38 585 LEU A C 1
ATOM 4640 O O . LEU A 1 585 ? 19.450 9.325 -51.796 1.00 84.38 585 LEU A O 1
ATOM 4644 N N . LYS A 1 586 ? 19.789 7.910 -50.091 1.00 83.12 586 LYS A N 1
ATOM 4645 C CA . LYS A 1 586 ? 19.627 6.678 -50.888 1.00 83.12 586 LYS A CA 1
ATOM 4646 C C . LYS A 1 586 ? 18.294 6.645 -51.647 1.00 83.12 586 LYS A C 1
ATOM 4648 O O . LYS A 1 586 ? 18.271 6.325 -52.830 1.00 83.12 586 LYS A O 1
ATOM 4653 N N . ASN A 1 587 ? 17.197 7.047 -51.003 1.00 81.31 587 ASN A N 1
ATOM 4654 C CA . ASN A 1 587 ? 15.891 7.157 -51.660 1.00 81.31 587 ASN A CA 1
ATOM 4655 C C . ASN A 1 587 ? 15.859 8.252 -52.733 1.00 81.31 587 ASN A C 1
ATOM 4657 O O . ASN A 1 587 ? 15.205 8.089 -53.761 1.00 81.31 587 ASN A O 1
ATOM 4661 N N . HIS A 1 588 ? 16.550 9.367 -52.502 1.00 83.19 588 HIS A N 1
ATOM 4662 C CA . HIS A 1 588 ? 16.664 10.443 -53.476 1.00 83.19 588 HIS A CA 1
ATOM 4663 C C . HIS A 1 588 ? 17.497 10.036 -54.699 1.00 83.19 588 HIS A C 1
ATOM 4665 O O . HIS A 1 588 ? 17.145 10.436 -55.807 1.00 83.19 588 HIS A O 1
ATOM 4671 N N . MET A 1 589 ? 18.530 9.202 -54.541 1.00 81.06 589 MET A N 1
ATOM 4672 C CA . MET A 1 589 ? 19.368 8.746 -55.660 1.00 81.06 589 MET A CA 1
ATOM 4673 C C . MET A 1 589 ? 18.559 8.056 -56.765 1.00 81.06 589 MET A C 1
ATOM 4675 O O . MET A 1 589 ? 18.869 8.249 -57.935 1.00 81.06 589 MET A O 1
ATOM 4679 N N . VAL A 1 590 ? 17.456 7.380 -56.419 1.00 85.38 590 VAL A N 1
ATOM 4680 C CA . VAL A 1 590 ? 16.533 6.763 -57.392 1.00 85.38 590 VAL A CA 1
ATOM 4681 C C . VAL A 1 590 ? 15.955 7.789 -58.375 1.00 85.38 590 VAL A C 1
ATOM 4683 O O . VAL A 1 590 ? 15.656 7.457 -59.515 1.00 85.38 590 VAL A O 1
ATOM 4686 N N . THR A 1 591 ? 15.828 9.058 -57.973 1.00 80.81 591 THR A N 1
ATOM 4687 C CA . THR A 1 591 ? 15.348 10.129 -58.867 1.00 80.81 591 THR A CA 1
ATOM 4688 C C . THR A 1 591 ? 16.370 10.551 -59.921 1.00 80.81 591 THR A C 1
ATOM 4690 O O . THR A 1 591 ? 15.983 11.169 -60.907 1.00 80.81 591 THR A O 1
ATOM 4693 N N . HIS A 1 592 ? 17.648 10.218 -59.720 1.00 80.44 592 HIS A N 1
ATOM 4694 C CA . HIS A 1 592 ? 18.724 10.465 -60.677 1.00 80.44 592 HIS A CA 1
ATOM 4695 C C . HIS A 1 592 ? 19.032 9.224 -61.511 1.00 80.44 592 HIS A C 1
ATOM 4697 O O . HIS A 1 592 ? 19.185 9.332 -62.720 1.00 80.44 592 HIS A O 1
ATOM 4703 N N . THR A 1 593 ? 19.111 8.055 -60.873 1.00 80.81 593 THR A N 1
ATOM 4704 C CA . THR A 1 593 ? 19.520 6.813 -61.541 1.00 80.81 593 THR A CA 1
ATOM 4705 C C . THR A 1 593 ? 18.360 6.079 -62.203 1.00 80.81 593 THR A C 1
ATOM 4707 O O . THR A 1 593 ? 18.593 5.259 -63.077 1.00 80.81 593 THR A O 1
ATOM 4710 N N . GLY A 1 594 ? 17.114 6.303 -61.769 1.00 75.75 594 GLY A N 1
ATOM 4711 C CA . GLY A 1 594 ? 15.960 5.496 -62.191 1.00 75.75 594 GLY A CA 1
ATOM 4712 C C . GLY A 1 594 ? 15.984 4.053 -61.666 1.00 75.75 594 GLY A C 1
ATOM 4713 O O . GLY A 1 594 ? 14.998 3.332 -61.790 1.00 75.75 594 GLY A O 1
ATOM 4714 N N . GLU A 1 595 ? 17.074 3.645 -61.019 1.00 75.38 595 GLU A N 1
ATOM 4715 C CA . GLU A 1 595 ? 17.285 2.323 -60.445 1.00 75.38 595 GLU A CA 1
ATOM 4716 C C . GLU A 1 595 ? 16.972 2.365 -58.951 1.00 75.38 595 GLU A C 1
ATOM 4718 O O . GLU A 1 595 ? 17.636 3.048 -58.166 1.00 75.38 595 GLU A O 1
ATOM 4723 N N . GLY A 1 596 ? 15.921 1.652 -58.552 1.00 76.00 596 GLY A N 1
ATOM 4724 C CA . GLY A 1 596 ? 15.480 1.567 -57.167 1.00 76.00 596 GLY A CA 1
ATOM 4725 C C . GLY A 1 596 ? 15.140 0.128 -56.790 1.00 76.00 596 GLY A C 1
ATOM 4726 O O . GLY A 1 596 ? 14.692 -0.629 -57.648 1.00 76.00 596 GLY A O 1
ATOM 4727 N N . PRO A 1 597 ? 15.302 -0.255 -55.512 1.00 76.75 597 PRO A N 1
ATOM 4728 C CA . PRO A 1 597 ? 15.077 -1.628 -55.052 1.00 76.75 597 PRO A CA 1
ATOM 4729 C C . PRO A 1 597 ? 13.627 -2.114 -55.209 1.00 76.75 597 PRO A C 1
ATOM 4731 O O . PRO A 1 597 ? 13.368 -3.303 -55.060 1.00 76.75 597 PRO A O 1
ATOM 4734 N N . PHE A 1 598 ? 12.678 -1.218 -55.500 1.00 81.81 598 PHE A N 1
ATOM 4735 C CA . PHE A 1 598 ? 11.263 -1.548 -55.645 1.00 81.81 598 PHE A CA 1
ATOM 4736 C C . PHE A 1 598 ? 10.734 -1.070 -57.003 1.00 81.81 598 PHE A C 1
ATOM 4738 O O . PHE A 1 598 ? 10.457 0.120 -57.179 1.00 81.81 598 PHE A O 1
ATOM 4745 N N . LYS A 1 599 ? 10.583 -1.994 -57.957 1.00 83.62 599 LYS A N 1
ATOM 4746 C CA . LYS A 1 599 ? 10.044 -1.742 -59.302 1.00 83.62 599 LYS A CA 1
ATOM 4747 C C . LYS A 1 599 ? 8.534 -1.989 -59.338 1.00 83.62 599 LYS A C 1
ATOM 4749 O O . LYS A 1 599 ? 8.031 -2.853 -58.627 1.00 83.62 599 LYS A O 1
ATOM 4754 N N . CYS A 1 600 ? 7.805 -1.209 -60.131 1.00 82.19 600 CYS A N 1
ATOM 4755 C CA . CYS A 1 600 ? 6.397 -1.473 -60.401 1.00 82.19 600 CYS A CA 1
ATOM 4756 C C . CYS A 1 600 ? 6.239 -2.549 -61.482 1.00 82.19 600 CYS A C 1
ATOM 4758 O O . CYS A 1 600 ? 6.832 -2.454 -62.549 1.00 82.19 600 CYS A O 1
ATOM 4760 N N . ASP A 1 601 ? 5.379 -3.535 -61.236 1.00 81.62 601 ASP A N 1
ATOM 4761 C CA . ASP A 1 601 ? 5.144 -4.618 -62.202 1.00 81.62 601 ASP A CA 1
ATOM 4762 C C . ASP A 1 601 ? 4.279 -4.174 -63.392 1.00 81.62 601 ASP A C 1
ATOM 4764 O O . ASP A 1 601 ? 4.266 -4.812 -64.439 1.00 81.62 601 ASP A O 1
ATOM 4768 N N . LYS A 1 602 ? 3.547 -3.061 -63.240 1.00 79.75 602 LYS A N 1
ATOM 4769 C CA . LYS A 1 602 ? 2.620 -2.522 -64.249 1.00 79.75 602 LYS A CA 1
ATOM 4770 C C . LYS A 1 602 ? 3.173 -1.323 -65.029 1.00 79.75 602 LYS A C 1
ATOM 4772 O O . LYS A 1 602 ? 2.535 -0.874 -65.975 1.00 79.75 602 LYS A O 1
ATOM 4777 N N . CYS A 1 603 ? 4.315 -0.759 -64.632 1.00 83.44 603 CYS A N 1
ATOM 4778 C CA . CYS A 1 603 ? 4.993 0.308 -65.376 1.00 83.44 603 CYS A CA 1
ATOM 4779 C C . CYS A 1 603 ? 6.478 0.389 -64.999 1.00 83.44 603 CYS A C 1
ATOM 4781 O O . CYS A 1 603 ? 6.881 -0.081 -63.946 1.00 83.44 603 CYS A O 1
ATOM 4783 N N . GLU A 1 604 ? 7.297 1.071 -65.792 1.00 78.50 604 GLU A N 1
ATOM 4784 C CA . GLU A 1 604 ? 8.758 1.100 -65.599 1.00 78.50 604 GLU A CA 1
ATOM 4785 C C . GLU A 1 604 ? 9.249 1.950 -64.410 1.00 78.50 604 GLU A C 1
ATOM 4787 O O . GLU A 1 604 ? 10.447 2.158 -64.239 1.00 78.50 604 GLU A O 1
ATOM 4792 N N . LYS A 1 605 ? 8.350 2.462 -63.560 1.00 77.19 605 LYS A N 1
ATOM 4793 C CA . LYS A 1 605 ? 8.748 3.309 -62.429 1.00 77.19 605 LYS A CA 1
ATOM 4794 C C . LYS A 1 605 ? 9.354 2.495 -61.288 1.00 77.19 605 LYS A C 1
ATOM 4796 O O . LYS A 1 605 ? 8.732 1.564 -60.772 1.00 77.19 605 LYS A O 1
ATOM 4801 N N . CYS A 1 606 ? 10.514 2.950 -60.824 1.00 80.88 606 CYS A N 1
ATOM 4802 C CA . CYS A 1 606 ? 11.191 2.451 -59.632 1.00 80.88 606 CYS A CA 1
ATOM 4803 C C . CYS A 1 606 ? 11.044 3.416 -58.451 1.00 80.88 606 CYS A C 1
ATOM 4805 O O . CYS A 1 606 ? 10.934 4.634 -58.609 1.00 80.88 606 CYS A O 1
ATOM 4807 N N . PHE A 1 607 ? 11.079 2.861 -57.242 1.00 79.56 607 PHE A N 1
ATOM 4808 C CA . PHE A 1 607 ? 10.914 3.590 -55.991 1.00 79.56 607 PHE A CA 1
ATOM 4809 C C . PHE A 1 607 ? 12.022 3.217 -55.002 1.00 79.56 607 PHE A C 1
ATOM 4811 O O . PHE A 1 607 ? 12.464 2.072 -54.930 1.00 79.56 607 PHE A O 1
ATOM 4818 N N . GLY A 1 608 ? 12.455 4.192 -54.196 1.00 78.50 608 GLY A N 1
ATOM 4819 C CA . GLY A 1 608 ? 13.457 3.971 -53.143 1.00 78.50 608 GLY A CA 1
ATOM 4820 C C . GLY A 1 608 ? 12.941 3.169 -51.946 1.00 78.50 608 GLY A C 1
ATOM 4821 O O . GLY A 1 608 ? 13.726 2.567 -51.222 1.00 78.50 608 GLY A O 1
ATOM 4822 N N . ASN A 1 609 ? 11.620 3.112 -51.744 1.00 78.38 609 ASN A N 1
ATOM 4823 C CA . ASN A 1 609 ? 11.003 2.355 -50.658 1.00 78.38 609 ASN A CA 1
ATOM 4824 C C . ASN A 1 609 ? 9.676 1.697 -51.073 1.00 78.38 609 ASN A C 1
ATOM 4826 O O . ASN A 1 609 ? 8.976 2.166 -51.974 1.00 78.38 609 ASN A O 1
ATOM 4830 N N . LEU A 1 610 ? 9.321 0.622 -50.363 1.00 79.00 610 LEU A N 1
ATOM 4831 C CA . LEU A 1 610 ? 8.133 -0.190 -50.633 1.00 79.00 610 LEU A CA 1
ATOM 4832 C C . LEU A 1 610 ? 6.819 0.586 -50.446 1.00 79.00 610 LEU A C 1
ATOM 4834 O O . LEU A 1 610 ? 5.865 0.373 -51.190 1.00 79.00 610 LEU A O 1
ATOM 4838 N N . SER A 1 611 ? 6.753 1.506 -49.480 1.00 75.25 611 SER A N 1
ATOM 4839 C CA . SER A 1 611 ? 5.558 2.327 -49.235 1.00 75.25 611 SER A CA 1
ATOM 4840 C C . SER A 1 611 ? 5.227 3.236 -50.422 1.00 75.25 611 SER A C 1
ATOM 4842 O O . SER A 1 611 ? 4.056 3.399 -50.765 1.00 75.25 611 SER A O 1
ATOM 4844 N N . GLY A 1 612 ? 6.249 3.799 -51.075 1.00 76.12 612 GLY A N 1
ATOM 4845 C CA . GLY A 1 612 ? 6.099 4.580 -52.301 1.00 76.12 612 GLY A CA 1
ATOM 4846 C C . GLY A 1 612 ? 5.547 3.746 -53.456 1.00 76.12 612 GLY A C 1
ATOM 4847 O O . GLY A 1 612 ? 4.623 4.197 -54.133 1.00 76.12 612 GLY A O 1
ATOM 4848 N N . LEU A 1 613 ? 6.036 2.511 -53.615 1.00 81.88 613 LEU A N 1
ATOM 4849 C CA . LEU A 1 613 ? 5.515 1.566 -54.604 1.00 81.88 613 LEU A CA 1
ATOM 4850 C C . LEU A 1 613 ? 4.061 1.168 -54.302 1.00 81.88 613 LEU A C 1
ATOM 4852 O O . LEU A 1 613 ? 3.209 1.294 -55.175 1.00 81.88 613 LEU A O 1
ATOM 4856 N N . LYS A 1 614 ? 3.736 0.764 -53.064 1.00 76.12 614 LYS A N 1
ATOM 4857 C CA . LYS A 1 614 ? 2.357 0.410 -52.665 1.00 76.12 614 LYS A CA 1
ATOM 4858 C C . LYS A 1 614 ? 1.375 1.547 -52.930 1.00 76.12 614 LYS A C 1
ATOM 4860 O O . LYS A 1 614 ? 0.282 1.314 -53.435 1.00 76.12 614 LYS A O 1
ATOM 4865 N N . LEU A 1 615 ? 1.771 2.786 -52.635 1.00 71.56 615 LEU A N 1
ATOM 4866 C CA . LEU A 1 615 ? 0.936 3.942 -52.934 1.00 71.56 615 LEU A CA 1
ATOM 4867 C C . LEU A 1 615 ? 0.787 4.177 -54.443 1.00 71.56 615 LEU A C 1
ATOM 4869 O O . LEU A 1 615 ? -0.288 4.553 -54.902 1.00 71.56 615 LEU A O 1
ATOM 4873 N N . HIS A 1 616 ? 1.852 3.972 -55.215 1.00 77.44 616 HIS A N 1
ATOM 4874 C CA . HIS A 1 616 ? 1.794 4.067 -56.667 1.00 77.44 616 HIS A CA 1
ATOM 4875 C C . HIS A 1 616 ? 0.847 3.020 -57.275 1.00 77.44 616 HIS A C 1
ATOM 4877 O O . HIS A 1 616 ? 0.091 3.356 -58.185 1.00 77.44 616 HIS A O 1
ATOM 4883 N N . MET A 1 617 ? 0.812 1.800 -56.727 1.00 74.81 617 MET A N 1
ATOM 4884 C CA . MET A 1 617 ? -0.076 0.731 -57.198 1.00 74.81 617 MET A CA 1
ATOM 4885 C C . MET A 1 617 ? -1.566 1.082 -57.105 1.00 74.81 617 MET A C 1
ATOM 4887 O O . MET A 1 617 ? -2.338 0.590 -57.921 1.00 74.81 617 MET A O 1
ATOM 4891 N N . VAL A 1 618 ? -1.963 2.007 -56.221 1.00 71.94 618 VAL A N 1
ATOM 4892 C CA . VAL A 1 618 ? -3.344 2.527 -56.141 1.00 71.94 618 VAL A CA 1
ATOM 4893 C C . VAL A 1 618 ? -3.801 3.147 -57.465 1.00 71.94 618 VAL A C 1
ATOM 4895 O O . VAL A 1 618 ? -4.983 3.095 -57.791 1.00 71.94 618 VAL A O 1
ATOM 4898 N N . ILE A 1 619 ? -2.882 3.712 -58.255 1.00 70.38 619 ILE A N 1
ATOM 4899 C CA . ILE A 1 619 ? -3.200 4.277 -59.577 1.00 70.38 619 ILE A CA 1
ATOM 4900 C C . ILE A 1 619 ? -3.615 3.170 -60.554 1.00 70.38 619 ILE A C 1
ATOM 4902 O O . ILE A 1 619 ? -4.454 3.401 -61.417 1.00 70.38 619 ILE A O 1
ATOM 4906 N N . HIS A 1 620 ? -3.057 1.969 -60.393 1.00 73.69 620 HIS A N 1
ATOM 4907 C CA . HIS A 1 620 ? -3.325 0.826 -61.262 1.00 73.69 620 HIS A CA 1
ATOM 4908 C C . HIS A 1 620 ? -4.477 -0.057 -60.784 1.00 73.69 620 HIS A C 1
ATOM 4910 O O . HIS A 1 620 ? -5.065 -0.763 -61.596 1.00 73.69 620 HIS A O 1
ATOM 4916 N N . THR A 1 621 ? -4.752 -0.099 -59.478 1.00 71.38 621 THR A N 1
ATOM 4917 C CA . THR A 1 621 ? -5.773 -0.987 -58.893 1.00 71.38 621 THR A CA 1
ATOM 4918 C C . THR A 1 621 ? -7.041 -0.253 -58.470 1.00 71.38 621 THR A C 1
ATOM 4920 O O . THR A 1 621 ? -8.086 -0.875 -58.348 1.00 71.38 621 THR A O 1
ATOM 4923 N N . GLY A 1 622 ? -6.978 1.059 -58.218 1.00 64.56 622 GLY A N 1
ATOM 4924 C CA . GLY A 1 622 ? -8.097 1.829 -57.661 1.00 64.56 622 GLY A CA 1
ATOM 4925 C C . GLY A 1 622 ? -8.406 1.526 -56.186 1.00 64.56 622 GLY A C 1
ATOM 4926 O O . GLY A 1 622 ? -9.261 2.177 -55.584 1.00 64.56 622 GLY A O 1
ATOM 4927 N N . GLU A 1 623 ? -7.696 0.584 -55.566 1.00 63.91 623 GLU A N 1
ATOM 4928 C CA . GLU A 1 623 ? -7.899 0.164 -54.181 1.00 63.91 623 GLU A CA 1
ATOM 4929 C C . GLU A 1 623 ? -7.040 1.007 -53.237 1.00 63.91 623 GLU A C 1
ATOM 4931 O O . GLU A 1 623 ? -5.860 0.746 -53.009 1.00 63.91 623 GLU A O 1
ATOM 4936 N N . SER A 1 624 ? -7.627 2.079 -52.706 1.00 64.69 624 SER A N 1
ATOM 4937 C CA . SER A 1 624 ? -6.970 2.944 -51.725 1.00 64.69 624 SER A CA 1
ATOM 4938 C C . SER A 1 624 ? -7.413 2.640 -50.293 1.00 64.69 624 SER A C 1
ATOM 4940 O O . SER A 1 624 ? -8.605 2.401 -50.082 1.00 64.69 624 SER A O 1
ATOM 4942 N N . PRO A 1 625 ? -6.513 2.770 -49.294 1.00 67.38 625 PRO A N 1
ATOM 4943 C CA . PRO A 1 625 ? -6.870 2.646 -47.879 1.00 67.38 625 PRO A CA 1
ATOM 4944 C C . PRO A 1 625 ? -7.807 3.752 -47.368 1.00 67.38 625 PRO A C 1
ATOM 4946 O O . PRO A 1 625 ? -8.430 3.589 -46.326 1.00 67.38 625 PRO A O 1
ATOM 4949 N N . PHE A 1 626 ? -7.895 4.898 -48.058 1.00 76.31 626 PHE A N 1
ATOM 4950 C CA . PHE A 1 626 ? -8.657 6.060 -47.586 1.00 76.31 626 PHE A CA 1
ATOM 4951 C C . PHE A 1 626 ? -9.602 6.571 -48.675 1.00 76.31 626 PHE A C 1
ATOM 4953 O O . PHE A 1 626 ? -9.270 7.475 -49.451 1.00 76.31 626 PHE A O 1
ATOM 4960 N N . LYS A 1 627 ? -10.790 5.966 -48.718 1.00 76.62 627 LYS A N 1
ATOM 4961 C CA . LYS A 1 627 ? -11.885 6.325 -49.624 1.00 76.62 627 LYS A CA 1
ATOM 4962 C C . LYS A 1 627 ? -12.729 7.444 -49.012 1.00 76.62 627 LYS A C 1
ATOM 4964 O O . LYS A 1 627 ? -12.886 7.512 -47.796 1.00 76.62 627 LYS A O 1
ATOM 4969 N N . CYS A 1 628 ? -13.231 8.347 -49.847 1.00 79.88 628 CYS A N 1
ATOM 4970 C CA . CYS A 1 628 ? -14.216 9.330 -49.415 1.00 79.88 628 CYS A CA 1
ATOM 4971 C C . CYS A 1 628 ? -15.608 8.696 -49.399 1.00 79.88 628 CYS A C 1
ATOM 4973 O O . CYS A 1 628 ? -16.006 8.063 -50.367 1.00 79.88 628 CYS A O 1
ATOM 4975 N N . GLU A 1 629 ? -16.353 8.882 -48.314 1.00 81.94 629 GLU A N 1
ATOM 4976 C CA . GLU A 1 629 ? -17.712 8.337 -48.186 1.00 81.94 629 GLU A CA 1
ATOM 4977 C C . GLU A 1 629 ? -18.710 9.068 -49.094 1.00 81.94 629 GLU A C 1
ATOM 4979 O O . GLU A 1 629 ? -19.635 8.465 -49.624 1.00 81.94 629 GLU A O 1
ATOM 4984 N N . HIS A 1 630 ? -18.471 10.353 -49.361 1.00 80.62 630 HIS A N 1
ATOM 4985 C CA . HIS A 1 630 ? -19.363 11.182 -50.174 1.00 80.62 630 HIS A CA 1
ATOM 4986 C C . HIS A 1 630 ? -19.019 11.184 -51.675 1.00 80.62 630 HIS A C 1
ATOM 4988 O O . HIS A 1 630 ? -19.771 11.731 -52.478 1.00 80.62 630 HIS A O 1
ATOM 4994 N N . CYS A 1 631 ? -17.879 10.619 -52.101 1.00 80.81 631 CYS A N 1
ATOM 4995 C CA . CYS A 1 631 ? -17.548 10.507 -53.529 1.00 80.81 631 CYS A CA 1
ATOM 4996 C C . CYS A 1 631 ? -16.524 9.402 -53.820 1.00 80.81 631 CYS A C 1
ATOM 4998 O O . CYS A 1 631 ? -15.745 9.009 -52.963 1.00 80.81 631 CYS A O 1
ATOM 5000 N N . LYS A 1 632 ? -16.403 8.978 -55.082 1.00 73.06 632 LYS A N 1
ATOM 5001 C CA . LYS A 1 632 ? -15.498 7.883 -55.495 1.00 73.06 632 LYS A CA 1
ATOM 5002 C C . LYS A 1 632 ? -13.988 8.201 -55.407 1.00 73.06 632 LYS A C 1
ATOM 5004 O O . LYS A 1 632 ? -13.167 7.427 -55.894 1.00 73.06 632 LYS A O 1
ATOM 5009 N N . LYS A 1 633 ? -13.586 9.346 -54.839 1.00 70.75 633 LYS A N 1
ATOM 5010 C CA . LYS A 1 633 ? -12.171 9.743 -54.761 1.00 70.75 633 LYS A CA 1
ATOM 5011 C C . LYS A 1 633 ? -11.438 9.015 -53.640 1.00 70.75 633 LYS A C 1
ATOM 5013 O O . LYS A 1 633 ? -11.940 8.838 -52.533 1.00 70.75 633 LYS A O 1
ATOM 5018 N N . CYS A 1 634 ? -10.197 8.671 -53.949 1.00 72.19 634 CYS A N 1
ATOM 5019 C CA . CYS A 1 634 ? -9.296 7.904 -53.109 1.00 72.19 634 CYS A CA 1
ATOM 5020 C C . CYS A 1 634 ? -8.035 8.716 -52.797 1.00 72.19 634 CYS A C 1
ATOM 5022 O O . CYS A 1 634 ? -7.516 9.417 -53.670 1.00 72.19 634 CYS A O 1
ATOM 5024 N N . PHE A 1 635 ? -7.529 8.629 -51.564 1.00 73.44 635 PHE A N 1
ATOM 5025 C CA . PHE A 1 635 ? -6.427 9.474 -51.099 1.00 73.44 635 PHE A CA 1
ATOM 5026 C C . PHE A 1 635 ? -5.283 8.673 -50.487 1.00 73.44 635 PHE A C 1
ATOM 5028 O O . PHE A 1 635 ? -5.460 7.661 -49.822 1.00 73.44 635 PHE A O 1
ATOM 5035 N N . ARG A 1 636 ? -4.065 9.195 -50.652 1.00 69.12 636 ARG A N 1
ATOM 5036 C CA . ARG A 1 636 ? -2.838 8.583 -50.123 1.00 69.12 636 ARG A CA 1
ATOM 5037 C C . ARG A 1 636 ? -2.695 8.601 -48.599 1.00 69.12 636 ARG A C 1
ATOM 5039 O O . ARG A 1 636 ? -1.822 7.931 -48.065 1.00 69.12 636 ARG A O 1
ATOM 5046 N N . SER A 1 637 ? -3.464 9.439 -47.910 1.00 73.62 637 SER A N 1
ATOM 5047 C CA . SER A 1 637 ? -3.384 9.607 -46.459 1.00 73.62 637 SER A CA 1
ATOM 5048 C C . SER A 1 637 ? -4.692 10.153 -45.899 1.00 73.62 637 SER A C 1
ATOM 5050 O O . SER A 1 637 ? -5.390 10.922 -46.569 1.00 73.62 637 SER A O 1
ATOM 5052 N N . ARG A 1 638 ? -4.989 9.830 -44.634 1.00 78.75 638 ARG A N 1
ATOM 5053 C CA . ARG A 1 638 ? -6.182 10.335 -43.940 1.00 78.75 638 ARG A CA 1
ATOM 5054 C C . ARG A 1 638 ? -6.193 11.859 -43.796 1.00 78.75 638 ARG A C 1
ATOM 5056 O O . ARG A 1 638 ? -7.249 12.466 -43.903 1.00 78.75 638 ARG A O 1
ATOM 5063 N N . ALA A 1 639 ? -5.029 12.501 -43.671 1.00 80.56 639 ALA A N 1
ATOM 5064 C CA . ALA A 1 639 ? -4.926 13.963 -43.675 1.00 80.56 639 ALA A CA 1
ATOM 5065 C C . ALA A 1 639 ? -5.366 14.582 -45.015 1.00 80.56 639 ALA A C 1
ATOM 5067 O O . ALA A 1 639 ? -6.021 15.623 -45.035 1.00 80.56 639 ALA A O 1
ATOM 5068 N N . ASN A 1 640 ? -5.034 13.941 -46.140 1.00 81.69 640 ASN A N 1
ATOM 5069 C CA . ASN A 1 640 ? -5.484 14.392 -47.454 1.00 81.69 640 ASN A CA 1
ATOM 5070 C C . ASN A 1 640 ? -6.983 14.141 -47.653 1.00 81.69 640 ASN A C 1
ATOM 5072 O O . ASN A 1 640 ? -7.656 15.003 -48.212 1.00 81.69 640 ASN A O 1
ATOM 5076 N N . LEU A 1 641 ? -7.502 13.019 -47.143 1.00 85.50 641 LEU A N 1
ATOM 5077 C CA . LEU A 1 641 ? -8.939 12.758 -47.113 1.00 85.50 641 LEU A CA 1
ATOM 5078 C C . LEU A 1 641 ? -9.675 13.807 -46.264 1.00 85.50 641 LEU A C 1
ATOM 5080 O O . LEU A 1 641 ? -10.599 14.421 -46.771 1.00 85.50 641 LEU A O 1
ATOM 5084 N N . LYS A 1 642 ? -9.219 14.115 -45.041 1.00 85.88 642 LYS A N 1
ATOM 5085 C CA . LYS A 1 642 ? -9.820 15.149 -44.170 1.00 85.88 642 LYS A CA 1
ATOM 5086 C C . LYS A 1 642 ? -9.805 16.540 -44.812 1.00 85.88 642 LYS A C 1
ATOM 5088 O O . LYS A 1 642 ? -10.756 17.301 -44.698 1.00 85.88 642 LYS A O 1
ATOM 5093 N N . LYS A 1 643 ? -8.733 16.895 -45.530 1.00 86.50 643 LYS A N 1
ATOM 5094 C CA . LYS A 1 643 ? -8.701 18.142 -46.318 1.00 86.50 643 LYS A CA 1
ATOM 5095 C C . LYS A 1 643 ? -9.709 18.123 -47.466 1.00 86.50 643 LYS A C 1
ATOM 5097 O O . LYS A 1 643 ? -10.230 19.175 -47.820 1.00 86.50 643 LYS A O 1
ATOM 5102 N N . HIS A 1 644 ? -9.944 16.959 -48.064 1.00 86.62 644 HIS A N 1
ATOM 5103 C CA . HIS A 1 644 ? -10.918 16.787 -49.132 1.00 86.62 644 HIS A CA 1
ATOM 5104 C C . HIS A 1 644 ? -12.363 16.775 -48.618 1.00 86.62 644 HIS A C 1
ATOM 5106 O O . HIS A 1 644 ? -13.213 17.371 -49.269 1.00 86.62 644 HIS A O 1
ATOM 5112 N N . THR A 1 645 ? -12.652 16.168 -47.464 1.00 86.81 645 THR A N 1
ATOM 5113 C CA . THR A 1 645 ? -14.013 16.101 -46.904 1.00 86.81 645 THR A CA 1
ATOM 5114 C C . THR A 1 645 ? -14.579 17.476 -46.576 1.00 86.81 645 THR A C 1
ATOM 5116 O O . THR A 1 645 ? -15.777 17.668 -46.718 1.00 86.81 645 THR A O 1
ATOM 5119 N N . ARG A 1 646 ? -13.723 18.467 -46.290 1.00 89.75 646 ARG A N 1
ATOM 5120 C CA . ARG A 1 646 ? -14.117 19.885 -46.166 1.00 89.75 646 ARG A CA 1
ATOM 5121 C C . ARG A 1 646 ? -14.799 20.460 -47.406 1.00 89.75 646 ARG A C 1
ATOM 5123 O O . ARG A 1 646 ? -15.474 21.475 -47.318 1.00 89.75 646 ARG A O 1
ATOM 5130 N N . ILE A 1 647 ? -14.606 19.845 -48.574 1.00 87.69 647 ILE A N 1
ATOM 5131 C CA . ILE A 1 647 ? -15.326 20.227 -49.794 1.00 87.69 647 ILE A CA 1
ATOM 5132 C C . ILE A 1 647 ? -16.796 19.800 -49.702 1.00 87.69 647 ILE A C 1
ATOM 5134 O O . ILE A 1 647 ? -17.653 20.518 -50.200 1.00 87.69 647 ILE A O 1
ATOM 5138 N N . HIS A 1 648 ? -17.076 18.667 -49.053 1.00 87.00 648 HIS A N 1
ATOM 5139 C CA . HIS A 1 648 ? -18.432 18.144 -48.866 1.00 87.00 648 HIS A CA 1
ATOM 5140 C C . HIS A 1 648 ? -19.136 18.803 -47.682 1.00 87.00 648 HIS A C 1
ATOM 5142 O O . HIS A 1 648 ? -20.298 19.162 -47.796 1.00 87.00 648 HIS A O 1
ATOM 5148 N N . THR A 1 649 ? -18.426 19.014 -46.570 1.00 85.25 649 THR A N 1
ATOM 5149 C CA . THR A 1 649 ? -19.004 19.636 -45.365 1.00 85.25 649 THR A CA 1
ATOM 5150 C C . THR A 1 649 ? -19.074 21.161 -45.441 1.00 85.25 649 THR A C 1
ATOM 5152 O O . THR A 1 649 ? -19.734 21.790 -44.624 1.00 85.25 649 THR A O 1
ATOM 5155 N N . GLY A 1 650 ? -18.363 21.783 -46.386 1.00 86.50 650 GLY A N 1
ATOM 5156 C CA . GLY A 1 650 ? -18.286 23.240 -46.509 1.00 86.50 650 GLY A CA 1
ATOM 5157 C C . GLY A 1 650 ? -17.427 23.928 -45.440 1.00 86.50 650 GLY A C 1
ATOM 5158 O O . GLY A 1 650 ? -17.284 25.150 -45.477 1.00 86.50 650 GLY A O 1
ATOM 5159 N N . GLU A 1 651 ? -16.807 23.180 -44.522 1.00 87.75 651 GLU A N 1
ATOM 5160 C CA . GLU A 1 651 ? -15.970 23.734 -43.456 1.00 87.75 651 GLU A CA 1
ATOM 5161 C C . GLU A 1 651 ? -14.810 24.581 -44.002 1.00 87.75 651 GLU A C 1
ATOM 5163 O O . GLU A 1 651 ? -13.951 24.124 -44.774 1.00 87.75 651 GLU A O 1
ATOM 5168 N N . ARG A 1 652 ? -14.725 25.827 -43.523 1.00 89.19 652 ARG A N 1
ATOM 5169 C CA . ARG A 1 652 ? -13.674 26.790 -43.877 1.00 89.19 652 ARG A CA 1
ATOM 5170 C C . ARG A 1 652 ? -13.004 27.367 -42.625 1.00 89.19 652 ARG A C 1
ATOM 5172 O O . ARG A 1 652 ? -13.258 28.517 -42.286 1.00 89.19 652 ARG A O 1
ATOM 5179 N N . PRO A 1 653 ? -12.127 26.596 -41.953 1.00 88.56 653 PRO A N 1
ATOM 5180 C CA . PRO A 1 653 ? -11.592 26.973 -40.641 1.00 88.56 653 PRO A CA 1
ATOM 5181 C C . PRO A 1 653 ? -10.655 28.187 -40.652 1.00 88.56 653 PRO A C 1
ATOM 5183 O O . PRO A 1 653 ? -10.320 28.711 -39.599 1.00 88.56 653 PRO A O 1
ATOM 5186 N N . PHE A 1 654 ? -10.168 28.606 -41.822 1.00 91.56 654 PHE A N 1
ATOM 5187 C CA . PHE A 1 654 ? -9.154 29.652 -41.925 1.00 91.56 654 PHE A CA 1
ATOM 5188 C C . PHE A 1 654 ? -9.799 30.966 -42.360 1.00 91.56 654 PHE A C 1
ATOM 5190 O O . PHE A 1 654 ? -10.018 31.180 -43.555 1.00 91.56 654 PHE A O 1
ATOM 5197 N N . LYS A 1 655 ? -10.108 31.829 -41.391 1.00 90.00 655 LYS A N 1
ATOM 5198 C CA . LYS A 1 655 ? -10.681 33.161 -41.612 1.00 90.00 655 LYS A CA 1
ATOM 5199 C C . LYS A 1 655 ? -9.580 34.177 -41.929 1.00 90.00 655 LYS A C 1
ATOM 5201 O O . LYS A 1 655 ? -8.498 34.122 -41.354 1.00 90.00 655 LYS A O 1
ATOM 5206 N N . CYS A 1 656 ? -9.841 35.079 -42.870 1.00 91.62 656 CYS A N 1
ATOM 5207 C CA . CYS A 1 656 ? -9.003 36.253 -43.074 1.00 91.62 656 CYS A CA 1
ATOM 5208 C C . CYS A 1 656 ? -9.314 37.301 -41.997 1.00 91.62 656 CYS A C 1
ATOM 5210 O O . CYS A 1 656 ? -10.471 37.575 -41.710 1.00 91.62 656 CYS A O 1
ATOM 5212 N N . GLU A 1 657 ? -8.290 37.898 -41.399 1.00 88.75 657 GLU A N 1
ATOM 5213 C CA . GLU A 1 657 ? -8.480 38.950 -40.387 1.00 88.75 657 GLU A CA 1
ATOM 5214 C C . GLU A 1 657 ? -8.798 40.312 -41.016 1.00 88.75 657 GLU A C 1
ATOM 5216 O O . GLU A 1 657 ? -9.375 41.179 -40.373 1.00 88.75 657 GLU A O 1
ATOM 5221 N N . LEU A 1 658 ? -8.456 40.490 -42.296 1.00 86.81 658 LEU A N 1
ATOM 5222 C CA . LEU A 1 658 ? -8.605 41.752 -43.027 1.00 86.81 658 LEU A CA 1
ATOM 5223 C C . LEU A 1 658 ? -9.860 41.796 -43.914 1.00 86.81 658 LEU A C 1
ATOM 5225 O O . LEU A 1 658 ? -10.165 42.835 -44.496 1.00 86.81 658 LEU A O 1
ATOM 5229 N N . CYS A 1 659 ? -10.575 40.679 -44.069 1.00 90.56 659 CYS A N 1
ATOM 5230 C CA . CYS A 1 659 ? -11.871 40.628 -44.745 1.00 90.56 659 CYS A CA 1
ATOM 5231 C C . CYS A 1 659 ? -12.690 39.412 -44.295 1.00 90.56 659 CYS A C 1
ATOM 5233 O O . CYS A 1 659 ? -12.168 38.475 -43.707 1.00 90.56 659 CYS A O 1
ATOM 5235 N N . GLU A 1 660 ? -13.970 39.356 -44.648 1.00 87.62 660 GLU A N 1
ATOM 5236 C CA . GLU A 1 660 ? -14.875 38.285 -44.202 1.00 87.62 660 GLU A CA 1
ATOM 5237 C C . GLU A 1 660 ? -14.664 36.925 -44.901 1.00 87.62 660 GLU A C 1
ATOM 5239 O O . GLU A 1 660 ? -15.419 35.975 -44.688 1.00 87.62 660 GLU A O 1
ATOM 5244 N N . LYS A 1 661 ? -13.645 36.785 -45.761 1.00 88.81 661 LYS A N 1
ATOM 5245 C CA . LYS A 1 661 ? -13.435 35.551 -46.530 1.00 88.81 661 LYS A CA 1
ATOM 5246 C C . LYS A 1 661 ? -12.811 34.448 -45.677 1.00 88.81 661 LYS A C 1
ATOM 5248 O O . LYS A 1 661 ? -11.734 34.608 -45.104 1.00 88.81 661 LYS A O 1
ATOM 5253 N N . CYS A 1 662 ? -13.443 33.277 -45.715 1.00 90.06 662 CYS A N 1
ATOM 5254 C CA . CYS A 1 662 ? -12.949 32.052 -45.089 1.00 90.06 662 CYS A CA 1
ATOM 5255 C C . CYS A 1 662 ? -12.472 31.031 -46.134 1.00 90.06 662 CYS A C 1
ATOM 5257 O O . CYS A 1 662 ? -13.054 30.886 -47.214 1.00 90.06 662 CYS A O 1
ATOM 5259 N N . PHE A 1 663 ? -11.431 30.274 -45.790 1.00 90.12 663 PHE A N 1
ATOM 5260 C CA . PHE A 1 663 ? -10.771 29.304 -46.660 1.00 90.12 663 PHE A CA 1
ATOM 5261 C C . PHE A 1 663 ? -10.701 27.920 -46.010 1.00 90.12 663 PHE A C 1
ATOM 5263 O O . PHE A 1 663 ? -10.604 27.771 -44.793 1.00 90.12 663 PHE A O 1
ATOM 5270 N N . SER A 1 664 ? -10.702 26.875 -46.839 1.00 87.44 664 SER A N 1
ATOM 5271 C CA . SER A 1 664 ? -10.605 25.482 -46.378 1.00 87.44 664 SER A CA 1
ATOM 5272 C C . SER A 1 664 ? -9.166 25.042 -46.071 1.00 87.44 664 SER A C 1
ATOM 5274 O O . SER A 1 664 ? -8.960 24.017 -45.408 1.00 87.44 664 SER A O 1
ATOM 5276 N N . GLN A 1 665 ? -8.159 25.806 -46.522 1.00 89.69 665 GLN A N 1
ATOM 5277 C CA . GLN A 1 665 ? -6.733 25.531 -46.309 1.00 89.69 665 GLN A CA 1
ATOM 5278 C C . GLN A 1 665 ? -5.930 26.792 -45.937 1.00 89.69 665 GLN A C 1
ATOM 5280 O O . GLN A 1 665 ? -6.121 27.868 -46.504 1.00 89.69 665 GLN A O 1
ATOM 5285 N N . ALA A 1 666 ? -4.948 26.630 -45.047 1.00 87.50 666 ALA A N 1
ATOM 5286 C CA . ALA A 1 666 ? -4.046 27.708 -44.636 1.00 87.50 666 ALA A CA 1
ATOM 5287 C C . ALA A 1 666 ? -3.179 28.243 -45.790 1.00 87.50 666 ALA A C 1
ATOM 5289 O O . ALA A 1 666 ? -2.934 29.440 -45.882 1.00 87.50 666 ALA A O 1
ATOM 5290 N N . SER A 1 667 ? -2.744 27.379 -46.715 1.00 85.06 667 SER A N 1
ATOM 5291 C CA . SER A 1 667 ? -1.978 27.795 -47.900 1.00 85.06 667 SER A CA 1
ATOM 5292 C C . SER A 1 667 ? -2.779 28.739 -48.795 1.00 85.06 667 SER A C 1
ATOM 5294 O O . SER A 1 667 ? -2.228 29.722 -49.282 1.00 85.06 667 SER A O 1
ATOM 5296 N N . THR A 1 668 ? -4.076 28.470 -48.974 1.00 87.62 668 THR A N 1
ATOM 5297 C CA . THR A 1 668 ? -4.964 29.331 -49.762 1.00 87.62 668 THR A CA 1
ATOM 5298 C C . THR A 1 668 ? -5.225 30.666 -49.072 1.00 87.62 668 THR A C 1
ATOM 5300 O O . THR A 1 668 ? -5.209 31.691 -49.750 1.00 87.62 668 THR A O 1
ATOM 5303 N N . LEU A 1 669 ? -5.359 30.677 -47.738 1.00 89.75 669 LEU A N 1
ATOM 5304 C CA . LEU A 1 669 ? -5.411 31.917 -46.961 1.00 89.75 669 LEU A CA 1
ATOM 5305 C C . LEU A 1 669 ? -4.101 32.705 -47.116 1.00 89.75 669 LEU A C 1
ATOM 5307 O O . LEU A 1 669 ? -4.139 33.873 -47.473 1.00 89.75 669 LEU A O 1
ATOM 5311 N N . LYS A 1 670 ? -2.933 32.068 -46.969 1.00 85.75 670 LYS A N 1
ATOM 5312 C CA . LYS A 1 670 ? -1.627 32.728 -47.142 1.00 85.75 670 LYS A CA 1
ATOM 5313 C C . LYS A 1 670 ? -1.468 33.350 -48.532 1.00 85.75 670 LYS A C 1
ATOM 5315 O O . LYS A 1 670 ? -0.995 34.475 -48.646 1.00 85.75 670 LYS A O 1
ATOM 5320 N N . THR A 1 671 ? -1.893 32.657 -49.592 1.00 83.94 671 THR A N 1
ATOM 5321 C CA . THR A 1 671 ? -1.906 33.244 -50.943 1.00 83.94 671 THR A CA 1
ATOM 5322 C C . THR A 1 671 ? -2.943 34.351 -51.098 1.00 83.94 671 THR A C 1
ATOM 5324 O O . THR A 1 671 ? -2.726 35.271 -51.878 1.00 83.94 671 THR A O 1
ATOM 5327 N N . HIS A 1 672 ? -4.056 34.286 -50.369 1.00 87.50 672 HIS A N 1
ATOM 5328 C CA . HIS A 1 672 ? -5.061 35.342 -50.349 1.00 87.50 672 HIS A CA 1
ATOM 5329 C C . HIS A 1 672 ? -4.555 36.601 -49.629 1.00 87.50 672 HIS A C 1
ATOM 5331 O O . HIS A 1 672 ? -4.776 37.698 -50.131 1.00 87.50 672 HIS A O 1
ATOM 5337 N N . MET A 1 673 ? -3.780 36.463 -48.547 1.00 84.50 673 MET A N 1
ATOM 5338 C CA . MET A 1 673 ? -3.166 37.594 -47.833 1.00 84.50 673 MET A CA 1
ATOM 5339 C C . MET A 1 673 ? -2.226 38.433 -48.716 1.00 84.50 673 MET A C 1
ATOM 5341 O O . MET A 1 673 ? -1.999 39.609 -48.438 1.00 84.50 673 MET A O 1
ATOM 5345 N N . ILE A 1 674 ? -1.722 37.876 -49.824 1.00 86.94 674 ILE A N 1
ATOM 5346 C CA . ILE A 1 674 ? -0.947 38.623 -50.832 1.00 86.94 674 ILE A CA 1
ATOM 5347 C C . ILE A 1 674 ? -1.793 39.726 -51.491 1.00 86.94 674 ILE A C 1
ATOM 5349 O O . ILE A 1 674 ? -1.248 40.730 -51.939 1.00 86.94 674 ILE A O 1
ATOM 5353 N N . ILE A 1 675 ? -3.120 39.574 -51.541 1.00 84.50 675 ILE A N 1
ATOM 5354 C CA . ILE A 1 675 ? -4.027 40.597 -52.079 1.00 84.50 675 ILE A CA 1
ATOM 5355 C C . ILE A 1 675 ? -4.056 41.821 -51.159 1.00 84.50 675 ILE A C 1
ATOM 5357 O O . ILE A 1 675 ? -4.007 42.939 -51.655 1.00 84.50 675 ILE A O 1
ATOM 5361 N N . HIS A 1 676 ? -4.079 41.609 -49.841 1.00 83.75 676 HIS A N 1
ATOM 5362 C CA . HIS A 1 676 ? -4.079 42.695 -48.859 1.00 83.75 676 HIS A CA 1
ATOM 5363 C C . HIS A 1 676 ? -2.707 43.357 -48.712 1.00 83.75 676 HIS A C 1
ATOM 5365 O O . HIS A 1 676 ? -2.612 44.571 -48.604 1.00 83.75 676 HIS A O 1
ATOM 5371 N N . THR A 1 677 ? -1.636 42.562 -48.731 1.00 81.62 677 THR A N 1
ATOM 5372 C CA . THR A 1 677 ? -0.264 43.060 -48.525 1.00 81.62 677 THR A CA 1
ATOM 5373 C C . THR A 1 677 ? 0.401 43.570 -49.803 1.00 81.62 677 THR A C 1
ATOM 5375 O O . THR A 1 677 ? 1.456 44.193 -49.738 1.00 81.62 677 THR A O 1
ATOM 5378 N N . GLY A 1 678 ? -0.139 43.245 -50.983 1.00 77.62 678 GLY A N 1
ATOM 5379 C CA . GLY A 1 678 ? 0.447 43.575 -52.287 1.00 77.62 678 GLY A CA 1
ATOM 5380 C C . GLY A 1 678 ? 1.776 42.868 -52.600 1.00 77.62 678 GLY A C 1
ATOM 5381 O O . GLY A 1 678 ? 2.273 42.952 -53.726 1.00 77.62 678 GLY A O 1
ATOM 5382 N N . ASN A 1 679 ? 2.354 42.134 -51.645 1.00 78.12 679 ASN A N 1
ATOM 5383 C CA . ASN A 1 679 ? 3.680 41.544 -51.768 1.00 78.12 679 ASN A CA 1
ATOM 5384 C C . ASN A 1 679 ? 3.647 40.289 -52.650 1.00 78.12 679 ASN A C 1
ATOM 5386 O O . ASN A 1 679 ? 3.337 39.190 -52.192 1.00 78.12 679 ASN A O 1
ATOM 5390 N N . ARG A 1 680 ? 3.963 40.459 -53.939 1.00 83.62 680 ARG A N 1
ATOM 5391 C CA . ARG A 1 680 ? 4.063 39.382 -54.936 1.00 83.62 680 ARG A CA 1
ATOM 5392 C C . ARG A 1 680 ? 5.513 38.881 -55.020 1.00 83.62 680 ARG A C 1
ATOM 5394 O O . ARG A 1 680 ? 6.334 39.523 -55.687 1.00 83.62 680 ARG A O 1
ATOM 5401 N N . PRO A 1 681 ? 5.859 37.754 -54.371 1.00 80.88 681 PRO A N 1
ATOM 5402 C CA . PRO A 1 681 ? 7.256 37.364 -54.182 1.00 80.88 681 PRO A CA 1
ATOM 5403 C C . PRO A 1 681 ? 7.923 36.828 -55.455 1.00 80.88 681 PRO A C 1
ATOM 5405 O O . PRO A 1 681 ? 9.144 36.839 -55.547 1.00 80.88 681 PRO A O 1
ATOM 5408 N N . PHE A 1 682 ? 7.157 36.386 -56.455 1.00 84.81 682 PHE A N 1
ATOM 5409 C CA . PHE A 1 682 ? 7.714 35.753 -57.651 1.00 84.81 682 PHE A CA 1
ATOM 5410 C C . PHE A 1 682 ? 7.830 36.761 -58.801 1.00 84.81 682 PHE A C 1
ATOM 5412 O O . PHE A 1 682 ? 6.832 37.053 -59.460 1.00 84.81 682 PHE A O 1
ATOM 5419 N N . LYS A 1 683 ? 9.031 37.297 -59.043 1.00 86.56 683 LYS A N 1
ATOM 5420 C CA . LYS A 1 683 ? 9.331 38.196 -60.173 1.00 86.56 683 LYS A CA 1
ATOM 5421 C C . LYS A 1 683 ? 9.703 37.382 -61.418 1.00 86.56 683 LYS A C 1
ATOM 5423 O O . LYS A 1 683 ? 10.387 36.371 -61.300 1.00 86.56 683 LYS A O 1
ATOM 5428 N N . CYS A 1 684 ? 9.243 37.806 -62.592 1.00 88.62 684 CYS A N 1
ATOM 5429 C CA . CYS A 1 684 ? 9.740 37.260 -63.850 1.00 88.62 684 CYS A CA 1
ATOM 5430 C C . CYS A 1 684 ? 11.156 37.772 -64.139 1.00 88.62 684 CYS A C 1
ATOM 5432 O O . CYS A 1 684 ? 11.456 38.942 -63.927 1.00 88.62 684 CYS A O 1
ATOM 5434 N N . GLU A 1 685 ? 12.035 36.901 -64.624 1.00 86.69 685 GLU A N 1
ATOM 5435 C CA . GLU A 1 685 ? 13.400 37.294 -64.998 1.00 86.69 685 GLU A CA 1
ATOM 5436 C C . GLU A 1 685 ? 13.440 38.024 -66.348 1.00 86.69 685 GLU A C 1
ATOM 5438 O O . GLU A 1 685 ? 14.340 38.818 -66.591 1.00 86.69 685 GLU A O 1
ATOM 5443 N N . HIS A 1 686 ? 12.436 37.807 -67.202 1.00 83.69 686 HIS A N 1
ATOM 5444 C CA . HIS A 1 686 ? 12.374 38.367 -68.555 1.00 83.69 686 HIS A CA 1
ATOM 5445 C C . HIS A 1 686 ? 11.458 39.597 -68.680 1.00 83.69 686 HIS A C 1
ATOM 5447 O O . HIS A 1 686 ? 11.436 40.237 -69.728 1.00 83.69 686 HIS A O 1
ATOM 5453 N N . CYS A 1 687 ? 10.679 39.936 -67.646 1.00 87.62 687 CYS A N 1
ATOM 5454 C CA . CYS A 1 687 ? 9.878 41.162 -67.605 1.00 87.62 687 CYS A CA 1
ATOM 5455 C C . CYS A 1 687 ? 9.597 41.617 -66.164 1.00 87.62 687 CYS A C 1
ATOM 5457 O O . CYS A 1 687 ? 9.830 40.893 -65.202 1.00 87.62 687 CYS A O 1
ATOM 5459 N N . GLU A 1 688 ? 9.026 42.807 -65.986 1.00 84.81 688 GLU A N 1
ATOM 5460 C CA . GLU A 1 688 ? 8.790 43.378 -64.651 1.00 84.81 688 GLU A CA 1
ATOM 5461 C C . GLU A 1 688 ? 7.592 42.772 -63.899 1.00 84.81 688 GLU A C 1
ATOM 5463 O O . GLU A 1 688 ? 7.333 43.110 -62.741 1.00 84.81 688 GLU A O 1
ATOM 5468 N N . LYS A 1 689 ? 6.847 41.851 -64.523 1.00 82.38 689 LYS A N 1
ATOM 5469 C CA . LYS A 1 689 ? 5.636 41.287 -63.919 1.00 82.38 689 LYS A CA 1
ATOM 5470 C C . LYS A 1 689 ? 5.968 40.415 -62.709 1.00 82.38 689 LYS A C 1
ATOM 5472 O O . LYS A 1 689 ? 6.854 39.558 -62.737 1.00 82.38 689 LYS A O 1
ATOM 5477 N N . ARG A 1 690 ? 5.185 40.605 -61.644 1.00 84.62 690 ARG A N 1
ATOM 5478 C CA . ARG A 1 690 ? 5.271 39.845 -60.391 1.00 84.62 690 ARG A CA 1
ATOM 5479 C C . ARG A 1 690 ? 4.001 39.039 -60.155 1.00 84.62 690 ARG A C 1
ATOM 5481 O O . ARG A 1 690 ? 2.885 39.490 -60.421 1.00 84.62 690 ARG A O 1
ATOM 5488 N N . PHE A 1 691 ? 4.166 37.849 -59.597 1.00 83.25 691 PHE A N 1
ATOM 5489 C CA . PHE A 1 691 ? 3.106 36.869 -59.414 1.00 83.25 691 PHE A CA 1
ATOM 5490 C C . PHE A 1 691 ? 2.989 36.449 -57.951 1.00 83.25 691 PHE A C 1
ATOM 5492 O O . PHE A 1 691 ? 3.959 36.440 -57.193 1.00 83.25 691 PHE A O 1
ATOM 5499 N N . SER A 1 692 ? 1.769 36.089 -57.556 1.00 80.06 692 SER A N 1
ATOM 5500 C CA . SER A 1 692 ? 1.458 35.592 -56.213 1.0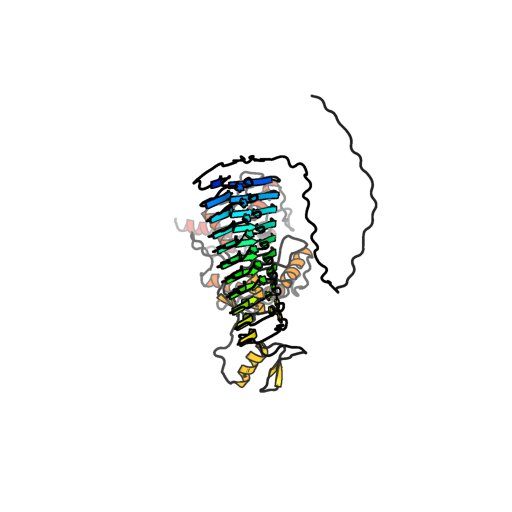0 80.06 692 SER A CA 1
ATOM 5501 C C . SER A 1 692 ? 1.882 34.135 -56.005 1.00 80.06 692 SER A C 1
ATOM 5503 O O . SER A 1 692 ? 2.074 33.713 -54.869 1.00 80.06 692 SER A O 1
ATOM 5505 N N . THR A 1 693 ? 2.059 33.356 -57.082 1.00 80.06 693 THR A N 1
ATOM 5506 C CA . THR A 1 693 ? 2.502 31.955 -57.010 1.00 80.06 693 THR A CA 1
ATOM 5507 C C . THR A 1 693 ? 3.547 31.624 -58.079 1.00 80.06 693 THR A C 1
ATOM 5509 O O . THR A 1 693 ? 3.509 32.160 -59.189 1.00 80.06 693 THR A O 1
ATOM 5512 N N . SER A 1 694 ? 4.452 30.689 -57.769 1.00 83.75 694 SER A N 1
ATOM 5513 C CA . SER A 1 694 ? 5.470 30.195 -58.712 1.00 83.75 694 SER A CA 1
ATOM 5514 C C . SER A 1 694 ? 4.854 29.532 -59.952 1.00 83.75 694 SER A C 1
ATOM 5516 O O . SER A 1 694 ? 5.367 29.695 -61.055 1.00 83.75 694 SER A O 1
ATOM 5518 N N . SER A 1 695 ? 3.725 28.828 -59.810 1.00 81.31 695 SER A N 1
ATOM 5519 C CA . SER A 1 695 ? 3.035 28.196 -60.944 1.00 81.31 695 SER A CA 1
ATOM 5520 C C . SER A 1 695 ? 2.505 29.226 -61.942 1.00 81.31 695 SER A C 1
ATOM 5522 O O . SER A 1 695 ? 2.646 29.026 -63.146 1.00 81.31 695 SER A O 1
ATOM 5524 N N . SER A 1 696 ? 1.949 30.340 -61.454 1.00 82.81 696 SER A N 1
ATOM 5525 C CA . SER A 1 696 ? 1.503 31.447 -62.308 1.00 82.81 696 SER A CA 1
ATOM 5526 C C . SER A 1 696 ? 2.672 32.106 -63.037 1.00 82.81 696 SER A C 1
ATOM 5528 O O . SER A 1 696 ? 2.546 32.396 -64.222 1.00 82.81 696 SER A O 1
ATOM 5530 N N . LEU A 1 697 ? 3.820 32.279 -62.368 1.00 85.88 697 LEU A N 1
ATOM 5531 C CA . LEU A 1 697 ? 5.039 32.763 -63.017 1.00 85.88 697 LEU A CA 1
ATOM 5532 C C . LEU A 1 697 ? 5.511 31.791 -64.108 1.00 85.88 697 LEU A C 1
ATOM 5534 O O . LEU A 1 697 ? 5.727 32.213 -65.234 1.00 85.88 697 LEU A O 1
ATOM 5538 N N . LYS A 1 698 ? 5.606 30.486 -63.819 1.00 82.94 698 LYS A N 1
ATOM 5539 C CA . LYS A 1 698 ? 6.006 29.478 -64.818 1.00 82.94 698 LYS A CA 1
ATOM 5540 C C . LYS A 1 698 ? 5.061 29.446 -66.016 1.00 82.94 698 LYS A C 1
ATOM 5542 O O . LYS A 1 698 ? 5.523 29.328 -67.145 1.00 82.94 698 LYS A O 1
ATOM 5547 N N . GLN A 1 699 ? 3.753 29.551 -65.786 1.00 79.31 699 GLN A N 1
ATOM 5548 C CA . GLN A 1 699 ? 2.773 29.636 -66.867 1.00 79.31 699 GLN A CA 1
ATOM 5549 C C . GLN A 1 699 ? 2.957 30.919 -67.681 1.00 79.31 699 GLN A C 1
ATOM 5551 O O . GLN A 1 699 ? 2.934 30.853 -68.902 1.00 79.31 699 GLN A O 1
ATOM 5556 N N . HIS A 1 700 ? 3.179 32.061 -67.030 1.00 83.19 700 HIS A N 1
ATOM 5557 C CA . HIS A 1 700 ? 3.468 33.320 -67.709 1.00 83.19 700 HIS A CA 1
ATOM 5558 C C . HIS A 1 700 ? 4.745 33.236 -68.554 1.00 83.19 700 HIS A C 1
ATOM 5560 O O . HIS A 1 700 ? 4.707 33.586 -69.730 1.00 83.19 700 HIS A O 1
ATOM 5566 N N . THR A 1 701 ? 5.838 32.713 -67.993 1.00 82.62 701 THR A N 1
ATOM 5567 C CA . THR A 1 701 ? 7.096 32.518 -68.718 1.00 82.62 701 THR A CA 1
ATOM 5568 C C . THR A 1 701 ? 6.894 31.607 -69.924 1.00 82.62 701 THR A C 1
ATOM 5570 O O . THR A 1 701 ? 7.327 31.951 -71.019 1.00 82.62 701 THR A O 1
ATOM 5573 N N . ARG A 1 702 ? 6.146 30.507 -69.766 1.00 80.69 702 ARG A N 1
ATOM 5574 C CA . ARG A 1 702 ? 5.816 29.611 -70.883 1.00 80.69 702 ARG A CA 1
ATOM 5575 C C . ARG A 1 702 ? 4.960 30.273 -71.957 1.00 80.69 702 ARG A C 1
ATOM 5577 O O . ARG A 1 702 ? 5.237 30.140 -73.138 1.00 80.69 702 ARG A O 1
ATOM 5584 N N . MET A 1 703 ? 3.930 31.007 -71.545 1.00 76.19 703 MET A N 1
ATOM 5585 C CA . MET A 1 703 ? 2.987 31.659 -72.454 1.00 76.19 703 MET A CA 1
ATOM 5586 C C . MET A 1 703 ? 3.606 32.790 -73.263 1.00 76.19 703 MET A C 1
ATOM 5588 O O . MET A 1 703 ? 3.260 32.954 -74.426 1.00 76.19 703 MET A O 1
ATOM 5592 N N . ILE A 1 704 ? 4.429 33.614 -72.616 1.00 78.31 704 ILE A N 1
ATOM 5593 C CA . ILE A 1 704 ? 4.819 34.923 -73.146 1.00 78.31 704 ILE A CA 1
ATOM 5594 C C . ILE A 1 704 ? 6.272 34.937 -73.610 1.00 78.31 704 ILE A C 1
ATOM 5596 O O . ILE A 1 704 ? 6.579 35.615 -74.582 1.00 78.31 704 ILE A O 1
ATOM 5600 N N . HIS A 1 705 ? 7.160 34.205 -72.933 1.00 82.44 705 HIS A N 1
ATOM 5601 C CA . HIS A 1 705 ? 8.596 34.282 -73.199 1.00 82.44 705 HIS A CA 1
ATOM 5602 C C . HIS A 1 705 ? 9.127 33.080 -73.983 1.00 82.44 705 HIS A C 1
ATOM 5604 O O . HIS A 1 705 ? 9.975 33.272 -74.845 1.00 82.44 705 HIS A O 1
ATOM 5610 N N . THR A 1 706 ? 8.630 31.862 -73.735 1.00 79.56 706 THR A N 1
ATOM 5611 C CA . THR A 1 706 ? 9.121 30.661 -74.443 1.00 79.56 706 THR A CA 1
ATOM 5612 C C . THR A 1 706 ? 8.179 30.145 -75.532 1.00 79.56 706 THR A C 1
ATOM 5614 O O . THR A 1 706 ? 8.608 29.380 -76.388 1.00 79.56 706 THR A O 1
ATOM 5617 N N . GLY A 1 707 ? 6.898 30.531 -75.515 1.00 73.75 707 GLY A N 1
ATOM 5618 C CA . GLY A 1 707 ? 5.890 30.042 -76.465 1.00 73.75 707 GLY A CA 1
ATOM 5619 C C . GLY A 1 707 ? 5.536 28.554 -76.312 1.00 73.75 707 GLY A C 1
ATOM 5620 O O . GLY A 1 707 ? 4.801 28.002 -77.132 1.00 73.75 707 GLY A O 1
ATOM 5621 N N . GLU A 1 708 ? 6.026 27.881 -75.267 1.00 74.00 708 GLU A N 1
ATOM 5622 C CA . GLU A 1 708 ? 5.790 26.455 -75.042 1.00 74.00 708 GLU A CA 1
ATOM 5623 C C . GLU A 1 708 ? 4.319 26.183 -74.687 1.00 74.00 708 GLU A C 1
ATOM 5625 O O . GLU A 1 708 ? 3.814 26.580 -73.630 1.00 74.00 708 GLU A O 1
ATOM 5630 N N . THR A 1 709 ? 3.630 25.430 -75.549 1.00 72.69 709 THR A N 1
ATOM 5631 C CA . THR A 1 709 ? 2.227 25.024 -75.368 1.00 72.69 709 THR A CA 1
ATOM 5632 C C . THR A 1 709 ? 2.096 23.497 -75.268 1.00 72.69 709 THR A C 1
ATOM 5634 O O . THR A 1 709 ? 1.619 22.837 -76.189 1.00 72.69 709 THR A O 1
ATOM 5637 N N . PRO A 1 710 ? 2.505 22.891 -74.135 1.00 73.88 710 PRO A N 1
ATOM 5638 C CA . PRO A 1 710 ? 2.607 21.434 -74.006 1.00 73.88 710 PRO A CA 1
ATOM 5639 C C . PRO A 1 710 ? 1.255 20.703 -73.986 1.00 73.88 710 PRO A C 1
ATOM 5641 O O . PRO A 1 710 ? 1.223 19.477 -74.013 1.00 73.88 710 PRO A O 1
ATOM 5644 N N . TYR A 1 711 ? 0.132 21.424 -73.916 1.00 73.69 711 TYR A N 1
ATOM 5645 C CA . TYR A 1 711 ? -1.200 20.828 -73.845 1.00 73.69 711 TYR A CA 1
ATOM 5646 C C . TYR A 1 711 ? -1.925 20.980 -75.183 1.00 73.69 711 TYR A C 1
ATOM 5648 O O . TYR A 1 711 ? -2.572 21.997 -75.431 1.00 73.69 711 TYR A O 1
ATOM 5656 N N . LYS A 1 712 ? -1.825 19.961 -76.039 1.00 79.50 712 LYS A N 1
ATOM 5657 C CA . LYS A 1 712 ? -2.501 19.901 -77.341 1.00 79.50 712 LYS A CA 1
ATOM 5658 C C . LYS A 1 712 ? -3.898 19.293 -77.208 1.00 79.50 712 LYS A C 1
ATOM 5660 O O . LYS A 1 712 ? -4.082 18.277 -76.547 1.00 79.50 712 LYS A O 1
ATOM 5665 N N . CYS A 1 713 ? -4.888 19.910 -77.845 1.00 82.81 713 CYS A N 1
ATOM 5666 C CA . CYS A 1 713 ? -6.210 19.324 -78.017 1.00 82.81 713 CYS A CA 1
ATOM 5667 C C . CYS A 1 713 ? -6.148 18.243 -79.094 1.00 82.81 713 CYS A C 1
ATOM 5669 O O . CYS A 1 713 ? -5.846 18.537 -80.248 1.00 82.81 713 CYS A O 1
ATOM 5671 N N . GLU A 1 714 ? -6.475 17.006 -78.740 1.00 79.81 714 GLU A N 1
ATOM 5672 C CA . GLU A 1 714 ? -6.470 15.892 -79.695 1.00 79.81 714 GLU A CA 1
ATOM 5673 C C . GLU A 1 714 ? -7.589 16.006 -80.741 1.00 79.81 714 GLU A C 1
ATOM 5675 O O . GLU A 1 714 ? -7.411 15.560 -81.867 1.00 79.81 714 GLU A O 1
ATOM 5680 N N . LYS A 1 715 ? -8.710 16.668 -80.412 1.00 77.50 715 LYS A N 1
ATOM 5681 C CA . LYS A 1 715 ? -9.853 16.820 -81.330 1.00 77.50 715 LYS A CA 1
ATOM 5682 C C . LYS A 1 715 ? -9.646 17.867 -82.428 1.00 77.50 715 LYS A C 1
ATOM 5684 O O . LYS A 1 715 ? -10.137 17.681 -83.531 1.00 77.50 715 LYS A O 1
ATOM 5689 N N . CYS A 1 716 ? -8.965 18.978 -82.143 1.00 83.69 716 CYS A N 1
ATOM 5690 C CA . CYS A 1 716 ? -8.819 20.087 -83.103 1.00 83.69 716 CYS A CA 1
ATOM 5691 C C . CYS A 1 716 ? -7.380 20.589 -83.276 1.00 83.69 716 CYS A C 1
ATOM 5693 O O . CYS A 1 716 ? -7.149 21.604 -83.928 1.00 83.69 716 CYS A O 1
ATOM 5695 N N . GLY A 1 717 ? -6.408 19.938 -82.635 1.00 78.69 717 GLY A N 1
ATOM 5696 C CA . GLY A 1 717 ? -4.988 20.260 -82.748 1.00 78.69 717 GLY A CA 1
ATOM 5697 C C . GLY A 1 717 ? -4.534 21.545 -82.051 1.00 78.69 717 GLY A C 1
ATOM 5698 O O . GLY A 1 717 ? -3.331 21.788 -82.016 1.00 78.69 717 GLY A O 1
ATOM 5699 N N . LYS A 1 718 ? -5.440 22.352 -81.478 1.00 78.81 718 LYS A N 1
ATOM 5700 C CA . LYS A 1 718 ? -5.088 23.616 -80.807 1.00 78.81 718 LYS A CA 1
ATOM 5701 C C . LYS A 1 718 ? -4.231 23.371 -79.565 1.00 78.81 718 LYS A C 1
ATOM 5703 O O . LYS A 1 718 ? -4.572 22.527 -78.735 1.00 78.81 718 LYS A O 1
ATOM 5708 N N . CYS A 1 719 ? -3.151 24.133 -79.420 1.00 75.62 719 CYS A N 1
ATOM 5709 C CA . CYS A 1 719 ? -2.220 24.013 -78.301 1.00 75.62 719 CYS A CA 1
ATOM 5710 C C . CYS A 1 719 ? -2.450 25.112 -77.260 1.00 75.62 719 CYS A C 1
ATOM 5712 O O . CYS A 1 719 ? -2.699 26.271 -77.586 1.00 75.62 719 CYS A O 1
ATOM 5714 N N . PHE A 1 720 ? -2.351 24.739 -75.987 1.00 76.00 720 PHE A N 1
ATOM 5715 C CA . PHE A 1 720 ? -2.596 25.612 -74.848 1.00 76.00 720 PHE A CA 1
ATOM 5716 C C . PHE A 1 720 ? -1.405 25.585 -73.896 1.00 76.00 720 PHE A C 1
ATOM 5718 O O . PHE A 1 720 ? -0.768 24.554 -73.671 1.00 76.00 720 PHE A O 1
ATOM 5725 N N . ALA A 1 721 ? -1.133 26.724 -73.270 1.00 70.06 721 ALA A N 1
ATOM 5726 C CA . ALA A 1 721 ? -0.039 26.847 -72.312 1.00 70.06 721 ALA A CA 1
ATOM 5727 C C . ALA A 1 721 ? -0.378 26.313 -70.907 1.00 70.06 721 ALA A C 1
ATOM 5729 O O . ALA A 1 721 ? 0.502 26.165 -70.059 1.00 70.06 721 ALA A O 1
ATOM 5730 N N . GLY A 1 722 ? -1.652 26.007 -70.640 1.00 73.62 722 GLY A N 1
ATOM 5731 C CA . GLY A 1 722 ? -2.107 25.464 -69.364 1.00 73.62 722 GLY A CA 1
ATOM 5732 C C . GLY A 1 722 ? -3.228 24.440 -69.524 1.00 73.62 722 GLY A C 1
ATOM 5733 O O . GLY A 1 722 ? -4.139 24.613 -70.333 1.00 73.62 722 GLY A O 1
ATOM 5734 N N . ALA A 1 723 ? -3.200 23.395 -68.692 1.00 75.12 723 ALA A N 1
ATOM 5735 C CA . ALA A 1 723 ? -4.190 22.316 -68.707 1.00 75.12 723 ALA A CA 1
ATOM 5736 C C . ALA A 1 723 ? -5.629 22.795 -68.422 1.00 75.12 723 ALA A C 1
ATOM 5738 O O . ALA A 1 723 ? -6.586 22.202 -68.912 1.00 75.12 723 ALA A O 1
ATOM 5739 N N . GLY A 1 724 ? -5.799 23.869 -67.640 1.00 75.44 724 GLY A N 1
ATOM 5740 C CA . GLY A 1 724 ? -7.112 24.469 -67.370 1.00 75.44 724 GLY A CA 1
ATOM 5741 C C . GLY A 1 724 ? -7.732 25.123 -68.607 1.00 75.44 724 GLY A C 1
ATOM 5742 O O . GLY A 1 724 ? -8.915 24.930 -68.871 1.00 75.44 724 GLY A O 1
ATOM 5743 N N . SER A 1 725 ? -6.920 25.820 -69.406 1.00 77.31 725 SER A N 1
ATOM 5744 C CA . SER A 1 725 ? -7.346 26.427 -70.671 1.00 77.31 725 SER A CA 1
ATOM 5745 C C . SER A 1 725 ? -7.734 25.364 -71.698 1.00 77.31 725 SER A C 1
ATOM 5747 O O . SER A 1 725 ? -8.768 25.502 -72.343 1.00 77.31 725 SER A O 1
ATOM 5749 N N . LEU A 1 726 ? -6.974 24.262 -71.779 1.00 81.06 726 LEU A N 1
ATOM 5750 C CA . LEU A 1 726 ? -7.360 23.108 -72.595 1.00 81.06 726 LEU A CA 1
ATOM 5751 C C . LEU A 1 726 ? -8.684 22.505 -72.108 1.00 81.06 726 LEU A C 1
ATOM 5753 O O . LEU A 1 726 ? -9.562 22.262 -72.922 1.00 81.06 726 LEU A O 1
ATOM 5757 N N . LYS A 1 727 ? -8.874 22.293 -70.798 1.00 79.00 727 LYS A N 1
ATOM 5758 C CA . LYS A 1 727 ? -10.142 21.758 -70.266 1.00 79.00 727 LYS A CA 1
ATOM 5759 C C . LYS A 1 727 ? -11.342 22.641 -70.600 1.00 79.00 727 LYS A C 1
ATOM 5761 O O . LYS A 1 727 ? -12.366 22.107 -71.003 1.00 79.00 727 LYS A O 1
ATOM 5766 N N . MET A 1 728 ? -11.209 23.961 -70.473 1.00 76.31 728 MET A N 1
ATOM 5767 C CA . MET A 1 728 ? -12.272 24.892 -70.861 1.00 76.31 728 MET A CA 1
ATOM 5768 C C . MET A 1 728 ? -12.544 24.828 -72.369 1.00 76.31 728 MET A C 1
ATOM 5770 O O . MET A 1 728 ? -13.691 24.756 -72.791 1.00 76.31 728 MET A O 1
ATOM 5774 N N . HIS A 1 729 ? -11.494 24.751 -73.186 1.00 80.31 729 HIS A N 1
ATOM 5775 C CA . HIS A 1 729 ? -11.636 24.556 -74.625 1.00 80.31 729 HIS A CA 1
ATOM 5776 C C . HIS A 1 729 ? -12.304 23.217 -74.991 1.00 80.31 729 HIS A C 1
ATOM 5778 O O . HIS A 1 729 ? -13.108 23.160 -75.916 1.00 80.31 729 HIS A O 1
ATOM 5784 N N . MET A 1 730 ? -12.025 22.143 -74.248 1.00 76.25 730 MET A N 1
ATOM 5785 C CA . MET A 1 730 ? -12.667 20.839 -74.444 1.00 76.25 730 MET A CA 1
ATOM 5786 C C . MET A 1 730 ? -14.172 20.873 -74.149 1.00 76.25 730 MET A C 1
ATOM 5788 O O . MET A 1 730 ? -14.905 20.081 -74.733 1.00 76.25 730 MET A O 1
ATOM 5792 N N . ILE A 1 731 ? -14.649 21.801 -73.309 1.00 79.44 731 ILE A N 1
ATOM 5793 C CA . ILE A 1 731 ? -16.089 22.022 -73.090 1.00 79.44 731 ILE A CA 1
ATOM 5794 C C . ILE A 1 731 ? -16.743 22.605 -74.349 1.00 79.44 731 ILE A C 1
ATOM 5796 O O . ILE A 1 731 ? -17.857 22.211 -74.676 1.00 79.44 731 ILE A O 1
ATOM 5800 N N . CYS A 1 732 ? -16.049 23.446 -75.123 1.00 77.19 732 CYS A N 1
ATOM 5801 C CA . CYS A 1 732 ? -16.566 23.935 -76.407 1.00 77.19 732 CYS A CA 1
ATOM 5802 C C . CYS A 1 732 ? -16.809 22.795 -77.410 1.00 77.19 732 CYS A C 1
ATOM 5804 O O . CYS A 1 732 ? -17.788 22.847 -78.142 1.00 77.19 732 CYS A O 1
ATOM 5806 N N . HIS A 1 733 ? -15.977 21.744 -77.397 1.00 76.75 733 HIS A N 1
ATOM 5807 C CA . HIS A 1 733 ? -16.188 20.536 -78.216 1.00 76.75 733 HIS A CA 1
ATOM 5808 C C . HIS A 1 733 ? -17.331 19.644 -77.727 1.00 76.75 733 HIS A C 1
ATOM 5810 O O . HIS A 1 733 ? -17.761 18.761 -78.457 1.00 76.75 733 HIS A O 1
ATOM 5816 N N . LEU A 1 734 ? -17.763 19.791 -76.473 1.00 66.19 734 LEU A N 1
ATOM 5817 C CA . LEU A 1 734 ? -18.926 19.083 -75.930 1.00 66.19 734 LEU A CA 1
ATOM 5818 C C . LEU A 1 734 ? -20.209 19.878 -76.193 1.00 66.19 734 LEU A C 1
ATOM 5820 O O . LEU A 1 734 ? -21.228 19.290 -76.534 1.00 66.19 734 LEU A O 1
ATOM 5824 N N . ALA A 1 735 ? -20.136 21.208 -76.109 1.00 59.66 735 ALA A N 1
ATOM 5825 C CA . ALA A 1 735 ? -21.222 22.106 -76.488 1.00 59.66 735 ALA A CA 1
ATOM 5826 C C . ALA A 1 735 ? -21.512 22.068 -78.001 1.00 59.66 735 ALA A C 1
ATOM 5828 O O . ALA A 1 735 ? -22.664 22.173 -78.396 1.00 59.66 735 ALA A O 1
ATOM 5829 N N . SER A 1 736 ? -20.501 21.838 -78.846 1.00 54.56 736 SER A N 1
ATOM 5830 C CA . SER A 1 736 ? -20.666 21.716 -80.303 1.00 54.56 736 SER A CA 1
ATOM 5831 C C . SER A 1 736 ? -21.202 20.359 -80.785 1.00 54.56 736 SER A C 1
ATOM 5833 O O . SER A 1 736 ? -21.290 20.151 -81.987 1.00 54.56 736 SER A O 1
ATOM 5835 N N . VAL A 1 737 ? -21.485 19.410 -79.884 1.00 52.81 737 VAL A N 1
ATOM 5836 C CA . VAL A 1 737 ? -22.085 18.094 -80.208 1.00 52.81 737 VAL A CA 1
ATOM 5837 C C . VAL A 1 737 ? -23.583 18.066 -79.854 1.00 52.81 737 VAL A C 1
ATOM 5839 O O . VAL A 1 737 ? -24.279 17.114 -80.184 1.00 52.81 737 VAL A O 1
ATOM 5842 N N . ALA A 1 738 ? -24.094 19.121 -79.210 1.00 48.09 738 ALA A N 1
ATOM 5843 C CA . ALA A 1 738 ? -25.502 19.287 -78.842 1.00 48.09 738 ALA A CA 1
ATOM 5844 C C . ALA A 1 738 ? -26.217 20.368 -79.686 1.00 48.09 738 ALA A C 1
ATOM 5846 O O . ALA A 1 738 ? -27.167 20.990 -79.213 1.00 48.09 738 ALA A O 1
ATOM 5847 N N . SER A 1 739 ? -25.747 20.628 -80.910 1.00 36.75 739 SER A N 1
ATOM 5848 C CA . SER A 1 739 ? -26.382 21.519 -81.896 1.00 36.75 739 SER A CA 1
ATOM 5849 C C . SER A 1 739 ? -26.531 20.814 -83.229 1.00 36.75 739 SER A C 1
ATOM 5851 O O . SER A 1 739 ? -25.554 20.138 -83.623 1.00 36.75 739 SER A O 1
#